Protein AF-A0A8J9T1M5-F1 (afdb_monomer_lite)

Radius of gyration: 24.52 Å; chains: 1; bounding box: 71×53×68 Å

Structure (mmCIF, N/CA/C/O backbone):
data_AF-A0A8J9T1M5-F1
#
_entry.id   AF-A0A8J9T1M5-F1
#
loop_
_atom_site.group_PDB
_atom_site.id
_atom_site.type_symbol
_atom_site.label_atom_id
_atom_site.label_alt_id
_atom_site.label_comp_id
_atom_site.label_asym_id
_atom_site.label_entity_id
_atom_site.label_seq_id
_atom_site.pdbx_PDB_ins_code
_atom_site.Cartn_x
_atom_site.Cartn_y
_atom_site.Cartn_z
_atom_site.occupancy
_atom_site.B_iso_or_equiv
_atom_site.auth_seq_id
_atom_site.auth_comp_id
_atom_site.auth_asym_id
_atom_site.auth_atom_id
_atom_site.pdbx_PDB_model_num
ATOM 1 N N . MET A 1 1 ? -4.105 15.476 13.312 1.00 64.56 1 MET A N 1
ATOM 2 C CA . MET A 1 1 ? -4.309 14.423 12.318 1.00 64.56 1 MET A CA 1
ATOM 3 C C . MET A 1 1 ? -5.386 13.507 12.862 1.00 64.56 1 MET A C 1
ATOM 5 O O . MET A 1 1 ? -5.343 13.186 14.046 1.00 64.56 1 MET A O 1
ATOM 9 N N . LYS A 1 2 ? -6.388 13.193 12.051 1.00 82.50 2 LYS A N 1
ATOM 10 C CA . LYS A 1 2 ? -7.477 12.243 12.312 1.00 82.50 2 LYS A CA 1
ATOM 11 C C . LYS A 1 2 ? -7.358 11.055 11.362 1.00 82.50 2 LYS A C 1
ATOM 13 O O . LYS A 1 2 ? -6.608 11.138 10.391 1.00 82.50 2 LYS A O 1
ATOM 18 N N . LEU A 1 3 ? -8.108 9.979 11.613 1.00 79.69 3 LEU A N 1
ATOM 19 C CA . LEU A 1 3 ? -8.158 8.848 10.682 1.00 79.69 3 LEU A CA 1
ATOM 20 C C . LEU A 1 3 ? -8.629 9.294 9.285 1.00 79.69 3 LEU A C 1
ATOM 22 O O . LEU A 1 3 ? -8.112 8.811 8.284 1.00 79.69 3 LEU A O 1
ATOM 26 N N . LEU A 1 4 ? -9.526 10.287 9.217 1.00 82.19 4 LEU A N 1
ATOM 27 C CA . LEU A 1 4 ? -9.923 10.920 7.956 1.00 82.19 4 LEU A CA 1
ATOM 28 C C . LEU A 1 4 ? -8.727 11.494 7.175 1.00 82.19 4 LEU A C 1
ATOM 30 O O . LEU A 1 4 ? -8.590 11.215 5.990 1.00 82.19 4 LEU A O 1
ATOM 34 N N . ASP A 1 5 ? -7.857 12.270 7.833 1.00 80.31 5 ASP A N 1
ATOM 35 C CA . ASP A 1 5 ? -6.707 12.916 7.179 1.00 80.31 5 ASP A CA 1
ATOM 36 C C . ASP A 1 5 ? -5.763 11.873 6.557 1.00 80.31 5 ASP A C 1
ATOM 38 O O . ASP A 1 5 ? -5.223 12.076 5.473 1.00 80.31 5 ASP A O 1
ATOM 42 N N . MET A 1 6 ? -5.602 10.739 7.241 1.00 82.62 6 MET A N 1
ATOM 43 C CA . MET A 1 6 ? -4.811 9.603 6.775 1.00 82.62 6 MET A CA 1
ATOM 44 C C . MET A 1 6 ? -5.447 8.930 5.551 1.00 82.62 6 MET A C 1
ATOM 46 O O . MET A 1 6 ? -4.772 8.744 4.548 1.00 82.62 6 MET A O 1
ATOM 50 N N . MET A 1 7 ? -6.744 8.606 5.599 1.00 84.62 7 MET A N 1
ATOM 51 C CA . MET A 1 7 ? -7.443 7.962 4.475 1.00 84.62 7 MET A CA 1
ATOM 52 C C . MET A 1 7 ? -7.464 8.850 3.222 1.00 84.62 7 MET A C 1
ATOM 54 O O . MET A 1 7 ? -7.334 8.359 2.102 1.00 84.62 7 MET A O 1
ATOM 58 N N . VAL A 1 8 ? -7.565 10.170 3.411 1.00 82.25 8 VAL A N 1
ATOM 59 C CA . VAL A 1 8 ? -7.404 11.153 2.333 1.00 82.25 8 VAL A CA 1
ATOM 60 C C . VAL A 1 8 ? -5.981 11.102 1.768 1.00 82.25 8 VAL A C 1
ATOM 62 O O . VAL A 1 8 ? -5.817 11.073 0.551 1.00 82.25 8 VAL A O 1
ATOM 65 N N . ALA A 1 9 ? -4.948 11.038 2.613 1.00 79.62 9 ALA A N 1
ATOM 66 C CA . ALA A 1 9 ? -3.563 10.922 2.153 1.00 79.62 9 ALA A CA 1
ATOM 67 C C . ALA A 1 9 ? -3.309 9.632 1.346 1.00 79.62 9 ALA A C 1
ATOM 69 O O . ALA A 1 9 ? -2.671 9.710 0.293 1.00 79.62 9 ALA A O 1
ATOM 70 N N . CYS A 1 10 ? -3.867 8.489 1.769 1.00 78.12 10 CYS A N 1
ATOM 71 C CA . CYS A 1 10 ? -3.838 7.238 0.999 1.00 78.12 10 CYS A CA 1
ATOM 72 C C . CYS A 1 10 ? -4.491 7.419 -0.382 1.00 78.12 10 CYS A C 1
ATOM 74 O O . CYS A 1 10 ? -3.899 7.083 -1.403 1.00 78.12 10 CYS A O 1
ATOM 76 N N . GLN A 1 11 ? -5.687 8.019 -0.444 1.00 82.06 11 GLN A N 1
ATOM 77 C CA . GLN A 1 11 ? -6.376 8.265 -1.716 1.00 82.06 11 GLN A CA 1
ATOM 78 C C . GLN A 1 11 ? -5.565 9.163 -2.662 1.00 82.06 11 GLN A C 1
ATOM 80 O O . GLN A 1 11 ? -5.466 8.878 -3.859 1.00 82.06 11 GLN A O 1
ATOM 85 N N . LEU A 1 12 ? -4.994 10.255 -2.137 1.00 78.81 12 LEU A N 1
ATOM 86 C CA . LEU A 1 12 ? -4.180 11.176 -2.931 1.00 78.81 12 LEU A CA 1
ATOM 87 C C . LEU A 1 12 ? -2.962 10.472 -3.529 1.00 78.81 12 LEU A C 1
ATOM 89 O O . LEU A 1 12 ? -2.588 10.787 -4.658 1.00 78.81 12 LEU A O 1
ATOM 93 N N . PHE A 1 13 ? -2.358 9.526 -2.808 1.00 73.81 13 PHE A N 1
ATOM 94 C CA . PHE A 1 13 ? -1.247 8.743 -3.337 1.00 73.81 13 PHE A CA 1
ATOM 95 C C . PHE A 1 13 ? -1.653 7.972 -4.595 1.00 73.81 13 PHE A C 1
ATOM 97 O O . PHE A 1 13 ? -1.029 8.167 -5.638 1.00 73.81 13 PHE A O 1
ATOM 104 N N . PHE A 1 14 ? -2.737 7.189 -4.538 1.00 73.19 14 PHE A N 1
ATOM 105 C CA . PHE A 1 14 ? -3.233 6.455 -5.708 1.00 73.19 14 PHE A CA 1
ATOM 106 C C . PHE A 1 14 ? -3.518 7.397 -6.886 1.00 73.19 14 PHE A C 1
ATOM 108 O O . PHE A 1 14 ? -3.177 7.099 -8.029 1.00 73.19 14 PHE A O 1
ATOM 115 N N . GLN A 1 15 ? -4.061 8.586 -6.614 1.00 72.00 15 GLN A N 1
ATOM 116 C CA . GLN A 1 15 ? -4.316 9.589 -7.646 1.00 72.00 15 GLN A CA 1
ATOM 117 C C . GLN A 1 15 ? -3.022 10.138 -8.280 1.00 72.00 15 GLN A C 1
ATOM 119 O O . GLN A 1 15 ? -2.962 10.346 -9.494 1.00 72.00 15 GLN A O 1
ATOM 124 N N . ILE A 1 16 ? -1.976 10.368 -7.482 1.00 67.94 16 ILE A N 1
ATOM 125 C CA . ILE A 1 16 ? -0.663 10.836 -7.953 1.00 67.94 16 ILE A CA 1
ATOM 126 C C . ILE A 1 16 ? 0.069 9.741 -8.739 1.00 67.94 16 ILE A C 1
ATOM 128 O O . ILE A 1 16 ? 0.679 10.044 -9.772 1.00 67.94 16 ILE A O 1
ATOM 132 N N . ALA A 1 17 ? 0.001 8.488 -8.285 1.00 67.12 17 ALA A N 1
ATOM 133 C CA . ALA A 1 17 ? 0.577 7.334 -8.972 1.00 67.12 17 ALA A CA 1
ATOM 134 C C . ALA A 1 1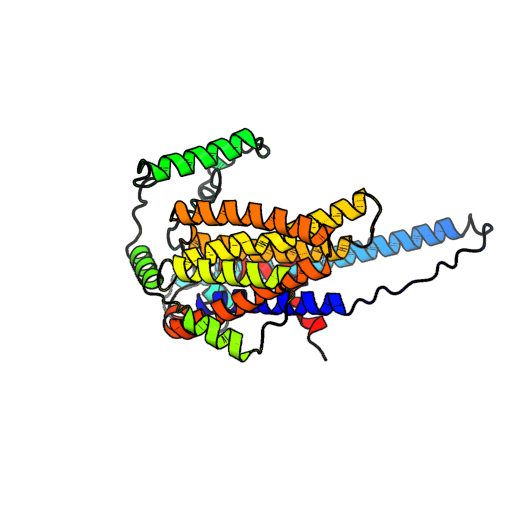7 ? -0.025 7.176 -10.382 1.00 67.12 17 ALA A C 1
ATOM 136 O O . ALA A 1 17 ? 0.711 7.123 -11.376 1.00 67.12 17 ALA A O 1
ATOM 137 N N . THR A 1 18 ? -1.352 7.316 -10.496 1.00 62.19 18 THR A N 1
ATOM 138 C CA . THR A 1 18 ? -2.074 7.265 -11.778 1.00 62.19 18 THR A CA 1
ATOM 139 C C . THR A 1 18 ? -1.604 8.368 -12.740 1.00 62.19 18 THR A C 1
ATOM 141 O O . THR A 1 18 ? -1.352 8.124 -13.923 1.00 62.19 18 THR A O 1
ATOM 144 N N . ILE A 1 19 ? -1.401 9.595 -12.244 1.00 58.88 19 ILE A N 1
ATOM 145 C CA . ILE A 1 19 ? -0.906 10.724 -13.057 1.00 58.88 19 ILE A CA 1
ATOM 146 C C . ILE A 1 19 ? 0.558 10.510 -13.483 1.00 58.88 19 ILE A C 1
ATOM 148 O O . ILE A 1 19 ? 0.932 10.803 -14.626 1.00 58.88 19 ILE A O 1
ATOM 152 N N . SER A 1 20 ? 1.392 9.971 -12.593 1.00 55.50 20 SER A N 1
ATOM 153 C CA . SER A 1 20 ? 2.815 9.714 -12.850 1.00 55.50 20 SER A CA 1
ATOM 154 C C . SER A 1 20 ? 3.017 8.633 -13.919 1.00 55.50 20 SER A C 1
ATOM 156 O O . SER A 1 20 ? 3.852 8.798 -14.819 1.00 55.50 20 SER A O 1
ATOM 158 N N . ALA A 1 21 ? 2.177 7.592 -13.921 1.00 52.75 21 ALA A N 1
ATOM 159 C CA . ALA A 1 21 ? 2.114 6.599 -14.994 1.00 52.75 21 ALA A CA 1
ATOM 160 C C . ALA A 1 21 ? 1.760 7.233 -16.360 1.00 52.75 21 ALA A C 1
ATOM 162 O O . ALA A 1 21 ? 2.324 6.859 -17.397 1.00 52.75 21 ALA A O 1
ATOM 163 N N . PHE A 1 22 ? 0.904 8.263 -16.377 1.00 41.78 22 PHE A N 1
ATOM 164 C CA . PHE A 1 22 ? 0.545 9.016 -17.586 1.00 41.78 22 PHE A CA 1
ATOM 165 C C . PHE A 1 22 ? 1.706 9.870 -18.133 1.00 41.78 22 PHE A C 1
ATOM 167 O O . PHE A 1 22 ? 1.868 10.013 -19.350 1.00 41.78 22 PHE A O 1
ATOM 174 N N . SER A 1 23 ? 2.557 10.406 -17.253 1.00 39.62 23 SER A N 1
ATOM 175 C CA . SER A 1 23 ? 3.732 11.217 -17.613 1.00 39.62 23 SER A CA 1
ATOM 176 C C . SER A 1 23 ? 4.833 10.389 -18.298 1.00 39.62 23 SER A C 1
ATOM 178 O O . SER A 1 23 ? 5.466 10.846 -19.258 1.00 39.62 23 SER A O 1
ATOM 180 N N . PHE A 1 24 ? 4.972 9.106 -17.934 1.00 48.16 24 PHE A N 1
ATOM 181 C CA . PHE A 1 24 ? 5.847 8.147 -18.629 1.00 48.16 24 PHE A CA 1
ATOM 182 C C . PHE A 1 24 ? 5.501 8.012 -20.126 1.00 48.16 24 PHE A C 1
ATOM 184 O O . PHE A 1 24 ? 6.376 7.805 -20.968 1.00 48.16 24 PHE A O 1
ATOM 191 N N . ARG A 1 25 ? 4.233 8.246 -20.492 1.00 43.62 25 ARG A N 1
ATOM 192 C CA . ARG A 1 25 ? 3.740 8.242 -21.877 1.00 43.62 25 ARG A CA 1
ATOM 193 C C . ARG A 1 25 ? 4.290 9.397 -22.728 1.00 43.62 25 ARG A C 1
ATOM 195 O O . ARG A 1 25 ? 4.287 9.293 -23.955 1.00 43.62 25 ARG A O 1
ATOM 202 N N . ARG A 1 26 ? 4.757 10.490 -22.104 1.00 33.97 26 ARG A N 1
ATOM 203 C CA . ARG A 1 26 ? 5.319 11.681 -22.775 1.00 33.97 26 ARG A CA 1
ATOM 204 C C . ARG A 1 26 ? 6.843 11.700 -22.854 1.00 33.97 26 ARG A C 1
ATOM 206 O O . ARG A 1 26 ? 7.373 12.504 -23.625 1.00 33.97 26 ARG A O 1
ATOM 213 N N . VAL A 1 27 ? 7.557 10.820 -22.147 1.00 38.84 27 VAL A N 1
ATOM 214 C CA . VAL A 1 27 ? 9.008 10.652 -22.336 1.00 38.84 27 VAL A CA 1
ATOM 215 C C . VAL A 1 27 ? 9.234 9.911 -23.654 1.00 38.84 27 VAL A C 1
ATOM 217 O O . VAL A 1 27 ? 9.473 8.709 -23.717 1.00 38.84 27 VAL A O 1
ATOM 220 N N . SER A 1 28 ? 9.097 10.663 -24.745 1.00 31.17 28 SER A N 1
ATOM 221 C CA . SER A 1 28 ? 9.417 10.238 -26.098 1.00 31.17 28 SER A CA 1
ATOM 222 C C . SER A 1 28 ? 10.828 9.654 -26.113 1.00 31.17 28 SER A C 1
ATOM 224 O O . SER A 1 28 ? 11.768 10.259 -25.589 1.00 31.17 28 SER A O 1
ATOM 226 N N . PHE A 1 29 ? 10.967 8.471 -26.714 1.00 39.47 29 PHE A N 1
ATOM 227 C CA . PHE A 1 29 ? 12.231 7.813 -27.032 1.00 39.47 29 PHE A CA 1
ATOM 228 C C . PHE A 1 29 ? 13.047 8.695 -27.996 1.00 39.47 29 PHE A C 1
ATOM 230 O O . PHE A 1 29 ? 13.139 8.439 -29.193 1.00 39.47 29 PHE A O 1
ATOM 237 N N . GLY A 1 30 ? 13.622 9.779 -27.476 1.00 25.66 30 GLY A N 1
ATOM 238 C CA . GLY A 1 30 ? 14.453 10.712 -28.216 1.00 25.66 30 GLY A CA 1
ATOM 239 C C . GLY A 1 30 ? 15.790 10.068 -28.556 1.00 25.66 30 GLY A C 1
ATOM 240 O O . GLY A 1 30 ? 16.656 9.881 -27.694 1.00 25.66 30 GLY A O 1
ATOM 241 N N . THR A 1 31 ? 15.955 9.726 -29.829 1.00 29.23 31 THR A N 1
ATOM 242 C CA . THR A 1 31 ? 17.189 9.233 -30.439 1.00 29.23 31 THR A CA 1
ATOM 243 C C . THR A 1 31 ? 18.275 10.308 -30.347 1.00 29.23 31 THR A C 1
ATOM 245 O O . THR A 1 31 ? 18.366 11.192 -31.195 1.00 29.23 31 THR A O 1
ATOM 248 N N . ILE A 1 32 ? 19.124 10.260 -29.319 1.00 30.78 32 ILE A N 1
ATOM 249 C CA . ILE A 1 32 ? 20.311 11.122 -29.260 1.00 30.78 32 ILE A CA 1
ATOM 250 C C . ILE A 1 32 ? 21.430 10.456 -30.060 1.00 30.78 32 ILE A C 1
ATOM 252 O O . ILE A 1 32 ? 22.088 9.514 -29.620 1.00 30.78 32 ILE A O 1
ATOM 256 N N . SER A 1 33 ? 21.596 10.975 -31.275 1.00 27.62 33 SER A N 1
ATOM 257 C CA . SER A 1 33 ? 22.691 10.730 -32.207 1.00 27.62 33 SER A CA 1
ATOM 258 C C . SER A 1 33 ? 24.057 10.843 -31.520 1.00 27.62 33 SER A C 1
ATOM 260 O O . SER A 1 33 ? 24.469 11.917 -31.081 1.00 27.62 33 SER A O 1
ATOM 262 N N . SER A 1 34 ? 24.798 9.737 -31.514 1.00 33.88 34 SER A N 1
ATOM 263 C CA . SER A 1 34 ? 26.225 9.684 -31.198 1.00 33.88 34 SER A CA 1
ATOM 264 C C . SER A 1 34 ? 27.021 10.562 -32.171 1.00 33.88 34 SER A C 1
ATOM 266 O O . SER A 1 34 ? 27.106 10.265 -33.360 1.00 33.88 34 SER A O 1
ATOM 268 N N . ARG A 1 35 ? 27.646 11.633 -31.672 1.00 31.27 35 ARG A N 1
ATOM 269 C CA . ARG A 1 35 ? 28.807 12.250 -32.328 1.00 31.27 35 ARG A CA 1
ATOM 270 C C . ARG A 1 35 ? 30.024 12.046 -31.440 1.00 31.27 35 ARG A C 1
ATOM 272 O O . ARG A 1 35 ? 30.211 12.737 -30.445 1.00 31.27 35 ARG A O 1
ATOM 279 N N . ARG A 1 36 ? 30.847 11.071 -31.820 1.00 34.56 36 ARG A N 1
ATOM 280 C CA . ARG A 1 36 ? 32.145 10.772 -31.218 1.00 34.56 36 ARG A CA 1
ATOM 281 C C . ARG A 1 36 ? 33.232 10.919 -32.277 1.00 34.56 36 ARG A C 1
ATOM 283 O O . ARG A 1 36 ? 33.405 10.009 -33.068 1.00 34.56 36 ARG A O 1
ATOM 290 N N . THR A 1 37 ? 33.953 12.034 -32.235 1.00 35.41 37 THR A N 1
ATOM 291 C CA . THR A 1 37 ? 35.321 12.295 -32.744 1.00 35.41 37 THR A CA 1
ATOM 292 C C . THR A 1 37 ? 35.599 13.749 -32.338 1.00 35.41 37 THR A C 1
ATOM 294 O O . THR A 1 37 ? 34.719 14.579 -32.512 1.00 35.41 37 THR A O 1
ATOM 297 N N . GLN A 1 38 ? 36.706 14.182 -31.737 1.00 33.09 38 GLN A N 1
ATOM 298 C CA . GLN A 1 38 ? 38.117 13.936 -32.025 1.00 33.09 38 GLN A CA 1
ATOM 299 C C . GLN A 1 38 ? 38.916 14.699 -30.938 1.00 33.09 38 GLN A C 1
ATOM 301 O O . GLN A 1 38 ? 38.492 15.788 -30.567 1.00 33.09 38 GLN A O 1
ATOM 306 N N . HIS A 1 39 ? 40.022 14.142 -30.428 1.00 35.81 39 HIS A N 1
ATOM 307 C CA . HIS A 1 39 ? 41.286 14.814 -30.041 1.00 35.81 39 HIS A CA 1
ATOM 308 C C . HIS A 1 39 ? 41.994 14.146 -28.859 1.00 35.81 39 HIS A C 1
ATOM 310 O O . HIS A 1 39 ? 41.720 14.392 -27.685 1.00 35.81 39 HIS A O 1
ATOM 316 N N . GLN A 1 40 ? 42.996 13.350 -29.216 1.00 39.69 40 GLN A N 1
ATOM 317 C CA . GLN A 1 40 ? 43.987 12.756 -28.337 1.00 39.69 40 GLN A CA 1
ATOM 318 C C . GLN A 1 40 ? 45.284 13.570 -28.474 1.00 39.69 40 GLN A C 1
ATOM 320 O O . GLN A 1 40 ? 46.197 13.182 -29.188 1.00 39.69 40 GLN A O 1
ATOM 325 N N . SER A 1 41 ? 45.330 14.756 -27.856 1.00 39.75 41 SER A N 1
ATOM 326 C CA . SER A 1 41 ? 46.563 15.562 -27.725 1.00 39.75 41 SER A CA 1
ATOM 327 C C . SER A 1 41 ? 46.513 16.594 -26.577 1.00 39.75 41 SER A C 1
ATOM 329 O O . SER A 1 41 ? 47.172 17.625 -26.633 1.00 39.75 41 SER A O 1
ATOM 331 N N . GLN A 1 42 ? 45.738 16.332 -25.514 1.00 42.03 42 GLN A N 1
ATOM 332 C CA . GLN A 1 42 ? 45.623 17.200 -24.320 1.00 42.03 42 GLN A CA 1
ATOM 333 C C . GLN A 1 42 ? 45.739 16.410 -23.000 1.00 42.03 42 GLN A C 1
ATOM 335 O O . GLN A 1 42 ? 45.041 16.689 -22.031 1.00 42.03 42 GLN A O 1
ATOM 340 N N . LEU A 1 43 ? 46.567 15.366 -22.956 1.00 45.72 43 LEU A N 1
ATOM 341 C CA . LEU A 1 43 ? 46.499 14.347 -21.896 1.00 45.72 43 LEU A CA 1
ATOM 342 C C . LEU A 1 43 ? 47.295 14.647 -20.612 1.00 45.72 43 LEU A C 1
ATOM 344 O O . LEU A 1 43 ? 47.187 13.870 -19.669 1.00 45.72 43 LEU A O 1
ATOM 348 N N . PHE A 1 44 ? 48.020 15.770 -20.525 1.00 43.28 44 PHE A N 1
ATOM 349 C CA . PHE A 1 44 ? 48.768 16.122 -19.305 1.00 43.28 44 PHE A CA 1
ATOM 350 C C . PHE A 1 44 ? 48.302 17.396 -18.575 1.00 43.28 44 PHE A C 1
ATOM 352 O O . PHE A 1 44 ? 48.430 17.428 -17.359 1.00 43.28 44 PHE A O 1
ATOM 359 N N . SER A 1 45 ? 47.659 18.380 -19.228 1.00 41.31 45 SER A N 1
ATOM 360 C CA . SER A 1 45 ? 47.076 19.544 -18.515 1.00 41.31 45 SER A CA 1
ATOM 361 C C . SER A 1 45 ? 45.582 19.403 -18.182 1.00 41.31 45 SER A C 1
ATOM 363 O O . SER A 1 45 ? 45.094 20.022 -17.237 1.00 41.31 45 SER A O 1
ATOM 365 N N . LYS A 1 46 ? 44.833 18.538 -18.888 1.00 46.44 46 LYS A N 1
ATOM 366 C CA . LYS A 1 46 ? 43.431 18.233 -18.532 1.00 46.44 46 LYS A CA 1
ATOM 367 C C . LYS A 1 46 ? 43.309 17.421 -17.248 1.00 46.44 46 LYS A C 1
ATOM 369 O O . LYS A 1 46 ? 42.245 17.430 -16.642 1.00 46.44 46 LYS A O 1
ATOM 374 N N . THR A 1 47 ? 44.355 16.716 -16.835 1.00 49.50 47 THR A N 1
ATOM 375 C CA . THR A 1 47 ? 44.301 15.765 -15.718 1.00 49.50 47 THR A CA 1
ATOM 376 C C . THR A 1 47 ? 44.312 16.473 -14.363 1.00 49.50 47 THR A C 1
ATOM 378 O O . THR A 1 47 ? 43.601 16.041 -13.461 1.00 49.50 47 THR A O 1
ATOM 381 N N . GLU A 1 48 ? 45.026 17.595 -14.232 1.00 49.22 48 GLU A N 1
ATOM 382 C CA . GLU A 1 48 ? 45.030 18.423 -13.015 1.00 49.22 48 GLU A CA 1
ATOM 383 C C . GLU A 1 48 ? 43.770 19.288 -12.904 1.00 49.22 48 GLU A C 1
ATOM 385 O O . GLU A 1 48 ? 43.081 19.215 -11.888 1.00 49.22 48 GLU A O 1
ATOM 390 N N . ASN A 1 49 ? 43.366 19.977 -13.981 1.00 55.62 49 ASN A N 1
ATOM 391 C CA . ASN A 1 49 ? 42.094 20.715 -14.005 1.00 55.62 49 ASN A CA 1
ATOM 392 C C . ASN A 1 49 ? 40.879 19.790 -13.827 1.00 55.62 49 ASN A C 1
ATOM 394 O O . ASN A 1 49 ? 39.918 20.148 -13.155 1.00 55.62 49 ASN A O 1
ATOM 398 N N . SER A 1 50 ? 40.921 18.565 -14.364 1.00 57.38 50 SER A N 1
ATOM 399 C CA . SER A 1 50 ? 39.882 17.561 -14.119 1.00 57.38 50 SER A CA 1
ATOM 400 C C . SER A 1 50 ? 39.892 17.038 -12.683 1.00 57.38 50 SER A C 1
ATOM 402 O O . SER A 1 50 ? 38.836 16.609 -12.226 1.00 57.38 50 SER A O 1
ATOM 404 N N . ARG A 1 51 ? 41.041 16.981 -11.998 1.00 57.19 51 ARG A N 1
ATOM 405 C CA . ARG A 1 51 ? 41.104 16.556 -10.591 1.00 57.19 51 ARG A CA 1
ATOM 406 C C . ARG A 1 51 ? 40.587 17.655 -9.669 1.00 57.19 51 ARG A C 1
ATOM 408 O O . ARG A 1 51 ? 39.784 17.330 -8.805 1.00 57.19 51 ARG A O 1
ATOM 415 N N . SER A 1 52 ? 40.947 18.919 -9.915 1.00 67.12 52 SER A N 1
ATOM 416 C CA . SER A 1 52 ? 40.386 20.075 -9.192 1.00 67.12 52 SER A CA 1
ATOM 417 C C . SER A 1 52 ? 38.878 20.176 -9.402 1.00 67.12 52 SER A C 1
ATOM 419 O O . SER A 1 52 ? 38.132 20.210 -8.436 1.00 67.12 52 SER A O 1
ATOM 421 N N . ALA A 1 53 ? 38.400 20.072 -10.648 1.00 71.31 53 ALA A N 1
ATOM 422 C CA . ALA A 1 53 ? 36.967 20.116 -10.941 1.00 71.31 53 ALA A CA 1
ATOM 423 C C . ALA A 1 53 ? 36.184 18.940 -10.322 1.00 71.31 53 ALA A C 1
ATOM 425 O O . ALA A 1 53 ? 35.048 19.114 -9.888 1.00 71.31 53 ALA A O 1
ATOM 426 N N . ARG A 1 54 ? 36.775 17.735 -10.257 1.00 70.19 54 ARG A N 1
ATOM 427 C CA . ARG A 1 54 ? 36.169 16.588 -9.553 1.00 70.19 54 ARG A CA 1
ATOM 428 C C . ARG A 1 54 ? 36.173 16.779 -8.041 1.00 70.19 54 ARG A C 1
ATOM 430 O O . ARG A 1 54 ? 35.189 16.420 -7.407 1.00 70.19 54 ARG A O 1
ATOM 437 N N . ALA A 1 55 ? 37.253 17.322 -7.482 1.00 75.50 55 ALA A N 1
ATOM 438 C CA . ALA A 1 55 ? 37.344 17.634 -6.062 1.00 75.50 55 ALA A CA 1
ATOM 439 C C . ALA A 1 55 ? 36.315 18.704 -5.681 1.00 75.50 55 ALA A C 1
ATOM 441 O O . ALA A 1 55 ? 35.551 18.487 -4.758 1.00 75.50 55 ALA A O 1
ATOM 442 N N . GLU A 1 56 ? 36.195 19.785 -6.452 1.00 79.56 56 GLU A N 1
ATOM 443 C CA . GLU A 1 56 ? 35.175 20.821 -6.257 1.00 79.56 56 GLU A CA 1
ATOM 444 C C . GLU A 1 56 ? 33.748 20.273 -6.383 1.00 79.56 56 GLU A C 1
ATOM 446 O O . GLU A 1 56 ? 32.891 20.608 -5.570 1.00 79.56 56 GLU A O 1
ATOM 451 N N . ALA A 1 57 ? 33.477 19.403 -7.362 1.00 75.62 57 ALA A N 1
ATOM 452 C CA . ALA A 1 57 ? 32.169 18.762 -7.495 1.00 75.62 57 ALA A CA 1
ATOM 453 C C . ALA A 1 57 ? 31.852 17.830 -6.311 1.00 75.62 57 ALA A C 1
ATOM 455 O O . ALA A 1 57 ? 30.716 17.808 -5.833 1.00 75.62 57 ALA A O 1
ATOM 456 N N . ALA A 1 58 ? 32.845 17.083 -5.818 1.00 76.56 58 ALA A N 1
ATOM 457 C CA . ALA A 1 58 ? 32.705 16.238 -4.636 1.00 76.56 58 ALA A CA 1
ATOM 458 C C . ALA A 1 58 ? 32.493 17.077 -3.367 1.00 76.56 58 ALA A C 1
ATOM 460 O O . ALA A 1 58 ? 31.593 16.768 -2.592 1.00 76.56 58 ALA A O 1
ATOM 461 N N . THR A 1 59 ? 33.247 18.166 -3.198 1.00 85.56 59 THR A N 1
ATOM 462 C CA . THR A 1 59 ? 33.089 19.112 -2.087 1.00 85.56 59 THR A CA 1
ATOM 463 C C . THR A 1 59 ? 31.695 19.722 -2.089 1.00 85.56 59 THR A C 1
ATOM 465 O O . THR A 1 59 ? 31.009 19.610 -1.083 1.00 85.56 59 THR A O 1
ATOM 468 N N . ARG A 1 60 ? 31.211 20.241 -3.226 1.00 82.69 60 ARG A N 1
ATOM 469 C CA . ARG A 1 60 ? 29.833 20.758 -3.326 1.00 82.69 60 ARG A CA 1
ATOM 470 C C . ARG A 1 60 ? 28.785 19.689 -3.031 1.00 82.69 60 ARG A C 1
ATOM 472 O O . ARG A 1 60 ? 27.783 19.967 -2.389 1.00 82.69 60 ARG A O 1
ATOM 479 N N . SER A 1 61 ? 29.006 18.453 -3.481 1.00 72.19 61 SER A N 1
ATOM 480 C CA . SER A 1 61 ? 28.082 17.348 -3.192 1.00 72.19 61 SER A CA 1
ATOM 481 C C . SER A 1 61 ? 28.036 17.023 -1.695 1.00 72.19 61 SER A C 1
ATOM 483 O O . SER A 1 61 ? 26.960 16.745 -1.170 1.00 72.19 61 SER A O 1
ATOM 485 N N . LEU A 1 62 ? 29.183 17.079 -1.010 1.00 82.81 62 LEU A N 1
ATOM 486 C CA . LEU A 1 62 ? 29.287 16.892 0.439 1.00 82.81 62 LEU A CA 1
ATOM 487 C C . LEU A 1 62 ? 28.715 18.079 1.221 1.00 82.81 62 LEU A C 1
ATOM 489 O O . LEU A 1 62 ? 28.079 17.863 2.244 1.00 82.81 62 LEU A O 1
ATOM 493 N N . GLU A 1 63 ? 28.893 19.308 0.740 1.00 87.12 63 GLU A N 1
ATOM 494 C CA . GLU A 1 63 ? 28.276 20.508 1.316 1.00 87.12 63 GLU A CA 1
ATOM 495 C C . GLU A 1 63 ? 26.749 20.427 1.221 1.00 87.12 63 GLU A C 1
ATOM 497 O O . GLU A 1 63 ? 26.078 20.541 2.242 1.00 87.12 63 GLU A O 1
ATOM 502 N N . ASN A 1 64 ? 26.210 20.086 0.046 1.00 74.25 64 ASN A N 1
ATOM 503 C CA . ASN A 1 64 ? 24.772 19.874 -0.152 1.00 74.25 64 ASN A CA 1
ATOM 504 C C . ASN A 1 64 ? 24.224 18.688 0.663 1.00 74.25 64 ASN A C 1
ATOM 506 O O . ASN A 1 64 ? 23.040 18.648 0.994 1.00 74.25 64 ASN A O 1
ATOM 510 N N . LEU A 1 65 ? 25.036 17.656 0.919 1.00 73.00 65 LEU A N 1
ATOM 511 C CA . LEU A 1 65 ? 24.648 16.547 1.797 1.00 73.00 65 LEU A CA 1
ATOM 512 C C . LEU A 1 65 ? 24.611 17.005 3.257 1.00 73.00 65 LEU A C 1
ATOM 514 O O . LEU A 1 65 ? 23.647 16.720 3.956 1.00 73.00 65 LEU A O 1
ATOM 518 N N . ARG A 1 66 ? 25.639 17.735 3.698 1.00 84.88 66 ARG A N 1
ATOM 519 C CA . ARG A 1 66 ? 25.729 18.272 5.056 1.00 84.88 66 ARG A CA 1
ATOM 520 C C . ARG A 1 66 ? 24.582 19.233 5.353 1.00 84.88 66 ARG A C 1
ATOM 522 O O . ARG A 1 66 ? 24.040 19.181 6.447 1.00 84.88 66 ARG A O 1
ATOM 529 N N . GLU A 1 67 ? 24.239 20.111 4.415 1.00 82.56 67 GLU A N 1
ATOM 530 C CA . GLU A 1 67 ? 23.125 21.052 4.562 1.00 82.56 67 GLU A CA 1
ATOM 531 C C . GLU A 1 67 ? 21.806 20.307 4.784 1.00 82.56 67 GLU A C 1
ATOM 533 O O . GLU A 1 67 ? 21.169 20.524 5.810 1.00 82.56 67 GLU A O 1
ATOM 538 N N . ARG A 1 68 ? 21.495 19.320 3.930 1.00 70.12 68 ARG A N 1
ATOM 539 C CA . ARG A 1 68 ? 20.321 18.448 4.104 1.00 70.12 68 ARG A CA 1
ATOM 540 C C . ARG A 1 68 ? 20.304 17.732 5.455 1.00 70.12 68 ARG A C 1
ATOM 542 O O . ARG A 1 68 ? 19.304 17.774 6.155 1.00 70.12 68 ARG A O 1
ATOM 549 N N . GLN A 1 69 ? 21.429 17.148 5.869 1.00 77.69 69 GLN A N 1
ATOM 550 C CA . GLN A 1 69 ? 21.525 16.477 7.171 1.00 77.69 69 GLN A CA 1
ATOM 551 C C . GLN A 1 69 ? 21.321 17.436 8.353 1.00 77.69 69 GLN A C 1
ATOM 553 O O . GLN A 1 69 ? 20.757 17.048 9.372 1.00 77.69 69 GLN A O 1
ATOM 558 N N . MET A 1 70 ? 21.794 18.682 8.252 1.00 82.06 70 MET A N 1
ATOM 559 C CA . MET A 1 70 ? 21.567 19.685 9.297 1.00 82.06 70 MET A CA 1
ATOM 560 C C . MET A 1 70 ? 20.106 20.141 9.342 1.00 82.06 70 MET A C 1
ATOM 562 O O . MET A 1 70 ? 19.601 20.387 10.434 1.00 82.06 70 MET A O 1
ATOM 566 N N . GLU A 1 71 ? 19.434 20.241 8.194 1.00 76.56 71 GLU A N 1
ATOM 567 C CA . GLU A 1 71 ? 17.996 20.529 8.123 1.00 76.56 71 GLU A CA 1
ATOM 568 C C . GLU A 1 71 ? 17.168 19.400 8.753 1.00 76.56 71 GLU A C 1
ATOM 570 O O . GLU A 1 71 ? 16.350 19.673 9.630 1.00 76.56 71 GLU A O 1
ATOM 575 N N . GLU A 1 72 ? 17.450 18.141 8.398 1.00 70.50 72 GLU A N 1
ATOM 576 C CA . GLU A 1 72 ? 16.815 16.949 8.986 1.00 70.50 72 GLU A CA 1
ATOM 577 C C . GLU A 1 72 ? 17.017 16.888 10.513 1.00 70.50 72 GLU A C 1
ATOM 579 O O . GLU A 1 72 ? 16.077 16.636 11.276 1.00 70.50 72 GLU A O 1
ATOM 584 N N . LEU A 1 73 ? 18.237 17.170 10.987 1.00 81.25 73 LEU A N 1
ATOM 585 C CA . LEU A 1 73 ? 18.545 17.217 12.418 1.00 81.25 73 LEU A CA 1
ATOM 586 C C . LEU A 1 73 ? 17.770 18.341 13.121 1.00 81.25 73 LEU A C 1
ATOM 588 O O . LEU A 1 73 ? 17.195 18.121 14.185 1.00 81.25 73 LEU A O 1
ATOM 592 N N . ALA A 1 74 ? 17.721 19.535 12.525 1.00 79.00 74 ALA A N 1
ATOM 593 C CA . ALA A 1 74 ? 17.006 20.677 13.089 1.00 79.00 74 ALA A CA 1
ATOM 594 C C . ALA A 1 74 ? 15.488 20.434 13.162 1.00 79.00 74 ALA A C 1
ATOM 596 O O . ALA A 1 74 ? 14.841 20.850 14.127 1.00 79.00 74 ALA A O 1
ATOM 597 N N . GLU A 1 75 ? 14.913 19.753 12.169 1.00 72.69 75 GLU A N 1
ATOM 598 C CA . GLU A 1 75 ? 13.514 19.324 12.196 1.00 72.69 75 GLU A CA 1
ATOM 599 C C . GLU A 1 75 ? 13.269 18.300 13.311 1.00 72.69 75 GLU A C 1
ATOM 601 O O . GLU A 1 75 ? 12.341 18.470 14.107 1.00 72.69 75 GLU A O 1
ATOM 606 N N . THR A 1 76 ? 14.149 17.304 13.440 1.00 72.38 76 THR A N 1
ATOM 607 C CA . THR A 1 76 ? 14.091 16.300 14.513 1.00 72.38 76 THR A CA 1
ATOM 608 C C . THR A 1 76 ? 14.145 16.953 15.896 1.00 72.38 76 THR A C 1
ATOM 610 O O . THR A 1 76 ? 13.292 16.691 16.747 1.00 72.38 76 THR A O 1
ATOM 613 N N . ASP A 1 77 ? 15.093 17.865 16.121 1.00 80.00 77 ASP A N 1
ATOM 614 C CA . ASP A 1 77 ? 15.231 18.592 17.386 1.00 80.00 77 ASP A CA 1
ATOM 615 C C . ASP A 1 77 ? 13.992 19.449 17.692 1.00 80.00 77 ASP A C 1
ATOM 617 O O . ASP A 1 77 ? 13.531 19.506 18.839 1.00 80.00 77 ASP A O 1
ATOM 621 N N . ARG A 1 78 ? 13.400 20.079 16.668 1.00 76.88 78 ARG A N 1
ATOM 622 C CA . ARG A 1 78 ? 12.153 20.845 16.800 1.00 76.88 78 ARG A CA 1
ATOM 623 C C . ARG A 1 78 ? 10.989 19.951 17.227 1.00 76.88 78 ARG A C 1
ATOM 625 O O . ARG A 1 78 ? 10.232 20.339 18.119 1.00 76.88 78 ARG A O 1
ATOM 632 N N . LEU A 1 79 ? 10.839 18.777 16.616 1.00 69.56 79 LEU A N 1
ATOM 633 C CA . LEU A 1 79 ? 9.796 17.807 16.960 1.00 69.56 79 LEU A CA 1
ATOM 634 C C . LEU A 1 79 ? 9.985 17.272 18.388 1.00 69.56 79 LEU A C 1
ATOM 636 O O . LEU A 1 79 ? 9.035 17.255 19.173 1.00 69.56 79 LEU A O 1
ATOM 640 N N . LEU A 1 80 ? 11.220 16.939 18.775 1.00 74.44 80 LEU A N 1
ATOM 641 C CA . LEU A 1 80 ? 11.551 16.519 20.141 1.00 74.44 80 LEU A CA 1
ATOM 642 C C . LEU A 1 80 ? 11.228 17.603 21.175 1.00 74.44 80 LEU A C 1
ATOM 644 O O . LEU A 1 80 ? 10.664 17.309 22.234 1.00 74.44 80 LEU A O 1
ATOM 648 N N . GLN A 1 81 ? 11.556 18.864 20.884 1.00 78.19 81 GLN A N 1
ATOM 649 C CA . GLN A 1 81 ? 11.237 19.983 21.770 1.00 78.19 81 GLN A CA 1
ATOM 650 C C . GLN A 1 81 ? 9.721 20.167 21.921 1.00 78.19 81 GLN A C 1
ATOM 652 O O . GLN A 1 81 ? 9.246 20.411 23.032 1.00 78.19 81 GLN A O 1
ATOM 657 N N . GLN A 1 82 ? 8.965 20.015 20.831 1.00 71.62 82 GLN A N 1
ATOM 658 C CA . GLN A 1 82 ? 7.505 20.074 20.854 1.00 71.62 82 GLN A CA 1
ATOM 659 C C . GLN A 1 82 ? 6.900 18.979 21.739 1.00 71.62 82 GLN A C 1
ATOM 661 O O . GLN A 1 82 ? 6.042 19.285 22.563 1.00 71.62 82 GLN A O 1
ATOM 666 N N . ILE A 1 83 ? 7.371 17.733 21.629 1.00 67.69 83 ILE A N 1
ATOM 667 C CA . ILE A 1 83 ? 6.885 16.614 22.455 1.00 67.69 83 ILE A CA 1
ATOM 668 C C . ILE A 1 83 ? 7.179 16.867 23.941 1.00 67.69 83 ILE A C 1
ATOM 670 O O . ILE A 1 83 ? 6.268 16.820 24.770 1.00 67.69 83 ILE A O 1
ATOM 674 N N . ARG A 1 84 ? 8.423 17.237 24.279 1.00 75.19 84 ARG A N 1
ATOM 675 C CA . ARG A 1 84 ? 8.834 17.522 25.668 1.00 75.19 84 ARG A CA 1
ATOM 676 C C . ARG A 1 84 ? 8.029 18.657 26.304 1.00 75.19 84 ARG A C 1
ATOM 678 O O . ARG A 1 84 ? 7.703 18.598 27.485 1.00 75.19 84 ARG A O 1
ATOM 685 N N . GLN A 1 85 ? 7.688 19.698 25.543 1.00 67.69 85 GLN A N 1
ATOM 686 C CA . GLN A 1 85 ? 6.870 20.806 26.053 1.00 67.69 85 GLN A CA 1
ATOM 687 C C . GLN A 1 85 ? 5.443 20.375 26.407 1.00 67.69 85 GLN A C 1
ATOM 689 O O . GLN A 1 85 ? 4.861 20.919 27.352 1.00 67.69 85 GLN A O 1
ATOM 694 N N . VAL A 1 86 ? 4.873 19.401 25.694 1.00 60.12 86 VAL A N 1
ATOM 695 C CA . VAL A 1 86 ? 3.535 18.905 26.026 1.00 60.12 86 VAL A CA 1
ATOM 696 C C . VAL A 1 86 ? 3.552 17.981 27.245 1.00 60.12 86 VAL A C 1
ATOM 698 O O . VAL A 1 86 ? 2.662 18.092 28.086 1.00 60.12 86 VAL A O 1
ATOM 701 N N . GLU A 1 87 ? 4.588 17.158 27.411 1.00 56.16 87 GLU A N 1
ATOM 702 C CA . GLU A 1 87 ? 4.767 16.308 28.600 1.00 56.16 87 GLU A CA 1
ATOM 703 C C . GLU A 1 87 ? 4.878 17.130 29.903 1.00 56.16 87 GLU A C 1
ATOM 705 O O . GLU A 1 87 ? 4.362 16.742 30.949 1.00 56.16 87 GLU A O 1
ATOM 710 N N . VAL A 1 88 ? 5.470 18.327 29.834 1.00 55.34 88 VAL A N 1
ATOM 711 C CA . VAL A 1 88 ? 5.529 19.272 30.966 1.00 55.34 88 VAL A CA 1
ATOM 712 C C . VAL A 1 88 ? 4.183 19.979 31.203 1.00 55.34 88 VAL A C 1
ATOM 714 O O . VAL A 1 88 ? 3.843 20.307 32.339 1.00 55.34 88 VAL A O 1
ATOM 717 N N . SER A 1 89 ? 3.385 20.190 30.153 1.00 48.25 89 SER A N 1
ATOM 718 C CA . SER A 1 89 ? 2.098 20.903 30.231 1.00 48.25 89 SER A CA 1
ATOM 719 C C . SER A 1 89 ? 0.932 20.018 30.693 1.00 48.25 89 SER A C 1
ATOM 721 O O . SER A 1 89 ? -0.055 20.534 31.212 1.00 48.25 89 SER A O 1
ATOM 723 N N . SER A 1 90 ? 1.037 18.691 30.574 1.00 44.91 90 SER A N 1
ATOM 724 C CA . SER A 1 90 ? 0.028 17.739 31.074 1.00 44.91 90 SER A CA 1
ATOM 725 C C . SER A 1 90 ? -0.096 17.712 32.609 1.00 44.91 90 SER A C 1
ATOM 727 O O . SER A 1 90 ? -1.054 17.152 33.137 1.00 44.91 90 SER A O 1
ATOM 729 N N . HIS A 1 91 ? 0.805 18.392 33.332 1.00 45.19 91 HIS A N 1
ATOM 730 C CA . HIS A 1 91 ? 0.734 18.616 34.782 1.00 45.19 91 HIS A CA 1
ATOM 731 C C . HIS A 1 91 ? -0.051 19.889 35.192 1.00 45.19 91 HIS A C 1
ATOM 733 O O . HIS A 1 91 ? -0.087 20.238 36.374 1.00 45.19 91 HIS A O 1
ATOM 739 N N . SER A 1 92 ? -0.709 20.607 34.267 1.00 36.41 92 SER A N 1
ATOM 740 C CA . SER A 1 92 ? -1.677 21.673 34.597 1.00 36.41 92 SER A CA 1
ATOM 741 C C . SER A 1 92 ? -2.787 21.791 33.539 1.00 36.41 92 SER A C 1
ATOM 743 O O . SER A 1 92 ? -2.508 22.113 32.386 1.00 36.41 92 SER A O 1
ATOM 745 N N . PRO A 1 93 ? -4.067 21.565 33.894 1.00 39.41 93 PRO A N 1
ATOM 746 C CA . PRO A 1 93 ? -5.120 21.279 32.923 1.00 39.41 93 PRO A CA 1
ATOM 747 C C . PRO A 1 93 ? -5.830 22.537 32.402 1.00 39.41 93 PRO A C 1
ATOM 749 O O . PRO A 1 93 ? -7.054 22.597 32.423 1.00 39.41 93 PRO A O 1
ATOM 752 N N . THR A 1 94 ? -5.109 23.552 31.919 1.00 38.53 94 THR A N 1
ATOM 753 C CA . THR A 1 94 ? -5.758 24.695 31.249 1.00 38.53 94 THR A CA 1
ATOM 754 C C . THR A 1 94 ? -4.824 25.393 30.261 1.00 38.53 94 THR A C 1
ATOM 756 O O . THR A 1 94 ? -3.783 25.903 30.660 1.00 38.53 94 THR A O 1
ATOM 759 N N . ASN A 1 95 ? -5.284 25.501 29.007 1.00 39.34 95 ASN A N 1
ATOM 760 C CA . ASN A 1 95 ? -4.736 26.259 27.867 1.00 39.34 95 ASN A CA 1
ATOM 761 C C . ASN A 1 95 ? -3.592 25.627 27.056 1.00 39.34 95 ASN A C 1
ATOM 763 O O . ASN A 1 95 ? -2.440 26.043 27.136 1.00 39.34 95 ASN A O 1
ATOM 767 N N . ILE A 1 96 ? -3.952 24.733 26.128 1.00 40.06 96 ILE A N 1
ATOM 768 C CA . ILE A 1 96 ? -3.117 24.444 24.954 1.00 40.06 96 ILE A CA 1
ATOM 769 C C . ILE A 1 96 ? -3.461 25.468 23.857 1.00 40.06 96 ILE A C 1
ATOM 771 O O . ILE A 1 96 ? -4.550 25.451 23.287 1.00 40.06 96 ILE A O 1
ATOM 775 N N . SER A 1 97 ? -2.526 26.387 23.598 1.00 37.28 97 SER A N 1
ATOM 776 C CA . SER A 1 97 ? -2.567 27.382 22.515 1.00 37.28 97 SER A CA 1
ATOM 777 C C . SER A 1 97 ? -2.514 26.730 21.120 1.00 37.28 97 SER A C 1
ATOM 779 O O . SER A 1 97 ? -1.938 25.657 20.934 1.00 37.28 97 SER A O 1
ATOM 781 N N . SER A 1 98 ? -3.063 27.424 20.116 1.00 40.50 98 SER A N 1
ATOM 782 C CA . SER A 1 98 ? -3.205 27.027 18.703 1.00 40.50 98 SER A CA 1
ATOM 783 C C . SER A 1 98 ? -1.892 26.781 17.931 1.00 40.50 98 SER A C 1
ATOM 785 O O . SER A 1 98 ? -1.933 26.442 16.747 1.00 40.50 98 SER A O 1
ATOM 787 N N . THR A 1 99 ? -0.732 26.900 18.582 1.00 40.47 99 THR A N 1
ATOM 788 C CA . THR A 1 99 ? 0.610 26.687 18.011 1.00 40.47 99 THR A CA 1
ATOM 789 C C . THR A 1 99 ? 1.079 25.223 18.011 1.00 40.47 99 THR A C 1
ATOM 791 O O . THR A 1 99 ? 2.121 24.925 17.435 1.00 40.47 99 THR A O 1
ATOM 794 N N . ASN A 1 100 ? 0.302 24.292 18.581 1.00 50.19 100 ASN A N 1
ATOM 795 C CA . ASN A 1 100 ? 0.707 22.897 18.823 1.00 50.19 100 ASN A CA 1
ATOM 796 C C . ASN A 1 100 ? -0.048 21.856 17.971 1.00 50.19 100 ASN A C 1
ATOM 798 O O . ASN A 1 100 ? -0.363 20.777 18.460 1.00 50.19 100 ASN A O 1
ATOM 802 N N . LYS A 1 101 ? -0.365 22.131 16.699 1.00 50.97 101 LYS A N 1
ATOM 803 C CA . LYS A 1 101 ? -1.108 21.159 15.863 1.00 50.97 101 LYS A CA 1
ATOM 804 C C . LYS A 1 101 ? -0.333 19.859 15.589 1.00 50.97 101 LYS A C 1
ATOM 806 O O . LYS A 1 101 ? -0.949 18.797 15.580 1.00 50.97 101 LYS A O 1
ATOM 811 N N . ALA A 1 102 ? 0.988 19.926 15.403 1.00 42.72 102 ALA A N 1
ATOM 812 C CA . ALA A 1 102 ? 1.836 18.746 15.191 1.00 42.72 102 ALA A CA 1
ATOM 813 C C . ALA A 1 102 ? 1.966 17.916 16.479 1.00 42.72 102 ALA A C 1
ATOM 815 O O . ALA A 1 102 ? 1.579 16.755 16.495 1.00 42.72 102 ALA A O 1
ATOM 816 N N . ALA A 1 103 ? 2.352 18.544 17.595 1.00 40.78 103 ALA A N 1
ATOM 817 C CA . ALA A 1 103 ? 2.429 17.897 18.909 1.00 40.78 103 ALA A CA 1
ATOM 818 C C . ALA A 1 103 ? 1.087 17.294 19.372 1.00 40.78 103 ALA A C 1
ATOM 820 O O . ALA A 1 103 ? 1.051 16.177 19.875 1.00 40.78 103 ALA A O 1
ATOM 821 N N . ALA A 1 104 ? -0.033 17.988 19.140 1.00 49.16 104 ALA A N 1
ATOM 822 C CA . ALA A 1 104 ? -1.369 17.461 19.424 1.00 49.16 104 ALA A CA 1
ATOM 823 C C . ALA A 1 104 ? -1.774 16.309 18.488 1.00 49.16 104 ALA A C 1
ATOM 825 O O . ALA A 1 104 ? -2.576 15.475 18.883 1.00 49.16 104 ALA A O 1
ATOM 826 N N . SER A 1 105 ? -1.237 16.246 17.263 1.00 46.28 105 SER A N 1
ATOM 827 C CA . SER A 1 105 ? -1.444 15.111 16.350 1.00 46.28 105 SER A CA 1
ATOM 828 C C . SER A 1 105 ? -0.622 13.892 16.766 1.00 46.28 105 SER A C 1
ATOM 830 O O . SER A 1 105 ? -1.117 12.780 16.666 1.00 46.28 105 SER A O 1
ATOM 832 N N . ILE A 1 106 ? 0.589 14.118 17.280 1.00 48.94 106 ILE A N 1
ATOM 833 C CA . ILE A 1 106 ? 1.491 13.087 17.809 1.00 48.94 106 ILE A CA 1
ATOM 834 C C . ILE A 1 106 ? 0.903 12.451 19.076 1.00 48.94 106 ILE A C 1
ATOM 836 O O . ILE A 1 106 ? 0.883 11.236 19.209 1.00 48.94 106 ILE A O 1
ATOM 840 N N . LEU A 1 107 ? 0.337 13.264 19.971 1.00 51.50 107 LEU A N 1
ATOM 841 C CA . LEU A 1 107 ? -0.359 12.795 21.177 1.00 51.50 107 LEU A CA 1
ATOM 842 C C . LEU A 1 107 ? -1.764 12.235 20.919 1.00 51.50 107 LEU A C 1
ATOM 844 O O . LEU A 1 107 ? -2.357 11.658 21.824 1.00 51.50 107 LEU A O 1
ATOM 848 N N . ALA A 1 108 ? -2.315 12.435 19.719 1.00 58.38 108 ALA A N 1
ATOM 849 C CA . ALA A 1 108 ? -3.610 11.879 19.328 1.00 58.38 108 ALA A CA 1
ATOM 850 C C . ALA A 1 108 ? -3.505 10.449 18.780 1.00 58.38 108 ALA A C 1
ATOM 852 O O . ALA A 1 108 ? -4.541 9.829 18.548 1.00 58.38 108 ALA A O 1
ATOM 853 N N . GLY A 1 109 ? -2.286 9.953 18.553 1.00 61.19 109 GLY A N 1
ATOM 854 C CA . GLY A 1 109 ? -2.042 8.577 18.151 1.00 61.19 109 GLY A CA 1
ATOM 855 C C . GLY A 1 109 ? -2.450 7.600 19.223 1.00 61.19 109 GLY A C 1
ATOM 856 O O . GLY A 1 109 ? -2.094 7.773 20.386 1.00 61.19 109 GLY A O 1
ATOM 857 N N . VAL A 1 110 ? -3.166 6.560 18.825 1.00 72.44 110 VAL A N 1
ATOM 858 C CA . VAL A 1 110 ? -3.473 5.443 19.714 1.00 72.44 110 VAL A CA 1
ATOM 859 C C . VAL A 1 110 ? -3.089 4.138 19.065 1.00 72.44 110 VAL A C 1
ATOM 861 O O . VAL A 1 110 ? -3.202 3.949 17.853 1.00 72.44 110 VAL A O 1
ATOM 864 N N . ASP A 1 111 ? -2.656 3.237 19.931 1.00 75.56 111 ASP A N 1
ATOM 865 C CA . ASP A 1 111 ? -2.578 1.830 19.621 1.00 75.56 111 ASP A CA 1
ATOM 866 C C . ASP A 1 111 ? -3.979 1.219 19.745 1.00 75.56 111 ASP A C 1
ATOM 868 O O . ASP A 1 111 ? -4.570 1.169 20.831 1.00 75.56 111 ASP A O 1
ATOM 872 N N . TYR A 1 112 ? -4.511 0.759 18.615 1.00 78.38 112 TYR A N 1
ATOM 873 C CA . TYR A 1 112 ? -5.786 0.053 18.558 1.00 78.38 112 TYR A CA 1
ATOM 874 C C . TYR A 1 112 ? -5.704 -1.327 19.231 1.00 78.38 112 TYR A C 1
ATOM 876 O O . TYR A 1 112 ? -6.739 -1.935 19.476 1.00 78.38 112 TYR A O 1
ATOM 884 N N . GLY A 1 113 ? -4.513 -1.815 19.588 1.00 72.69 113 GLY A N 1
ATOM 885 C CA . GLY A 1 113 ? -4.310 -3.092 20.272 1.00 72.69 113 GLY A CA 1
ATOM 886 C C . GLY A 1 113 ? -4.350 -4.298 19.336 1.00 72.69 113 GLY A C 1
ATOM 887 O O . GLY A 1 113 ? -4.395 -5.432 19.808 1.00 72.69 113 GLY A O 1
ATOM 888 N N . PHE A 1 114 ? -4.346 -4.072 18.018 1.00 78.81 114 PHE A N 1
ATOM 889 C CA . PHE A 1 114 ? -4.171 -5.134 17.035 1.00 78.81 114 PHE A CA 1
ATOM 890 C C . PHE A 1 114 ? -2.688 -5.459 16.885 1.00 78.81 114 PHE A C 1
ATOM 892 O O . PHE A 1 114 ? -1.881 -4.591 16.560 1.00 78.81 114 PHE A O 1
ATOM 899 N N . GLN A 1 115 ? -2.338 -6.728 17.073 1.00 75.06 115 GLN A N 1
ATOM 900 C CA . GLN A 1 115 ? -1.013 -7.233 16.738 1.00 75.06 115 GLN A CA 1
ATOM 901 C C . GLN A 1 115 ? -1.027 -7.779 15.309 1.00 75.06 115 GLN A C 1
ATOM 903 O O . GLN A 1 115 ? -1.909 -8.571 14.960 1.00 75.06 115 GLN A O 1
ATOM 908 N N . SER A 1 116 ? -0.052 -7.370 14.491 1.00 77.50 116 SER A N 1
ATOM 909 C CA . SER A 1 116 ? 0.077 -7.863 13.116 1.00 77.50 116 SER A CA 1
ATOM 910 C C . SER A 1 116 ? 0.323 -9.372 13.129 1.00 77.50 116 SER A C 1
ATOM 912 O O . SER A 1 116 ? 1.344 -9.873 13.603 1.00 77.50 116 SER A O 1
ATOM 914 N N . ARG A 1 117 ? -0.639 -10.115 12.584 1.00 78.06 117 ARG A N 1
ATOM 915 C CA . ARG A 1 117 ? -0.566 -11.561 12.339 1.00 78.06 117 ARG A CA 1
ATOM 916 C C . ARG A 1 117 ? 0.030 -11.866 10.966 1.00 78.06 117 ARG A C 1
ATOM 918 O O . ARG A 1 117 ? 0.167 -13.036 10.611 1.00 78.06 117 ARG A O 1
ATOM 925 N N . SER A 1 118 ? 0.355 -10.851 10.171 1.00 74.06 118 SER A N 1
ATOM 926 C CA . SER A 1 118 ? 1.095 -10.957 8.909 1.00 74.06 118 SER A CA 1
ATOM 927 C C . SER A 1 118 ? 2.593 -10.797 9.105 1.00 74.06 118 SER A C 1
ATOM 929 O O . SER A 1 118 ? 3.361 -11.400 8.346 1.00 74.06 118 SER A O 1
ATOM 931 N N . GLU A 1 119 ? 3.003 -10.092 10.161 1.00 66.81 119 GLU A N 1
ATOM 932 C CA . GLU A 1 119 ? 4.396 -10.007 10.579 1.00 66.81 119 GLU A CA 1
ATOM 933 C C . GLU A 1 119 ? 4.987 -11.418 10.759 1.00 66.81 119 GLU A C 1
ATOM 935 O O . GLU A 1 119 ? 4.289 -12.390 11.086 1.00 66.81 119 GLU A O 1
ATOM 940 N N . GLY A 1 120 ? 6.275 -11.559 10.440 1.00 60.22 120 GLY A N 1
ATOM 941 C CA . GLY A 1 120 ? 7.034 -12.784 10.680 1.00 60.22 120 GLY A CA 1
ATOM 942 C C . GLY A 1 120 ? 7.283 -12.991 12.175 1.00 60.22 120 GLY A C 1
ATOM 943 O O . GLY A 1 120 ? 6.393 -12.818 12.997 1.00 60.22 120 GLY A O 1
ATOM 944 N N . ALA A 1 121 ? 8.507 -13.353 12.557 1.00 45.53 121 ALA A N 1
ATOM 945 C CA . ALA A 1 121 ? 8.905 -13.152 13.949 1.00 45.53 121 ALA A CA 1
ATOM 946 C C . ALA A 1 121 ? 8.803 -11.639 14.244 1.00 45.53 121 ALA A C 1
ATOM 948 O O . ALA A 1 121 ? 9.462 -10.853 13.566 1.00 45.53 121 ALA A O 1
ATOM 949 N N . SER A 1 122 ? 7.891 -11.258 15.140 1.00 40.47 122 SER A N 1
ATOM 950 C CA . SER A 1 122 ? 7.465 -9.871 15.354 1.00 40.47 122 SER A CA 1
ATOM 951 C C . SER A 1 122 ? 8.542 -9.013 16.030 1.00 40.47 122 SER A C 1
ATOM 953 O O . SER A 1 122 ? 9.329 -9.502 16.848 1.00 40.47 122 SER A O 1
ATOM 955 N N . PHE A 1 123 ? 8.565 -7.728 15.666 1.00 36.19 123 PHE A N 1
ATOM 956 C CA . PHE A 1 123 ? 9.444 -6.666 16.164 1.00 36.19 123 PHE A CA 1
ATOM 957 C C . PHE A 1 123 ? 8.842 -5.901 17.367 1.00 36.19 123 PHE A C 1
ATOM 959 O O . PHE A 1 123 ? 9.449 -4.950 17.860 1.00 36.19 123 PHE A O 1
ATOM 966 N N . SER A 1 124 ? 7.652 -6.282 17.853 1.00 35.69 124 SER A N 1
ATOM 967 C CA . SER A 1 124 ? 6.836 -5.471 18.775 1.00 35.69 124 SER A CA 1
ATOM 968 C C . SER A 1 124 ? 7.295 -5.414 20.245 1.00 35.69 124 SER A C 1
ATOM 970 O O . SER A 1 124 ? 6.654 -4.746 21.049 1.00 35.69 124 SER A O 1
ATOM 972 N N . ASP A 1 125 ? 8.433 -6.011 20.613 1.00 36.19 125 ASP A N 1
ATOM 973 C CA . ASP A 1 125 ? 9.003 -5.939 21.974 1.00 36.19 125 ASP A CA 1
ATOM 974 C C . ASP A 1 125 ? 10.133 -4.898 22.102 1.00 36.19 125 ASP A C 1
ATOM 976 O O . ASP A 1 125 ? 11.174 -5.146 22.708 1.00 36.19 125 ASP A O 1
ATOM 980 N N . LEU A 1 126 ? 9.976 -3.709 21.521 1.00 40.75 126 LEU A N 1
ATOM 981 C CA . LEU A 1 126 ? 11.053 -2.709 21.488 1.00 40.75 126 LEU A CA 1
ATOM 982 C C . LEU A 1 126 ? 11.182 -1.815 22.731 1.00 40.75 126 LEU A C 1
ATOM 984 O O . LEU A 1 126 ? 12.265 -1.290 22.986 1.00 40.75 126 LEU A O 1
ATOM 988 N N . ASN A 1 127 ? 10.134 -1.645 23.540 1.00 35.31 127 ASN A N 1
ATOM 989 C CA . ASN A 1 127 ? 10.115 -0.599 24.579 1.00 35.31 127 ASN A CA 1
ATOM 990 C C . ASN A 1 127 ? 10.434 -1.065 26.005 1.00 35.31 127 ASN A C 1
ATOM 992 O O . ASN A 1 127 ? 10.077 -0.410 26.982 1.00 35.31 127 ASN A O 1
ATOM 996 N N . GLY A 1 128 ? 11.178 -2.158 26.145 1.00 35.56 128 GLY A N 1
ATOM 997 C CA . GLY A 1 128 ? 11.593 -2.649 27.456 1.00 35.56 128 GLY A CA 1
ATOM 998 C C . GLY A 1 128 ? 12.981 -3.255 27.463 1.00 35.56 128 GLY A C 1
ATOM 999 O O . GLY A 1 128 ? 13.098 -4.375 27.926 1.00 35.56 128 GLY A O 1
ATOM 1000 N N . GLY A 1 129 ? 14.011 -2.587 26.916 1.00 41.00 129 GLY A N 1
ATOM 1001 C CA . GLY A 1 129 ? 15.395 -3.105 26.937 1.00 41.00 129 GLY A CA 1
ATOM 1002 C C . GLY A 1 129 ? 15.471 -4.607 26.622 1.00 41.00 129 GLY A C 1
ATOM 1003 O O . GLY A 1 129 ? 16.080 -5.369 27.370 1.00 41.00 129 GLY A O 1
ATOM 1004 N N . SER A 1 130 ? 14.719 -5.029 25.605 1.00 32.22 130 SER A N 1
ATOM 1005 C CA . SER A 1 130 ? 14.251 -6.404 25.475 1.00 32.22 130 SER A CA 1
ATOM 1006 C C . SER A 1 130 ? 15.321 -7.302 24.845 1.00 32.22 130 SER A C 1
ATOM 1008 O O . SER A 1 130 ? 15.925 -6.904 23.844 1.00 32.22 130 SER A O 1
ATOM 1010 N N . PRO A 1 131 ? 15.519 -8.542 25.335 1.00 36.09 131 PRO A N 1
ATOM 1011 C CA . PRO A 1 131 ? 16.366 -9.555 24.695 1.00 36.09 131 PRO A CA 1
ATOM 1012 C C . PRO A 1 131 ? 15.859 -9.987 23.300 1.00 36.09 131 PRO A C 1
ATOM 1014 O O . PRO A 1 131 ? 16.426 -10.884 22.685 1.00 36.09 131 PRO A O 1
ATOM 1017 N N . ALA A 1 132 ? 14.820 -9.349 22.752 1.00 37.56 132 ALA A N 1
ATOM 1018 C CA . ALA A 1 132 ? 14.282 -9.631 21.427 1.00 37.56 132 ALA A CA 1
ATOM 1019 C C . ALA A 1 132 ? 15.229 -9.281 20.263 1.00 37.56 132 ALA A C 1
ATOM 1021 O O . ALA A 1 132 ? 15.059 -9.855 19.199 1.00 37.56 132 ALA A O 1
ATOM 1022 N N . PHE A 1 133 ? 16.256 -8.433 20.430 1.00 34.06 133 PHE A N 1
ATOM 1023 C CA . PHE A 1 133 ? 17.324 -8.252 19.418 1.00 34.06 133 PHE A CA 1
ATOM 1024 C C . PHE A 1 133 ? 18.595 -9.060 19.701 1.00 34.06 133 PHE A C 1
ATOM 1026 O O . PHE A 1 133 ? 19.491 -9.119 18.853 1.00 34.06 133 PHE A O 1
ATOM 1033 N N . GLU A 1 134 ? 18.670 -9.746 20.844 1.00 36.53 134 GLU A N 1
ATOM 1034 C CA . GLU A 1 134 ? 19.703 -10.748 21.101 1.00 36.53 134 GLU A CA 1
ATOM 1035 C C . GLU A 1 134 ? 19.374 -12.023 20.308 1.00 36.53 134 GLU A C 1
ATOM 1037 O O . GLU A 1 134 ? 18.813 -12.985 20.822 1.00 36.53 134 GLU A O 1
ATOM 1042 N N . GLY A 1 135 ? 19.718 -12.036 19.016 1.00 39.25 135 GLY A N 1
ATOM 1043 C CA . GLY A 1 135 ? 19.630 -13.248 18.189 1.00 39.25 135 GLY A CA 1
ATOM 1044 C C . GLY A 1 135 ? 19.053 -13.087 16.785 1.00 39.25 135 GLY A C 1
ATOM 1045 O O . GLY A 1 135 ? 18.978 -14.085 16.063 1.00 39.25 135 GLY A O 1
ATOM 1046 N N . TYR A 1 136 ? 18.688 -11.877 16.348 1.00 40.31 136 TYR A N 1
ATOM 1047 C CA . TYR A 1 136 ? 18.296 -11.663 14.951 1.00 40.31 136 TYR A CA 1
ATOM 1048 C C . TYR A 1 136 ? 19.517 -11.732 14.022 1.00 40.31 136 TYR A C 1
ATOM 1050 O O . TYR A 1 136 ? 20.333 -10.816 13.935 1.00 40.31 136 TYR A O 1
ATOM 1058 N N . GLY A 1 137 ? 19.647 -12.871 13.337 1.00 50.66 137 GLY A N 1
ATOM 1059 C CA . GLY A 1 137 ? 20.557 -13.078 12.211 1.00 50.66 137 GLY A CA 1
ATOM 1060 C C . GLY A 1 137 ? 19.922 -12.693 10.863 1.00 50.66 137 GLY A C 1
ATOM 1061 O O . GLY A 1 137 ? 18.763 -12.280 10.822 1.00 50.66 137 GLY A O 1
ATOM 1062 N N . PRO A 1 138 ? 20.649 -12.844 9.738 1.00 54.56 138 PRO A N 1
ATOM 1063 C CA . PRO A 1 138 ? 20.098 -12.612 8.400 1.00 54.56 138 PRO A CA 1
ATOM 1064 C C . PRO A 1 138 ? 18.832 -13.458 8.153 1.00 54.56 138 PRO A C 1
ATOM 1066 O O . PRO A 1 138 ? 18.700 -14.537 8.745 1.00 54.56 138 PRO A O 1
ATOM 1069 N N . PRO A 1 139 ? 17.914 -13.007 7.270 1.00 59.97 139 PRO A N 1
ATOM 1070 C CA . PRO A 1 139 ? 16.674 -13.721 6.984 1.00 59.97 139 PRO A CA 1
ATOM 1071 C C . PRO A 1 139 ? 16.969 -15.178 6.629 1.00 59.97 139 PRO A C 1
ATOM 1073 O O . PRO A 1 139 ? 17.882 -15.485 5.857 1.00 59.97 139 PRO A O 1
ATOM 1076 N N . SER A 1 140 ? 16.212 -16.097 7.230 1.00 67.31 140 SER A N 1
ATOM 1077 C CA . SER A 1 140 ? 16.409 -17.519 6.967 1.00 67.31 140 SER A CA 1
ATOM 1078 C C . SER A 1 140 ? 15.953 -17.895 5.551 1.00 67.31 140 SER A C 1
ATOM 1080 O O . SER A 1 140 ? 15.287 -17.119 4.871 1.00 67.31 140 SER A O 1
ATOM 1082 N N . ASN A 1 141 ? 16.342 -19.076 5.065 1.00 81.06 141 ASN A N 1
ATOM 1083 C CA . ASN A 1 141 ? 16.018 -19.469 3.694 1.00 81.06 141 ASN A CA 1
ATOM 1084 C C . ASN A 1 141 ? 14.498 -19.583 3.453 1.00 81.06 141 ASN A C 1
ATOM 1086 O O . ASN A 1 141 ? 13.717 -19.807 4.381 1.00 81.06 141 ASN A O 1
ATOM 1090 N N . LEU A 1 142 ? 14.112 -19.491 2.174 1.00 79.25 142 LEU A N 1
ATOM 1091 C CA . LEU A 1 142 ? 12.725 -19.557 1.701 1.00 79.25 142 LEU A CA 1
ATOM 1092 C C . LEU A 1 142 ? 11.941 -20.727 2.305 1.00 79.25 142 LEU A C 1
ATOM 1094 O O . LEU A 1 142 ? 10.794 -20.557 2.699 1.00 79.25 142 LEU A O 1
ATOM 1098 N N . TRP A 1 143 ? 12.556 -21.906 2.400 1.00 81.31 143 TRP A N 1
ATOM 1099 C CA . TRP A 1 143 ? 11.884 -23.098 2.909 1.00 81.31 143 TRP A CA 1
ATOM 1100 C C . TRP A 1 143 ? 11.554 -22.982 4.389 1.00 81.31 143 TRP A C 1
ATOM 1102 O O . TRP A 1 143 ? 10.454 -23.350 4.791 1.00 81.31 143 TRP A O 1
ATOM 1112 N N . LYS A 1 144 ? 12.468 -22.446 5.202 1.00 77.19 144 LYS A N 1
ATOM 1113 C CA . LYS A 1 144 ? 12.232 -22.265 6.635 1.00 77.19 144 LYS A CA 1
ATOM 1114 C C . LYS A 1 144 ? 11.137 -21.228 6.884 1.00 77.19 144 LYS A C 1
ATOM 1116 O O . LYS A 1 144 ? 10.168 -21.555 7.561 1.00 77.19 144 LYS A O 1
ATOM 1121 N N . LEU A 1 145 ? 11.248 -20.038 6.287 1.00 74.38 145 LEU A N 1
ATOM 1122 C CA . LEU A 1 145 ? 10.241 -18.978 6.444 1.00 74.38 145 LEU A CA 1
ATOM 1123 C C . LEU A 1 145 ? 8.884 -19.392 5.859 1.00 74.38 145 LEU A C 1
ATOM 1125 O O . LEU A 1 145 ? 7.856 -19.256 6.516 1.00 74.38 145 LEU A O 1
ATOM 1129 N N . GLY A 1 146 ? 8.881 -19.960 4.652 1.00 76.12 146 GLY A N 1
ATOM 1130 C CA . GLY A 1 146 ? 7.668 -20.406 3.972 1.00 76.12 146 GLY A CA 1
ATOM 1131 C C . GLY A 1 146 ? 6.957 -21.530 4.720 1.00 76.12 146 GLY A C 1
ATOM 1132 O O . GLY A 1 146 ? 5.744 -21.471 4.889 1.00 76.12 146 GLY A O 1
ATOM 1133 N N . THR A 1 147 ? 7.695 -22.518 5.240 1.00 76.56 147 THR A N 1
ATOM 1134 C CA . THR A 1 147 ? 7.096 -23.607 6.033 1.00 76.56 147 THR A CA 1
ATOM 1135 C C . THR A 1 147 ? 6.564 -23.091 7.367 1.00 76.56 147 THR A C 1
ATOM 1137 O O . THR A 1 147 ? 5.482 -23.498 7.774 1.00 76.56 147 THR A O 1
ATOM 1140 N N . GLN A 1 148 ? 7.274 -22.174 8.033 1.00 73.69 148 GLN A N 1
ATOM 1141 C CA . GLN A 1 148 ? 6.787 -21.540 9.263 1.00 73.69 148 GLN A CA 1
ATOM 1142 C C . GLN A 1 148 ? 5.458 -20.817 9.025 1.00 73.69 148 GLN A C 1
ATOM 1144 O O . GLN A 1 148 ? 4.493 -21.068 9.746 1.00 73.69 148 GLN A O 1
ATOM 1149 N N . GLN A 1 149 ? 5.375 -19.997 7.974 1.00 73.25 149 GLN A N 1
ATOM 1150 C CA . GLN A 1 149 ? 4.148 -19.265 7.658 1.00 73.25 149 GLN A CA 1
ATOM 1151 C C . GLN A 1 149 ? 3.016 -20.166 7.168 1.00 73.25 149 GLN A C 1
ATOM 1153 O O . GLN A 1 149 ? 1.863 -19.982 7.559 1.00 73.25 149 GLN A O 1
ATOM 1158 N N . PHE A 1 150 ? 3.331 -21.184 6.367 1.00 78.06 150 PHE A N 1
ATOM 1159 C CA . PHE A 1 150 ? 2.350 -22.174 5.940 1.00 78.06 150 PHE A CA 1
ATOM 1160 C C . PHE A 1 150 ? 1.762 -22.929 7.133 1.00 78.06 150 PHE A C 1
ATOM 1162 O O . PHE A 1 150 ? 0.544 -23.034 7.244 1.00 78.06 150 PHE A O 1
ATOM 1169 N N . MET A 1 151 ? 2.606 -23.414 8.048 1.00 73.12 151 MET A N 1
ATOM 1170 C CA . MET A 1 151 ? 2.149 -24.135 9.237 1.00 73.12 151 MET A CA 1
ATOM 1171 C C . MET A 1 151 ? 1.362 -23.223 10.181 1.00 73.12 151 MET A C 1
ATOM 1173 O O . MET A 1 151 ? 0.342 -23.659 10.706 1.00 73.12 151 MET A O 1
ATOM 1177 N N . ARG A 1 152 ? 1.755 -21.948 10.330 1.00 68.94 152 ARG A N 1
ATOM 1178 C CA . ARG A 1 152 ? 0.979 -20.943 11.076 1.00 68.94 152 ARG A CA 1
ATOM 1179 C C . ARG A 1 152 ? -0.436 -20.799 10.513 1.00 68.94 152 ARG A C 1
ATOM 1181 O O . ARG A 1 152 ? -1.412 -20.954 11.243 1.00 68.94 152 ARG A O 1
ATOM 1188 N N . ASN A 1 153 ? -0.558 -20.586 9.203 1.00 69.44 153 ASN A N 1
ATOM 1189 C CA . ASN A 1 153 ? -1.861 -20.479 8.544 1.00 69.44 153 ASN A CA 1
ATOM 1190 C C . ASN A 1 153 ? -2.656 -21.798 8.603 1.00 69.44 153 ASN A C 1
ATOM 1192 O O . ASN A 1 153 ? -3.865 -21.772 8.814 1.00 69.44 153 ASN A O 1
ATOM 1196 N N . LEU A 1 154 ? -2.002 -22.956 8.462 1.00 74.75 154 LEU A N 1
ATOM 1197 C CA . LEU A 1 154 ? -2.641 -24.275 8.546 1.00 74.75 154 LEU A CA 1
ATOM 1198 C C . LEU A 1 154 ? -3.203 -24.561 9.943 1.00 74.75 154 LEU A C 1
ATOM 1200 O O . LEU A 1 154 ? -4.302 -25.099 10.069 1.00 74.75 154 LEU A O 1
ATOM 1204 N N . ASN A 1 155 ? -2.467 -24.204 10.989 1.00 67.88 155 ASN A N 1
ATOM 1205 C CA . ASN A 1 155 ? -2.926 -24.356 12.365 1.00 67.88 155 ASN A CA 1
ATOM 1206 C C . ASN A 1 155 ? -4.083 -23.386 12.660 1.00 67.88 155 ASN A C 1
ATOM 1208 O O . ASN A 1 155 ? -5.051 -23.772 13.315 1.00 67.88 155 ASN A O 1
ATOM 1212 N N . ALA A 1 156 ? -4.062 -22.174 12.088 1.00 65.19 156 ALA A N 1
ATOM 1213 C CA . ALA A 1 156 ? -5.193 -21.244 12.166 1.00 65.19 156 ALA A CA 1
ATOM 1214 C C . ALA A 1 156 ? -6.466 -21.816 11.519 1.00 65.19 156 ALA A C 1
ATOM 1216 O O . ALA A 1 156 ? -7.545 -21.721 12.100 1.00 65.19 156 ALA A O 1
ATOM 1217 N N . MET A 1 157 ? -6.347 -22.499 10.375 1.00 67.56 157 MET A N 1
ATOM 1218 C CA . MET A 1 157 ? -7.480 -23.189 9.737 1.00 67.56 157 MET A CA 1
ATOM 1219 C C . MET A 1 157 ? -8.080 -24.303 10.604 1.00 67.56 157 MET A C 1
ATOM 1221 O O . MET A 1 157 ? -9.278 -24.566 10.522 1.00 67.56 157 MET A O 1
ATOM 1225 N N . LYS A 1 158 ? -7.264 -24.976 11.422 1.00 69.06 158 LYS A N 1
ATOM 1226 C CA . LYS A 1 158 ? -7.710 -26.065 12.307 1.00 69.06 158 LYS A CA 1
ATOM 1227 C C . LYS A 1 158 ? -8.387 -25.574 13.589 1.00 69.06 158 LYS A C 1
ATOM 1229 O O . LYS A 1 158 ? -8.802 -26.403 14.393 1.00 69.06 158 LYS A O 1
ATOM 1234 N N . GLY A 1 159 ? -8.494 -24.258 13.789 1.00 60.88 159 GLY A N 1
ATOM 1235 C CA . GLY A 1 159 ? -9.029 -23.684 15.023 1.00 60.88 159 GLY A CA 1
ATOM 1236 C C . GLY A 1 159 ? -8.096 -23.844 16.227 1.00 60.88 159 GLY A C 1
ATOM 1237 O O . GLY A 1 159 ? -8.519 -23.594 17.348 1.00 60.88 159 GLY A O 1
ATOM 1238 N N . GLU A 1 160 ? -6.829 -24.228 16.016 1.00 52.47 160 GLU A N 1
ATOM 1239 C CA . GLU A 1 160 ? -5.798 -24.208 17.070 1.00 52.47 160 GLU A CA 1
ATOM 1240 C C . GLU A 1 160 ? -5.393 -22.770 17.445 1.00 52.47 160 GLU A C 1
ATOM 1242 O O . GLU A 1 160 ? -4.729 -22.565 18.454 1.00 52.47 160 GLU A O 1
ATOM 1247 N N . TYR A 1 161 ? -5.849 -21.781 16.667 1.00 51.62 161 TYR A N 1
ATOM 1248 C CA . TYR A 1 161 ? -5.861 -20.362 17.012 1.00 51.62 161 TYR A CA 1
ATOM 1249 C C . TYR A 1 161 ? -7.255 -19.937 17.493 1.00 51.62 161 TYR A C 1
ATOM 1251 O O . TYR A 1 161 ? -7.922 -19.121 16.860 1.00 51.62 161 TYR A O 1
ATOM 1259 N N . ALA A 1 162 ? -7.668 -20.452 18.649 1.00 46.00 162 ALA A N 1
ATOM 1260 C CA . ALA A 1 162 ? -8.329 -19.585 19.622 1.00 46.00 162 ALA A CA 1
ATOM 1261 C C . ALA A 1 162 ? -7.229 -18.696 20.228 1.00 46.00 162 ALA A C 1
ATOM 1263 O O . ALA A 1 162 ? -6.766 -18.949 21.331 1.00 46.00 162 ALA A O 1
ATOM 1264 N N . ASP A 1 163 ? -6.744 -17.789 19.380 1.00 44.03 163 ASP A N 1
ATOM 1265 C CA . ASP A 1 163 ? -5.853 -16.658 19.609 1.00 44.03 163 ASP A CA 1
ATOM 1266 C C . ASP A 1 163 ? -4.530 -16.910 20.360 1.00 44.03 163 ASP A C 1
ATOM 1268 O O . ASP A 1 163 ? -4.453 -17.442 21.466 1.00 44.03 163 ASP A O 1
ATOM 1272 N N . GLU A 1 164 ? -3.437 -16.451 19.738 1.00 47.31 164 GLU A N 1
ATOM 1273 C CA . GLU A 1 164 ? -2.288 -15.934 20.486 1.00 47.31 164 GLU A CA 1
ATOM 1274 C C . GLU A 1 164 ? -2.871 -15.087 21.614 1.00 47.31 164 GLU A C 1
ATOM 1276 O O . GLU A 1 164 ? -3.621 -14.167 21.309 1.00 47.31 164 GLU A O 1
ATOM 1281 N N . THR A 1 165 ? -2.654 -15.519 22.864 1.00 46.03 165 THR A N 1
ATOM 1282 C CA . THR A 1 165 ? -3.370 -15.077 24.073 1.00 46.03 165 THR A CA 1
ATOM 1283 C C . THR A 1 165 ? -4.054 -13.734 23.884 1.00 46.03 165 THR A C 1
ATOM 1285 O O . THR A 1 165 ? -3.331 -12.748 23.754 1.00 46.03 165 THR A O 1
ATOM 1288 N N . ASP A 1 166 ? -5.394 -13.704 23.880 1.00 50.62 166 ASP A N 1
ATOM 1289 C CA . ASP A 1 166 ? -6.169 -12.460 23.908 1.00 50.62 166 ASP A CA 1
ATOM 1290 C C . ASP A 1 166 ? -5.523 -11.537 24.940 1.00 50.62 166 ASP A C 1
ATOM 1292 O O . ASP A 1 166 ? -5.637 -11.742 26.156 1.00 50.62 166 ASP A O 1
ATOM 1296 N N . PHE A 1 167 ? -4.770 -10.546 24.463 1.00 57.50 167 PHE A N 1
ATOM 1297 C CA . PHE A 1 167 ? -4.293 -9.508 25.345 1.00 57.50 167 PHE A CA 1
ATOM 1298 C C . PHE A 1 167 ? -5.550 -8.842 25.875 1.00 57.50 167 PHE A C 1
ATOM 1300 O O . PHE A 1 167 ? -6.499 -8.599 25.127 1.00 57.50 167 PHE A O 1
ATOM 1307 N N . ALA A 1 168 ? -5.596 -8.604 27.182 1.00 64.31 168 ALA A N 1
ATOM 1308 C CA . ALA A 1 168 ? -6.733 -7.937 27.784 1.00 64.31 168 ALA A CA 1
ATOM 1309 C C . ALA A 1 168 ? -6.833 -6.522 27.192 1.00 64.31 168 ALA A C 1
ATOM 1311 O O . ALA A 1 168 ? -6.188 -5.596 27.682 1.00 64.31 168 ALA A O 1
ATOM 1312 N N . LEU A 1 169 ? -7.617 -6.377 26.117 1.00 76.56 169 LEU A N 1
ATOM 1313 C CA . LEU A 1 169 ? -7.874 -5.102 25.465 1.00 76.56 169 LEU A CA 1
ATOM 1314 C C . LEU A 1 169 ? -8.464 -4.159 26.506 1.00 76.56 169 LEU A C 1
ATOM 1316 O O . LEU A 1 169 ? -9.391 -4.519 27.248 1.00 76.56 169 LEU A O 1
ATOM 1320 N N . THR A 1 170 ? -7.934 -2.944 26.546 1.00 83.94 170 THR A N 1
ATOM 1321 C CA . THR A 1 170 ? -8.517 -1.879 27.360 1.00 83.94 170 THR A CA 1
ATOM 1322 C C . THR A 1 170 ? -9.928 -1.564 26.864 1.00 83.94 170 THR A C 1
ATOM 1324 O O . THR A 1 170 ? -10.251 -1.766 25.691 1.00 83.94 170 THR A O 1
ATOM 1327 N N . ASP A 1 171 ? -10.795 -1.056 27.739 1.00 84.31 171 ASP A N 1
ATOM 1328 C CA . ASP A 1 171 ? -12.174 -0.740 27.345 1.00 84.31 171 ASP A CA 1
ATOM 1329 C C . ASP A 1 171 ? -12.225 0.320 26.230 1.00 84.31 171 ASP A C 1
ATOM 1331 O O . ASP A 1 171 ? -13.049 0.217 25.323 1.00 84.31 171 ASP A O 1
ATOM 1335 N N . SER A 1 172 ? -11.266 1.253 26.215 1.00 83.06 172 SER A N 1
ATOM 1336 C CA . SER A 1 172 ? -11.082 2.215 25.123 1.00 83.06 172 SER A CA 1
ATOM 1337 C C . SER A 1 172 ? -10.751 1.543 23.783 1.00 83.06 172 SER A C 1
ATOM 1339 O O . SER A 1 172 ? -11.274 1.953 22.751 1.00 83.06 172 SER A O 1
ATOM 1341 N N . GLN A 1 173 ? -9.907 0.504 23.773 1.00 84.31 173 GLN A N 1
ATOM 1342 C CA . GLN A 1 173 ? -9.571 -0.234 22.546 1.00 84.31 173 GLN A CA 1
ATOM 1343 C C . GLN A 1 173 ? -10.774 -1.013 22.011 1.00 84.31 173 GLN A C 1
ATOM 1345 O O . GLN A 1 173 ? -11.031 -0.985 20.812 1.00 84.31 173 GLN A O 1
ATOM 1350 N N . LYS A 1 174 ? -11.569 -1.630 22.894 1.00 86.00 174 LYS A N 1
ATOM 1351 C CA . LYS A 1 174 ? -12.813 -2.313 22.496 1.00 86.00 174 LYS A CA 1
ATOM 1352 C C . LYS A 1 174 ? -13.823 -1.350 21.875 1.00 86.00 174 LYS A C 1
ATOM 1354 O O . LYS A 1 174 ? -14.491 -1.702 20.908 1.00 86.00 174 LYS A O 1
ATOM 1359 N N . GLU A 1 175 ? -13.938 -0.138 22.417 1.00 88.06 175 GLU A N 1
ATOM 1360 C CA . GLU A 1 175 ? -14.805 0.892 21.841 1.00 88.06 175 GLU A CA 1
ATOM 1361 C C . GLU A 1 175 ? -14.324 1.313 20.446 1.00 88.06 175 GLU A C 1
ATOM 1363 O O . GLU A 1 175 ? -15.132 1.425 19.524 1.00 88.06 175 GLU A O 1
ATOM 1368 N N . LEU A 1 176 ? -13.012 1.490 20.264 1.00 88.75 176 LEU A N 1
ATOM 1369 C CA . LEU A 1 176 ? -12.425 1.789 18.958 1.00 88.75 176 LEU A CA 1
ATOM 1370 C C . LEU A 1 176 ? -12.657 0.657 17.949 1.00 88.75 176 LEU A C 1
ATOM 1372 O O . LEU A 1 176 ? -13.009 0.941 16.807 1.00 88.75 176 LEU A O 1
ATOM 1376 N N . HIS A 1 177 ? -12.529 -0.608 18.362 1.00 89.25 177 HIS A N 1
ATOM 1377 C CA . HIS A 1 177 ? -12.845 -1.767 17.512 1.00 89.25 177 HIS A CA 1
ATOM 1378 C C . HIS A 1 177 ? -14.307 -1.742 17.068 1.00 89.25 177 HIS A C 1
ATOM 1380 O O . HIS A 1 177 ? -14.584 -1.834 15.878 1.00 89.25 177 HIS A O 1
ATOM 1386 N N . ALA A 1 178 ? -15.239 -1.503 17.994 1.00 88.44 178 ALA A N 1
ATOM 1387 C CA . ALA A 1 178 ? -16.659 -1.406 17.666 1.00 88.44 178 ALA A CA 1
ATOM 1388 C C . ALA A 1 178 ? -16.970 -0.246 16.699 1.00 88.44 178 ALA A C 1
ATOM 1390 O O . ALA A 1 178 ? -17.852 -0.368 15.851 1.00 88.44 178 ALA A O 1
ATOM 1391 N N . GLN A 1 179 ? -16.251 0.877 16.808 1.00 90.06 179 GLN A N 1
ATOM 1392 C CA . GLN A 1 179 ? -16.381 1.994 15.867 1.00 90.06 179 GLN A CA 1
ATOM 1393 C C . GLN A 1 179 ? -15.805 1.664 14.481 1.00 90.06 179 GLN A C 1
ATOM 1395 O O . GLN A 1 179 ? -16.372 2.114 13.488 1.00 90.06 179 GLN A O 1
ATOM 1400 N N . LEU A 1 180 ? -14.721 0.882 14.401 1.00 89.12 180 LEU A N 1
ATOM 1401 C CA . LEU A 1 180 ? -14.164 0.396 13.132 1.00 89.12 180 LEU A CA 1
ATOM 1402 C C . LEU A 1 180 ? -15.094 -0.620 12.454 1.00 89.12 180 LEU A C 1
ATOM 1404 O O . LEU A 1 180 ? -15.314 -0.536 11.248 1.00 89.12 180 LEU A O 1
ATOM 1408 N N . ASP A 1 181 ? -15.690 -1.530 13.224 1.00 88.06 181 ASP A N 1
ATOM 1409 C CA . ASP A 1 181 ? -16.640 -2.530 12.719 1.00 88.06 181 ASP A CA 1
ATOM 1410 C C . ASP A 1 181 ? -17.953 -1.907 12.218 1.00 88.06 181 ASP A C 1
ATOM 1412 O O . ASP A 1 181 ? -18.662 -2.507 11.410 1.00 88.06 181 ASP A O 1
ATOM 1416 N N . ALA A 1 182 ? -18.283 -0.701 12.687 1.00 91.00 182 ALA A N 1
ATOM 1417 C CA . ALA A 1 182 ? -19.463 0.048 12.262 1.00 91.00 182 ALA A CA 1
ATOM 1418 C C . ALA A 1 182 ? -19.280 0.788 10.923 1.00 91.00 182 ALA A C 1
ATOM 1420 O O . ALA A 1 182 ? -20.251 1.352 10.414 1.00 91.00 182 ALA A O 1
ATOM 1421 N N . LEU A 1 183 ? -18.064 0.818 10.367 1.00 91.69 183 LEU A N 1
ATOM 1422 C CA . LEU A 1 183 ? -17.783 1.471 9.090 1.00 91.69 183 LEU A CA 1
ATOM 1423 C C . LEU A 1 183 ? -18.423 0.704 7.928 1.00 91.69 183 LEU A C 1
ATOM 1425 O O . LEU A 1 183 ? -18.437 -0.528 7.906 1.00 91.69 183 LEU A O 1
ATOM 1429 N N . THR A 1 184 ? -18.916 1.433 6.929 1.00 91.81 184 THR A N 1
ATOM 1430 C CA . THR A 1 184 ? -19.558 0.847 5.746 1.00 91.81 184 THR A CA 1
ATOM 1431 C C . THR A 1 184 ? -18.742 1.088 4.486 1.00 91.81 184 THR A C 1
ATOM 1433 O O . THR A 1 184 ? -17.929 2.005 4.410 1.00 91.81 184 THR A O 1
ATOM 1436 N N . LEU A 1 185 ? -18.939 0.242 3.482 1.00 91.56 185 LEU A N 1
ATOM 1437 C CA . LEU A 1 185 ? -18.444 0.492 2.137 1.00 91.56 185 LEU A CA 1
ATOM 1438 C C . LEU A 1 185 ? -19.368 -0.206 1.154 1.00 91.56 185 LEU A C 1
ATOM 1440 O O . LEU A 1 185 ? -19.474 -1.434 1.180 1.00 91.56 185 LEU A O 1
ATOM 1444 N N . ASN A 1 186 ? -20.033 0.568 0.304 1.00 90.69 186 ASN A N 1
ATOM 1445 C CA . ASN A 1 186 ? -20.943 0.041 -0.696 1.00 90.69 186 ASN A CA 1
ATOM 1446 C C . ASN A 1 186 ? -20.242 -0.156 -2.047 1.00 90.69 186 ASN A C 1
ATOM 1448 O O . ASN A 1 186 ? -19.786 0.807 -2.664 1.00 90.69 186 ASN A O 1
ATOM 1452 N N . ALA A 1 187 ? -20.235 -1.391 -2.557 1.00 89.31 187 ALA A N 1
ATOM 1453 C CA . ALA A 1 187 ? -19.643 -1.696 -3.860 1.00 89.31 187 ALA A CA 1
ATOM 1454 C C . ALA A 1 187 ? -20.318 -0.962 -5.038 1.00 89.31 187 ALA A C 1
ATOM 1456 O O . ALA A 1 187 ? -19.645 -0.542 -5.978 1.00 89.31 187 ALA A O 1
ATOM 1457 N N . THR A 1 188 ? -21.639 -0.753 -4.993 1.00 89.12 188 THR A N 1
ATOM 1458 C CA . THR A 1 188 ? -22.370 -0.066 -6.080 1.00 89.12 188 THR A CA 1
ATOM 1459 C C . THR A 1 188 ? -21.926 1.392 -6.211 1.00 89.12 188 THR A C 1
ATOM 1461 O O . THR A 1 188 ? -21.682 1.855 -7.322 1.00 89.12 188 THR A O 1
ATOM 1464 N N . GLY A 1 189 ? -21.721 2.088 -5.089 1.00 89.12 189 GLY A N 1
ATOM 1465 C CA . GLY A 1 189 ? -21.223 3.466 -5.082 1.00 89.12 189 GLY A CA 1
ATOM 1466 C C . GLY A 1 189 ? -19.818 3.614 -5.678 1.00 89.12 189 GLY A C 1
ATOM 1467 O O . GLY A 1 189 ? -19.530 4.612 -6.340 1.00 89.12 189 GLY A O 1
ATOM 1468 N N . ILE A 1 190 ? -18.960 2.597 -5.521 1.00 91.62 190 ILE A N 1
ATOM 1469 C CA . ILE A 1 190 ? -17.624 2.567 -6.140 1.00 91.62 190 ILE A CA 1
ATOM 1470 C C . ILE A 1 190 ? -17.755 2.559 -7.667 1.00 91.62 190 ILE A C 1
ATOM 1472 O O . ILE A 1 190 ? -17.138 3.383 -8.344 1.00 91.62 190 ILE A O 1
ATOM 1476 N N . TRP A 1 191 ? -18.596 1.673 -8.208 1.00 91.19 191 TRP A N 1
ATOM 1477 C CA . TRP A 1 191 ? -18.827 1.579 -9.651 1.00 91.19 191 TRP A CA 1
ATOM 1478 C C . TRP A 1 191 ? -19.522 2.812 -10.220 1.00 91.19 191 TRP A C 1
ATOM 1480 O O . TRP A 1 191 ? -19.134 3.281 -11.289 1.00 91.19 191 TRP A O 1
ATOM 1490 N N . ASP A 1 192 ? -20.494 3.382 -9.505 1.00 90.81 192 ASP A N 1
ATOM 1491 C CA . ASP A 1 192 ? -21.156 4.622 -9.918 1.00 90.81 192 ASP A CA 1
ATOM 1492 C C . ASP A 1 192 ? -20.148 5.768 -10.052 1.00 90.81 192 ASP A C 1
ATOM 1494 O O . ASP A 1 192 ? -20.199 6.541 -11.013 1.00 90.81 192 ASP A O 1
ATOM 1498 N N . ARG A 1 193 ? -19.196 5.859 -9.118 1.00 89.75 193 ARG A N 1
ATOM 1499 C CA . ARG A 1 193 ? -18.110 6.843 -9.157 1.00 89.75 193 ARG A CA 1
ATOM 1500 C C . ARG A 1 193 ? -17.142 6.582 -10.306 1.00 89.75 193 ARG A C 1
ATOM 1502 O O . ARG A 1 193 ? -16.747 7.516 -11.000 1.00 89.75 193 ARG A O 1
ATOM 1509 N N . GLU A 1 194 ? -16.784 5.327 -10.546 1.00 87.38 194 GLU A N 1
ATOM 1510 C CA . GLU A 1 194 ? -15.887 4.972 -11.644 1.00 87.38 194 GLU A CA 1
ATOM 1511 C C . GLU A 1 194 ? -16.525 5.257 -13.014 1.00 87.38 194 GLU A C 1
ATOM 1513 O O . GLU A 1 194 ? -15.887 5.839 -13.891 1.00 87.38 194 GLU A O 1
ATOM 1518 N N . MET A 1 195 ? -17.815 4.949 -13.181 1.00 86.19 195 MET A N 1
ATOM 1519 C CA . MET A 1 195 ? -18.562 5.213 -14.414 1.00 86.19 195 MET A CA 1
ATOM 1520 C C . MET A 1 195 ? -18.761 6.709 -14.691 1.00 86.19 195 MET A C 1
ATOM 1522 O O . MET A 1 195 ? -18.860 7.102 -15.857 1.00 86.19 195 MET A O 1
ATOM 1526 N N . GLN A 1 196 ? -18.779 7.560 -13.658 1.00 87.06 196 GLN A N 1
ATOM 1527 C CA . GLN A 1 196 ? -18.809 9.020 -13.825 1.00 87.06 196 GLN A CA 1
ATOM 1528 C C . GLN A 1 196 ? -17.535 9.565 -14.482 1.00 87.06 196 GLN A C 1
ATOM 1530 O O . GLN A 1 196 ? -17.601 10.565 -15.198 1.00 87.06 196 GLN A O 1
ATOM 1535 N N . ASN A 1 197 ? -16.395 8.893 -14.301 1.00 78.38 197 ASN A N 1
ATOM 1536 C CA . ASN A 1 197 ? -15.116 9.299 -14.888 1.00 78.38 197 ASN A CA 1
ATOM 1537 C C . ASN A 1 197 ? -14.987 8.933 -16.381 1.00 78.38 197 ASN A C 1
ATOM 1539 O O . ASN A 1 197 ? -14.023 9.334 -17.035 1.00 78.38 197 ASN A O 1
ATOM 1543 N N . GLY A 1 198 ? -15.974 8.226 -16.945 1.00 81.75 198 GLY A N 1
ATOM 1544 C CA . GLY A 1 198 ? -16.042 7.850 -18.357 1.00 81.75 198 GLY A CA 1
ATOM 1545 C C . GLY A 1 198 ? -15.886 6.343 -18.601 1.00 81.75 198 GLY A C 1
ATOM 1546 O O . GLY A 1 198 ? -15.763 5.552 -17.668 1.00 81.75 198 GLY A O 1
ATOM 1547 N N . PRO A 1 199 ? -15.933 5.899 -19.871 1.00 81.50 199 PRO A N 1
ATOM 1548 C CA . PRO A 1 199 ? -15.814 4.485 -20.199 1.00 81.50 199 PRO A CA 1
ATOM 1549 C C . PRO A 1 199 ? -14.383 3.972 -19.991 1.00 81.50 199 PRO A C 1
ATOM 1551 O O . PRO A 1 199 ? -13.411 4.600 -20.402 1.00 81.50 199 PRO A O 1
ATOM 1554 N N . ILE A 1 200 ? -14.258 2.762 -19.441 1.00 83.62 200 ILE A N 1
ATOM 1555 C CA . ILE A 1 200 ? -12.966 2.088 -19.257 1.00 83.62 200 ILE A CA 1
ATOM 1556 C C . ILE A 1 200 ? -12.418 1.634 -20.620 1.00 83.62 200 ILE A C 1
ATOM 1558 O O . ILE A 1 200 ? -12.810 0.588 -21.166 1.00 83.62 200 ILE A O 1
ATOM 1562 N N . GLU A 1 201 ? -11.510 2.427 -21.186 1.00 81.38 201 GLU A N 1
ATOM 1563 C CA . GLU A 1 201 ? -10.860 2.174 -22.474 1.00 81.38 201 GLU A CA 1
ATOM 1564 C C . GLU A 1 201 ? -9.571 1.354 -22.313 1.00 81.38 201 GLU A C 1
ATOM 1566 O O . GLU A 1 201 ? -8.463 1.879 -22.205 1.00 81.38 201 GLU A O 1
ATOM 1571 N N . ALA A 1 202 ? -9.705 0.028 -22.344 1.00 85.94 202 ALA A N 1
ATOM 1572 C CA . ALA A 1 202 ? -8.579 -0.887 -22.194 1.00 85.94 202 ALA A CA 1
ATOM 1573 C C . ALA A 1 202 ? -8.680 -2.105 -23.135 1.00 85.94 202 ALA A C 1
ATOM 1575 O O . ALA A 1 202 ? -9.788 -2.580 -23.407 1.00 85.94 202 ALA A O 1
ATOM 1576 N N . PRO A 1 203 ? -7.546 -2.648 -23.628 1.00 89.81 203 PRO A N 1
ATOM 1577 C CA . PRO A 1 203 ? -7.530 -3.913 -24.359 1.00 89.81 203 PRO A CA 1
ATOM 1578 C C . PRO A 1 203 ? -8.157 -5.052 -23.546 1.00 89.81 203 PRO A C 1
ATOM 1580 O O . PRO A 1 203 ? -7.930 -5.151 -22.340 1.00 89.81 203 PRO A O 1
ATOM 1583 N N . LEU A 1 204 ? -8.883 -5.961 -24.209 1.00 89.56 204 LEU A N 1
ATOM 1584 C CA . LEU A 1 204 ? -9.599 -7.064 -23.545 1.00 89.56 204 LEU A CA 1
ATOM 1585 C C . LEU A 1 204 ? -8.704 -7.919 -22.638 1.00 89.56 204 LEU A C 1
ATOM 1587 O O . LEU A 1 204 ? -9.151 -8.365 -21.587 1.00 89.56 204 LEU A O 1
ATOM 1591 N N . VAL A 1 205 ? -7.437 -8.090 -23.022 1.00 89.44 205 VAL A N 1
ATOM 1592 C CA . VAL A 1 205 ? -6.439 -8.856 -22.263 1.00 89.44 205 VAL A CA 1
ATOM 1593 C C . VAL A 1 205 ? -6.215 -8.326 -20.844 1.00 89.44 205 VAL A C 1
ATOM 1595 O O . VAL A 1 205 ? -5.962 -9.129 -19.957 1.00 89.44 205 VAL A O 1
ATOM 1598 N N . ILE A 1 206 ? -6.349 -7.015 -20.612 1.00 91.12 206 ILE A N 1
ATOM 1599 C CA . ILE A 1 206 ? -6.249 -6.417 -19.268 1.00 91.12 206 ILE A CA 1
ATOM 1600 C C . ILE A 1 206 ? -7.623 -6.065 -18.686 1.00 91.12 206 ILE A C 1
ATOM 1602 O O . ILE A 1 206 ? -7.813 -6.117 -17.478 1.00 91.12 206 ILE A O 1
ATOM 1606 N N . LYS A 1 207 ? -8.612 -5.780 -19.541 1.00 90.88 207 LYS A N 1
ATOM 1607 C CA . LYS A 1 207 ? -9.968 -5.401 -19.125 1.00 90.88 207 LYS A CA 1
ATOM 1608 C C . LYS A 1 207 ? -10.743 -6.561 -18.491 1.00 90.88 207 LYS A C 1
ATOM 1610 O O . LYS A 1 207 ? -11.436 -6.359 -17.504 1.00 90.88 207 LYS A O 1
ATOM 1615 N N . ILE A 1 208 ? -10.631 -7.773 -19.039 1.00 91.94 208 ILE A N 1
ATOM 1616 C CA . ILE A 1 208 ? -11.290 -8.971 -18.488 1.00 91.94 208 ILE A CA 1
ATOM 1617 C C . ILE A 1 208 ? -10.763 -9.321 -17.085 1.00 91.94 208 ILE A C 1
ATOM 1619 O O . ILE A 1 208 ? -11.586 -9.436 -16.177 1.00 91.94 208 ILE A O 1
ATOM 1623 N N . PRO A 1 209 ? -9.439 -9.482 -16.865 1.00 91.00 209 PRO A N 1
ATOM 1624 C CA . PRO A 1 209 ? -8.935 -9.791 -15.529 1.00 91.00 209 PRO A CA 1
ATOM 1625 C C . PRO A 1 209 ? -9.194 -8.656 -14.537 1.00 91.00 209 PRO A C 1
ATOM 1627 O O . PRO A 1 209 ? -9.471 -8.946 -13.381 1.00 91.00 209 PRO A O 1
ATOM 1630 N N . TYR A 1 210 ? -9.180 -7.397 -14.990 1.00 92.19 210 TYR A N 1
ATOM 1631 C CA . TYR A 1 210 ? -9.578 -6.246 -14.180 1.00 92.19 210 TYR A CA 1
ATOM 1632 C C . TYR A 1 210 ? -10.997 -6.405 -13.609 1.00 92.19 210 TYR A C 1
ATOM 1634 O O . TYR A 1 210 ? -11.162 -6.452 -12.395 1.00 92.19 210 TYR A O 1
ATOM 1642 N N . PHE A 1 211 ? -12.012 -6.593 -14.463 1.00 91.94 211 PHE A N 1
ATOM 1643 C CA . PHE A 1 211 ? -13.388 -6.778 -13.984 1.00 91.94 211 PHE A CA 1
ATOM 1644 C C . PHE A 1 211 ? -13.549 -8.020 -13.111 1.00 91.94 211 PHE A C 1
ATOM 1646 O O . PHE A 1 211 ? -14.286 -7.980 -12.134 1.00 91.94 211 PHE A O 1
ATOM 1653 N N . GLY A 1 212 ? -12.864 -9.116 -13.452 1.00 91.31 212 GLY A N 1
ATOM 1654 C CA . GLY A 1 212 ? -12.891 -10.330 -12.639 1.00 91.31 212 GLY A CA 1
ATOM 1655 C C . GLY A 1 212 ? -12.348 -10.101 -11.226 1.00 91.31 212 GLY A C 1
ATOM 1656 O O . GLY A 1 212 ? -12.931 -10.599 -10.267 1.00 91.31 212 GLY A O 1
ATOM 1657 N N . LEU A 1 213 ? -11.267 -9.325 -11.096 1.00 90.25 213 LEU A N 1
ATOM 1658 C CA . LEU A 1 213 ? -10.683 -8.956 -9.807 1.00 90.25 213 LEU A CA 1
ATOM 1659 C C . LEU A 1 213 ? -11.612 -8.045 -9.005 1.00 90.25 213 LEU A C 1
ATOM 1661 O O . LEU A 1 213 ? -11.912 -8.375 -7.861 1.00 90.25 213 LEU A O 1
ATOM 1665 N N . CYS A 1 214 ? -12.096 -6.948 -9.594 1.00 90.62 214 CYS A N 1
ATOM 1666 C CA . CYS A 1 214 ? -12.977 -6.014 -8.887 1.00 90.62 214 CYS A CA 1
ATOM 1667 C C . CYS A 1 214 ? -14.282 -6.695 -8.452 1.00 90.62 214 CYS A C 1
ATOM 1669 O O . CYS A 1 214 ? -14.670 -6.584 -7.295 1.00 90.62 214 CYS A O 1
ATOM 1671 N N . TYR A 1 215 ? -14.888 -7.508 -9.324 1.00 90.31 215 TYR A N 1
ATOM 1672 C CA . TYR A 1 215 ? -16.077 -8.290 -8.979 1.00 90.31 215 TYR A CA 1
ATOM 1673 C C . TYR A 1 215 ? -15.821 -9.258 -7.818 1.00 90.31 215 TYR A C 1
ATOM 1675 O O . TYR A 1 215 ? -16.616 -9.341 -6.887 1.00 90.31 215 TYR A O 1
ATOM 1683 N N . MET A 1 216 ? -14.693 -9.977 -7.841 1.00 90.50 216 MET A N 1
ATOM 1684 C CA . MET A 1 216 ? -14.328 -10.868 -6.740 1.00 90.50 216 MET A CA 1
ATOM 1685 C C . MET A 1 216 ? -14.125 -10.092 -5.430 1.00 90.50 216 MET A C 1
ATOM 1687 O O . MET A 1 216 ? -14.524 -10.581 -4.377 1.00 90.50 216 MET A O 1
ATOM 1691 N N . LEU A 1 217 ? -13.517 -8.902 -5.471 1.00 90.19 217 LEU A N 1
ATOM 1692 C CA . LEU A 1 217 ? -13.318 -8.076 -4.277 1.00 90.19 217 LEU A CA 1
ATOM 1693 C C . LEU A 1 217 ? -14.647 -7.596 -3.705 1.00 90.19 217 LEU A C 1
ATOM 1695 O O . LEU A 1 217 ? -14.843 -7.672 -2.494 1.00 90.19 217 LEU A O 1
ATOM 1699 N 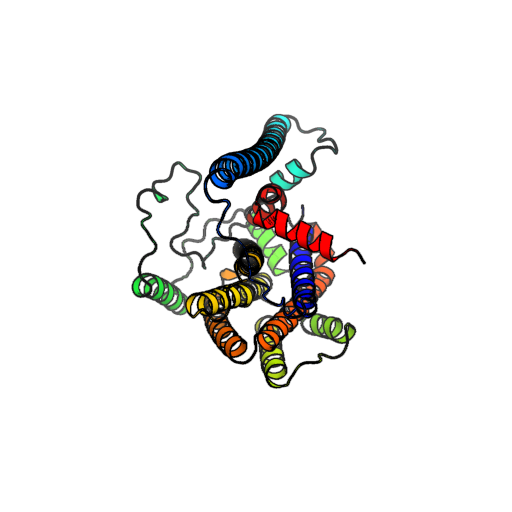N . ASP A 1 218 ? -15.552 -7.144 -4.566 1.00 88.88 218 ASP A N 1
ATOM 1700 C CA . ASP A 1 218 ? -16.864 -6.681 -4.143 1.00 88.88 218 ASP A C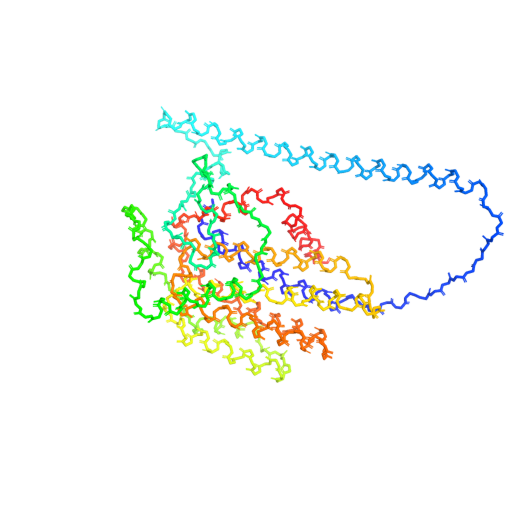A 1
ATOM 1701 C C . ASP A 1 218 ? -17.660 -7.828 -3.512 1.00 88.88 218 ASP A C 1
ATOM 1703 O O . ASP A 1 218 ? -18.073 -7.712 -2.369 1.00 88.88 218 ASP A O 1
ATOM 1707 N N . GLU A 1 219 ? -17.766 -8.993 -4.150 1.00 89.06 219 GLU A N 1
ATOM 1708 C CA . GLU A 1 219 ? -18.512 -10.130 -3.581 1.00 89.06 219 GLU A CA 1
ATOM 1709 C C . GLU A 1 219 ? -17.950 -10.630 -2.236 1.00 89.06 219 GLU A C 1
ATOM 1711 O O . GLU A 1 219 ? -18.698 -11.083 -1.368 1.00 89.06 219 GLU A O 1
ATOM 1716 N N . VAL A 1 220 ? -16.628 -10.575 -2.047 1.00 88.25 220 VAL A N 1
ATOM 1717 C CA . VAL A 1 220 ? -15.975 -11.082 -0.829 1.00 88.25 220 VAL A CA 1
ATOM 1718 C C . VAL A 1 220 ? -16.044 -10.079 0.329 1.00 88.25 220 VAL A C 1
ATOM 1720 O O . VAL A 1 220 ? -16.137 -10.501 1.484 1.00 88.25 220 VAL A O 1
ATOM 1723 N N . PHE A 1 221 ? -15.997 -8.773 0.043 1.00 87.31 221 PHE A N 1
ATOM 1724 C CA . PHE A 1 221 ? -15.854 -7.712 1.050 1.00 87.31 221 PHE A CA 1
ATOM 1725 C C . PHE A 1 221 ? -17.025 -6.710 1.100 1.00 87.31 221 PHE A C 1
ATOM 1727 O O . PHE A 1 221 ? -16.936 -5.717 1.822 1.00 87.31 221 PHE A O 1
ATOM 1734 N N . ASP A 1 222 ? -18.122 -6.919 0.364 1.00 82.88 222 ASP A N 1
ATOM 1735 C CA . ASP A 1 222 ? -19.255 -5.980 0.373 1.00 82.88 222 ASP A CA 1
ATOM 1736 C C . ASP A 1 222 ? -19.891 -5.869 1.769 1.00 82.88 222 ASP A C 1
ATOM 1738 O O . ASP A 1 222 ? -20.318 -6.855 2.385 1.00 82.88 222 ASP A O 1
ATOM 1742 N N . GLY A 1 223 ? -19.913 -4.638 2.288 1.00 75.12 223 GLY A N 1
ATOM 1743 C CA . GLY A 1 223 ? -20.483 -4.288 3.588 1.00 75.12 223 GLY A CA 1
ATOM 1744 C C . GLY A 1 223 ? -19.849 -4.961 4.815 1.00 75.12 223 GLY A C 1
ATOM 1745 O O . GLY A 1 223 ? -20.453 -4.904 5.887 1.00 75.12 223 GLY A O 1
ATOM 1746 N N . LYS A 1 224 ? -18.693 -5.638 4.693 1.00 79.00 224 LYS A N 1
ATOM 1747 C CA . LYS A 1 224 ? -18.040 -6.382 5.791 1.00 79.00 224 LYS A CA 1
ATOM 1748 C C . LYS A 1 224 ? -16.516 -6.365 5.671 1.00 79.00 224 LYS A C 1
ATOM 1750 O O . LYS A 1 224 ? -15.975 -6.298 4.575 1.00 79.00 224 LYS A O 1
ATOM 1755 N N . TYR A 1 225 ? -15.819 -6.519 6.801 1.00 82.69 225 TYR A N 1
ATOM 1756 C CA . TYR A 1 225 ? -14.353 -6.647 6.857 1.00 82.69 225 TYR A CA 1
ATOM 1757 C C . TYR A 1 225 ? -13.610 -5.483 6.177 1.00 82.69 225 TYR A C 1
ATOM 1759 O O . TYR A 1 225 ? -12.670 -5.691 5.409 1.00 82.69 225 TYR A O 1
ATOM 1767 N N . ILE A 1 226 ? -14.033 -4.246 6.448 1.00 89.44 226 ILE A N 1
ATOM 1768 C CA . ILE A 1 226 ? -13.534 -3.069 5.728 1.00 89.44 226 ILE A CA 1
ATOM 1769 C C . ILE A 1 226 ? -12.013 -2.883 5.876 1.00 89.44 226 ILE A C 1
ATOM 1771 O O . ILE A 1 226 ? -11.342 -2.816 4.842 1.00 89.44 226 ILE A O 1
ATOM 1775 N N . PRO A 1 227 ? -11.416 -2.913 7.089 1.00 90.06 227 PRO A N 1
ATOM 1776 C CA . PRO A 1 227 ? -9.957 -2.852 7.222 1.00 90.06 227 PRO A CA 1
ATOM 1777 C C . PRO A 1 227 ? -9.244 -3.992 6.479 1.00 90.06 227 PRO A C 1
ATOM 1779 O O . PRO A 1 227 ? -8.159 -3.800 5.935 1.00 90.06 227 PRO A O 1
ATOM 1782 N N . SER A 1 228 ? -9.865 -5.174 6.395 1.00 91.50 228 SER A N 1
ATOM 1783 C CA . SER A 1 228 ? -9.311 -6.325 5.675 1.00 91.50 228 SER A CA 1
ATOM 1784 C C . SER A 1 228 ? -9.333 -6.169 4.158 1.00 91.50 228 SER A C 1
ATOM 1786 O O . SER A 1 228 ? -8.404 -6.636 3.498 1.00 91.50 228 SER A O 1
ATOM 1788 N N . ARG A 1 229 ? -10.353 -5.501 3.597 1.00 93.25 229 ARG A N 1
ATOM 1789 C CA . ARG A 1 229 ? -10.386 -5.149 2.168 1.00 93.25 229 ARG A CA 1
ATOM 1790 C C . ARG A 1 229 ? -9.195 -4.261 1.828 1.00 93.25 229 ARG A C 1
ATOM 1792 O O . ARG A 1 229 ? -8.464 -4.568 0.890 1.00 93.25 229 ARG A O 1
ATOM 1799 N N . PHE A 1 230 ? -8.976 -3.205 2.612 1.00 93.38 230 PHE A N 1
ATOM 1800 C CA . PHE A 1 230 ? -7.846 -2.300 2.410 1.00 93.38 230 PHE A CA 1
ATOM 1801 C C . PHE A 1 230 ? -6.509 -3.010 2.626 1.00 93.38 230 PHE A C 1
ATOM 1803 O O . PHE A 1 230 ? -5.660 -2.942 1.751 1.00 93.38 230 PHE A O 1
ATOM 1810 N N . PHE A 1 231 ? -6.343 -3.807 3.686 1.00 93.94 231 PHE A N 1
ATOM 1811 C CA . PHE A 1 231 ? -5.137 -4.625 3.879 1.00 93.94 231 PHE A CA 1
ATOM 1812 C C . PHE A 1 231 ? -4.798 -5.500 2.657 1.00 93.94 231 PHE A C 1
ATOM 1814 O O . PHE A 1 231 ? -3.637 -5.574 2.243 1.00 93.94 231 PHE A O 1
ATOM 1821 N N . LEU A 1 232 ? -5.798 -6.154 2.055 1.00 93.44 232 LEU A N 1
ATOM 1822 C CA . LEU A 1 232 ? -5.592 -6.942 0.841 1.00 93.44 232 LEU A CA 1
ATOM 1823 C C . LEU A 1 232 ? -5.167 -6.051 -0.330 1.00 93.44 232 LEU A C 1
ATOM 1825 O O . LEU A 1 232 ? -4.200 -6.390 -1.015 1.00 93.44 232 LEU A O 1
ATOM 1829 N N . LEU A 1 233 ? -5.859 -4.928 -0.545 1.00 92.56 233 LEU A N 1
ATOM 1830 C CA . LEU A 1 233 ? -5.529 -3.968 -1.600 1.00 92.56 233 LEU A CA 1
ATOM 1831 C C . LEU A 1 233 ? -4.095 -3.453 -1.454 1.00 92.56 233 LEU A C 1
ATOM 1833 O O . LEU A 1 233 ? -3.326 -3.605 -2.395 1.00 92.56 233 LEU A O 1
ATOM 1837 N N . GLU A 1 234 ? -3.702 -2.975 -0.273 1.00 91.94 234 GLU A N 1
ATOM 1838 C CA . GLU A 1 234 ? -2.347 -2.470 -0.001 1.00 91.94 234 GLU A CA 1
ATOM 1839 C C . GLU A 1 234 ? -1.278 -3.569 -0.134 1.00 91.94 234 GLU A C 1
ATOM 1841 O O . GLU A 1 234 ? -0.170 -3.350 -0.631 1.00 91.94 234 GLU A O 1
ATOM 1846 N N . THR A 1 235 ? -1.611 -4.816 0.225 1.00 92.31 235 THR A N 1
ATOM 1847 C CA . THR A 1 235 ? -0.703 -5.954 0.019 1.00 92.31 235 THR A CA 1
ATOM 1848 C C . THR A 1 235 ? -0.399 -6.162 -1.466 1.00 92.31 235 THR A C 1
ATOM 1850 O O . THR A 1 235 ? 0.758 -6.401 -1.828 1.00 92.31 235 THR A O 1
ATOM 1853 N N . VAL A 1 236 ? -1.429 -6.084 -2.312 1.00 91.88 236 VAL A N 1
ATOM 1854 C CA . VAL A 1 236 ? -1.365 -6.328 -3.760 1.00 91.88 236 VAL A CA 1
ATOM 1855 C C . VAL A 1 236 ? -0.847 -5.096 -4.520 1.00 91.88 236 VAL A C 1
ATOM 1857 O O . VAL A 1 236 ? -0.135 -5.261 -5.514 1.00 91.88 236 VAL A O 1
ATOM 1860 N N . ALA A 1 237 ? -1.122 -3.883 -4.036 1.00 89.62 237 ALA A N 1
ATOM 1861 C CA . ALA A 1 237 ? -0.736 -2.602 -4.637 1.00 89.62 237 ALA A CA 1
ATOM 1862 C C . ALA A 1 237 ? 0.785 -2.384 -4.701 1.00 89.62 237 ALA A C 1
ATOM 1864 O O . ALA A 1 237 ? 1.280 -1.701 -5.591 1.00 89.62 237 ALA A O 1
ATOM 1865 N N . ARG A 1 238 ? 1.559 -3.069 -3.851 1.00 91.25 238 ARG A N 1
ATOM 1866 C CA . ARG A 1 238 ? 3.035 -3.083 -3.914 1.00 91.25 238 ARG A CA 1
ATOM 1867 C C . ARG A 1 238 ? 3.605 -3.828 -5.125 1.00 91.25 238 ARG A C 1
ATOM 1869 O O . ARG A 1 238 ? 4.737 -3.581 -5.550 1.00 91.25 238 ARG A O 1
ATOM 1876 N N . MET A 1 239 ? 2.860 -4.793 -5.671 1.00 93.62 239 MET A N 1
ATOM 1877 C CA . MET A 1 239 ? 3.380 -5.728 -6.678 1.00 93.62 239 MET A CA 1
ATOM 1878 C C . MET A 1 239 ? 3.757 -5.082 -8.019 1.00 93.62 239 MET A C 1
ATOM 1880 O O . MET A 1 239 ? 4.791 -5.487 -8.560 1.00 93.62 239 MET A O 1
ATOM 1884 N N . PRO A 1 240 ? 3.009 -4.107 -8.574 1.00 92.44 240 PRO A N 1
ATOM 1885 C CA . PRO A 1 240 ? 3.430 -3.302 -9.721 1.00 92.44 240 PRO A CA 1
ATOM 1886 C C . PRO A 1 240 ? 4.855 -2.786 -9.587 1.00 92.44 240 PRO A C 1
ATOM 1888 O O . PRO A 1 240 ? 5.722 -3.140 -10.385 1.00 92.44 240 PRO A O 1
ATOM 1891 N N . TYR A 1 241 ? 5.125 -2.036 -8.525 1.00 90.88 241 TYR A N 1
ATOM 1892 C CA . TYR A 1 241 ? 6.399 -1.365 -8.316 1.00 90.88 241 TYR A CA 1
ATOM 1893 C C . TYR A 1 241 ? 7.552 -2.357 -8.151 1.00 90.88 241 TYR A C 1
ATOM 1895 O O . TYR A 1 241 ? 8.584 -2.239 -8.821 1.00 90.88 241 TYR A O 1
ATOM 1903 N N . PHE A 1 242 ? 7.345 -3.411 -7.356 1.00 93.94 242 PHE A N 1
ATOM 190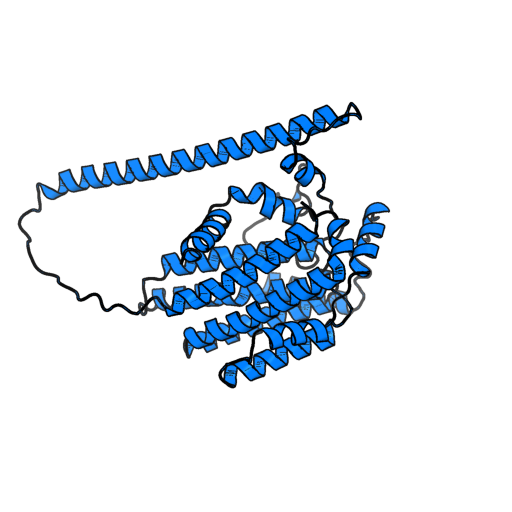4 C CA . PHE A 1 242 ? 8.319 -4.492 -7.208 1.00 93.94 242 PHE A CA 1
ATOM 1905 C C . PHE A 1 242 ? 8.601 -5.220 -8.537 1.00 93.94 242 PHE A C 1
ATOM 1907 O O . PHE A 1 242 ? 9.760 -5.487 -8.882 1.00 93.94 242 PHE A O 1
ATOM 1914 N N . SER A 1 243 ? 7.559 -5.495 -9.329 1.00 94.38 243 SER A N 1
ATOM 1915 C CA . SER A 1 243 ? 7.685 -6.100 -10.664 1.00 94.38 243 SER A CA 1
ATOM 1916 C C . SER A 1 243 ? 8.485 -5.202 -11.605 1.00 94.38 243 SER A C 1
ATOM 1918 O O . SER A 1 243 ? 9.385 -5.675 -12.301 1.00 94.38 243 SER A O 1
ATOM 1920 N N . TYR A 1 244 ? 8.208 -3.897 -11.607 1.00 91.81 244 TYR A N 1
ATOM 1921 C CA . TYR A 1 244 ? 8.876 -2.930 -12.479 1.00 91.81 244 TYR A CA 1
ATOM 1922 C C . TYR A 1 244 ? 10.348 -2.793 -12.129 1.00 91.81 244 TYR A C 1
ATOM 1924 O O . TYR A 1 244 ? 11.194 -2.898 -13.016 1.00 91.81 244 TYR A O 1
ATOM 1932 N N . ILE A 1 245 ? 10.687 -2.672 -10.845 1.00 91.69 245 ILE A N 1
ATOM 1933 C CA . ILE A 1 245 ? 12.081 -2.667 -10.383 1.00 91.69 245 ILE A CA 1
ATOM 1934 C C . ILE A 1 245 ? 12.800 -3.945 -10.829 1.00 91.69 245 ILE A C 1
ATOM 1936 O O . ILE A 1 245 ? 13.903 -3.869 -11.378 1.00 91.69 245 ILE A O 1
ATOM 1940 N N . THR A 1 246 ? 12.162 -5.107 -10.660 1.00 94.50 246 THR A N 1
ATOM 1941 C CA . THR A 1 246 ? 12.725 -6.410 -11.041 1.00 94.50 246 THR A CA 1
ATOM 1942 C C . THR A 1 246 ? 13.000 -6.489 -12.541 1.00 94.50 246 THR A C 1
ATOM 1944 O O . THR A 1 246 ? 14.105 -6.847 -12.956 1.00 94.50 246 THR A O 1
ATOM 1947 N N . MET A 1 247 ? 12.034 -6.103 -13.374 1.00 94.19 247 MET A N 1
ATOM 1948 C CA . MET A 1 247 ? 12.180 -6.148 -14.829 1.00 94.19 247 MET A CA 1
ATOM 1949 C C . MET A 1 247 ? 13.184 -5.116 -15.346 1.00 94.19 247 MET A C 1
ATOM 1951 O O . MET A 1 247 ? 13.964 -5.408 -16.255 1.00 94.19 247 MET A O 1
ATOM 1955 N N . LEU A 1 248 ? 13.229 -3.929 -14.737 1.00 91.94 248 LEU A N 1
ATOM 1956 C CA . LEU A 1 248 ? 14.242 -2.918 -15.027 1.00 91.94 248 LEU A CA 1
ATOM 1957 C C . LEU A 1 248 ? 15.650 -3.422 -14.678 1.00 91.94 248 LEU A C 1
ATOM 1959 O O . LEU A 1 248 ? 16.570 -3.249 -15.478 1.00 91.94 248 LEU A O 1
ATOM 1963 N N . HIS A 1 249 ? 15.819 -4.084 -13.529 1.00 92.50 249 HIS A N 1
ATOM 1964 C CA . HIS A 1 249 ? 17.076 -4.742 -13.170 1.00 92.50 249 HIS A CA 1
ATOM 1965 C C . HIS A 1 249 ? 17.455 -5.834 -14.170 1.00 92.50 249 HIS A C 1
ATOM 1967 O O . HIS A 1 249 ? 18.590 -5.853 -14.644 1.00 92.50 249 HIS A O 1
ATOM 1973 N N . LEU A 1 250 ? 16.512 -6.701 -14.546 1.00 93.19 250 LEU A N 1
ATOM 1974 C CA . LEU A 1 250 ? 16.750 -7.754 -15.531 1.00 93.19 250 LEU A CA 1
ATOM 1975 C C . LEU A 1 250 ? 17.225 -7.170 -16.871 1.00 93.19 250 LEU A C 1
ATOM 1977 O O . LEU A 1 250 ? 18.206 -7.646 -17.443 1.00 93.19 250 LEU A O 1
ATOM 1981 N N . TYR A 1 251 ? 16.579 -6.107 -17.356 1.00 92.19 251 TYR A N 1
ATOM 1982 C CA . TYR A 1 251 ? 16.961 -5.444 -18.607 1.00 92.19 251 TYR A CA 1
ATOM 1983 C C . TYR A 1 251 ? 18.344 -4.785 -18.523 1.00 92.19 251 TYR A C 1
ATOM 1985 O O . TYR A 1 251 ? 19.081 -4.799 -19.512 1.00 92.19 251 TYR A O 1
ATOM 1993 N N . GLU A 1 252 ? 18.732 -4.250 -17.364 1.00 89.69 252 GLU A N 1
ATOM 1994 C CA . GLU A 1 252 ? 20.089 -3.740 -17.138 1.00 89.69 252 GLU A CA 1
ATOM 1995 C C . GLU A 1 252 ? 21.138 -4.847 -17.155 1.00 89.69 252 GLU A C 1
ATOM 1997 O O . GLU A 1 252 ? 22.165 -4.707 -17.828 1.00 89.69 252 GLU A O 1
ATOM 2002 N N . THR A 1 253 ? 20.876 -5.948 -16.449 1.00 91.19 253 THR A N 1
ATOM 2003 C CA . THR A 1 253 ? 21.778 -7.101 -16.368 1.00 91.19 253 THR A CA 1
ATOM 2004 C C . THR A 1 253 ? 21.995 -7.734 -17.738 1.00 91.19 253 THR A C 1
ATOM 2006 O O . THR A 1 253 ? 23.130 -8.046 -18.095 1.00 91.19 253 THR A O 1
ATOM 2009 N N . LEU A 1 254 ? 20.934 -7.861 -18.538 1.00 92.81 254 LEU A N 1
ATOM 2010 C CA . LEU A 1 254 ? 21.011 -8.369 -19.911 1.00 92.81 254 LEU A CA 1
ATOM 2011 C C . LEU A 1 254 ? 21.595 -7.347 -20.902 1.00 92.81 254 LEU A C 1
ATOM 2013 O O . LEU A 1 254 ? 21.855 -7.676 -22.057 1.00 92.81 254 LEU A O 1
ATOM 2017 N N . GLY A 1 255 ? 21.816 -6.104 -20.469 1.00 88.38 255 GLY A N 1
ATOM 2018 C CA . GLY A 1 255 ? 22.341 -5.032 -21.310 1.00 88.38 255 GLY A CA 1
ATOM 2019 C C . GLY A 1 255 ? 21.334 -4.464 -22.313 1.00 88.38 255 GLY A C 1
ATOM 2020 O O . GLY A 1 255 ? 21.731 -3.696 -23.187 1.00 88.38 255 GLY A O 1
ATOM 2021 N N . PHE A 1 256 ? 20.047 -4.798 -22.186 1.00 88.00 256 PHE A N 1
ATOM 2022 C CA . PHE A 1 256 ? 18.976 -4.309 -23.057 1.00 88.00 256 PHE A CA 1
ATOM 2023 C C . PHE A 1 256 ? 18.688 -2.826 -22.828 1.00 88.00 256 PHE A C 1
ATOM 2025 O O . PHE A 1 256 ? 18.424 -2.087 -23.775 1.00 88.00 256 PHE A O 1
ATOM 2032 N N . TRP A 1 257 ? 18.768 -2.367 -21.576 1.00 80.62 257 TRP A N 1
ATOM 2033 C CA . TRP A 1 257 ? 18.476 -0.980 -21.227 1.00 80.62 257 TRP A CA 1
ATOM 2034 C C . TRP A 1 257 ? 19.234 -0.543 -19.971 1.00 80.62 257 TRP A C 1
ATOM 2036 O O . TRP A 1 257 ? 19.265 -1.274 -18.997 1.00 80.62 257 TRP A O 1
ATOM 2046 N N . ARG A 1 258 ? 19.861 0.645 -19.981 1.00 75.31 258 ARG A N 1
ATOM 2047 C CA . ARG A 1 258 ? 20.740 1.141 -18.892 1.00 75.31 258 ARG A CA 1
ATOM 2048 C C . ARG A 1 258 ? 20.307 2.457 -18.237 1.00 75.31 258 ARG A C 1
ATOM 2050 O O . ARG A 1 258 ? 21.033 2.994 -17.409 1.00 75.31 258 ARG A O 1
ATOM 2057 N N . ARG A 1 259 ? 19.152 3.018 -18.612 1.00 75.50 259 ARG A N 1
ATOM 2058 C CA . ARG A 1 259 ? 18.637 4.279 -18.033 1.00 75.50 259 ARG A CA 1
ATOM 2059 C C . ARG A 1 259 ? 17.564 4.011 -16.979 1.00 75.50 259 ARG A C 1
ATOM 2061 O O . ARG A 1 259 ? 16.503 4.617 -17.018 1.00 75.50 259 ARG A O 1
ATOM 2068 N N . SER A 1 260 ? 17.826 3.071 -16.077 1.00 80.25 260 SER A N 1
ATOM 2069 C CA . SER A 1 260 ? 16.811 2.553 -15.161 1.00 80.25 260 SER A CA 1
ATOM 2070 C C . SER A 1 260 ? 16.981 3.063 -13.719 1.00 80.25 260 SER A C 1
ATOM 2072 O O . SER A 1 260 ? 16.029 3.013 -12.953 1.00 80.25 260 SER A O 1
ATOM 2074 N N . ALA A 1 261 ? 18.135 3.636 -13.350 1.00 76.25 261 ALA A N 1
ATOM 2075 C CA . ALA A 1 261 ? 18.423 4.085 -11.979 1.00 76.25 261 ALA A CA 1
ATOM 2076 C C . ALA A 1 261 ? 17.383 5.063 -11.391 1.00 76.25 261 ALA A C 1
ATOM 2078 O O . ALA A 1 261 ? 16.895 4.827 -10.291 1.00 76.25 261 ALA A O 1
ATOM 2079 N N . GLY A 1 262 ? 17.009 6.119 -12.125 1.00 75.69 262 GLY A N 1
ATOM 2080 C CA . GLY A 1 262 ? 15.985 7.069 -11.664 1.00 75.69 262 GLY A CA 1
ATOM 2081 C C . GLY A 1 262 ? 14.592 6.439 -11.569 1.00 75.69 262 GLY A C 1
ATOM 2082 O O . GLY A 1 262 ? 13.886 6.653 -10.596 1.00 75.69 262 GLY A O 1
ATOM 2083 N N . MET A 1 263 ? 14.231 5.586 -12.533 1.00 78.62 263 MET A N 1
ATOM 2084 C CA . MET A 1 263 ? 12.932 4.898 -12.547 1.00 78.62 263 MET A CA 1
ATOM 2085 C C . MET A 1 263 ? 12.797 3.909 -11.390 1.00 78.62 263 MET A C 1
ATOM 2087 O O . MET A 1 263 ? 11.777 3.884 -10.718 1.00 78.62 263 MET A O 1
ATOM 2091 N N . LYS A 1 264 ? 13.850 3.133 -11.109 1.00 83.88 264 LYS A N 1
ATOM 2092 C CA . LYS A 1 264 ? 13.872 2.227 -9.957 1.00 83.88 264 LYS A CA 1
ATOM 2093 C C . LYS A 1 264 ? 13.761 2.983 -8.637 1.00 83.88 264 LYS A C 1
ATOM 2095 O O . LYS A 1 264 ? 13.121 2.482 -7.730 1.00 83.88 264 LYS A O 1
ATOM 2100 N N . ARG A 1 265 ? 14.372 4.169 -8.533 1.00 80.94 265 ARG A N 1
ATOM 2101 C CA . ARG A 1 265 ? 14.276 5.018 -7.339 1.00 80.94 265 ARG A CA 1
ATOM 2102 C C . ARG A 1 265 ? 12.837 5.480 -7.091 1.00 80.94 265 ARG A C 1
ATOM 2104 O O . ARG A 1 265 ? 12.387 5.391 -5.959 1.00 80.94 265 ARG A O 1
ATOM 2111 N N . ILE A 1 266 ? 12.128 5.904 -8.142 1.00 80.88 266 ILE A N 1
ATOM 2112 C CA . ILE A 1 266 ? 10.711 6.302 -8.059 1.00 80.88 266 ILE A CA 1
ATOM 2113 C C . ILE A 1 266 ? 9.841 5.107 -7.669 1.00 80.88 266 ILE A C 1
ATOM 2115 O O . ILE A 1 266 ? 9.154 5.178 -6.661 1.00 80.88 266 ILE A O 1
ATOM 2119 N N . HIS A 1 267 ? 9.947 3.984 -8.387 1.00 84.25 267 HIS A N 1
ATOM 2120 C CA . HIS A 1 267 ? 9.174 2.783 -8.056 1.00 84.25 267 HIS A CA 1
ATOM 2121 C C . HIS A 1 267 ? 9.475 2.259 -6.652 1.00 84.25 267 HIS A C 1
ATOM 2123 O O . HIS A 1 267 ? 8.599 1.715 -5.997 1.00 84.25 267 HIS A O 1
ATOM 2129 N N . PHE A 1 268 ? 10.701 2.429 -6.161 1.00 85.88 268 PHE A N 1
ATOM 2130 C CA . PHE A 1 268 ? 11.027 2.048 -4.793 1.00 85.88 268 PHE A CA 1
ATOM 2131 C C . PHE A 1 268 ? 10.359 2.974 -3.771 1.00 85.88 268 PHE A C 1
ATOM 2133 O O . PHE A 1 268 ? 9.862 2.495 -2.762 1.00 85.88 268 PHE A O 1
ATOM 2140 N N . ALA A 1 269 ? 10.287 4.280 -4.046 1.00 82.12 269 ALA A N 1
ATOM 2141 C CA . ALA A 1 269 ? 9.532 5.212 -3.209 1.00 82.12 269 ALA A CA 1
ATOM 2142 C C . ALA A 1 269 ? 8.024 4.899 -3.210 1.00 82.12 269 ALA A C 1
ATOM 2144 O O . ALA A 1 269 ? 7.397 4.940 -2.156 1.00 82.12 269 ALA A O 1
ATOM 2145 N N . GLU A 1 270 ? 7.459 4.555 -4.372 1.00 83.38 270 GLU A N 1
ATOM 2146 C CA . GLU A 1 270 ? 6.056 4.141 -4.507 1.00 83.38 270 GLU A CA 1
ATOM 2147 C C . GLU A 1 270 ? 5.781 2.848 -3.720 1.00 83.38 270 GLU A C 1
ATOM 2149 O O . GLU A 1 270 ? 4.834 2.790 -2.945 1.00 83.38 270 GLU A O 1
ATOM 2154 N N . GLU A 1 271 ? 6.653 1.842 -3.830 1.00 88.75 271 GLU A N 1
ATOM 2155 C CA . GLU A 1 271 ? 6.534 0.596 -3.061 1.00 88.75 271 GLU A CA 1
ATOM 2156 C C . GLU A 1 271 ? 6.628 0.827 -1.550 1.00 88.75 271 GLU A C 1
ATOM 2158 O O . GLU A 1 271 ? 5.824 0.275 -0.799 1.00 88.75 271 GLU A O 1
ATOM 2163 N N . LEU A 1 272 ? 7.563 1.676 -1.108 1.00 85.31 272 LEU A N 1
ATOM 2164 C CA . LEU A 1 272 ? 7.685 2.049 0.298 1.00 85.31 272 LEU A CA 1
ATOM 2165 C C . LEU A 1 272 ? 6.435 2.774 0.798 1.00 85.31 272 LEU A C 1
ATOM 2167 O O . LEU A 1 272 ? 6.032 2.549 1.935 1.00 85.31 272 LEU A O 1
ATOM 2171 N N . ASN A 1 273 ? 5.814 3.633 -0.009 1.00 85.75 273 ASN A N 1
ATOM 2172 C CA . ASN A 1 273 ? 4.580 4.308 0.381 1.00 85.75 273 ASN A CA 1
ATOM 2173 C C . ASN A 1 273 ? 3.436 3.305 0.615 1.00 85.75 273 ASN A C 1
ATOM 2175 O O . ASN A 1 273 ? 2.865 3.288 1.707 1.00 85.75 273 ASN A O 1
ATOM 2179 N N . GLU A 1 274 ? 3.207 2.388 -0.326 1.00 87.25 274 GLU A N 1
ATOM 2180 C CA . GLU A 1 274 ? 2.200 1.327 -0.170 1.00 87.25 274 GLU A CA 1
ATOM 2181 C C . GLU A 1 274 ? 2.528 0.374 0.988 1.00 87.25 274 GLU A C 1
ATOM 2183 O O . GLU A 1 274 ? 1.640 -0.172 1.642 1.00 87.25 274 GLU A O 1
ATOM 2188 N N . PHE A 1 275 ? 3.814 0.170 1.296 1.00 89.44 275 PHE A N 1
ATOM 2189 C CA . PHE A 1 275 ? 4.213 -0.583 2.483 1.00 89.44 275 PHE A CA 1
ATOM 2190 C C . PHE A 1 275 ? 3.786 0.113 3.781 1.00 89.44 275 PHE A C 1
ATOM 2192 O O . PHE A 1 275 ? 3.303 -0.555 4.693 1.00 89.44 275 PHE A O 1
ATOM 2199 N N . HIS A 1 276 ? 3.886 1.439 3.872 1.00 86.25 276 HIS A N 1
ATOM 2200 C CA . HIS A 1 276 ? 3.378 2.159 5.041 1.00 86.25 276 HIS A CA 1
ATOM 2201 C C . HIS A 1 276 ? 1.847 2.118 5.112 1.00 86.25 276 HIS A C 1
ATOM 2203 O O . HIS A 1 276 ? 1.306 1.935 6.203 1.00 86.25 276 HIS A O 1
ATOM 2209 N N . HIS A 1 277 ? 1.140 2.198 3.978 1.00 88.69 277 HIS A N 1
ATOM 2210 C CA . HIS A 1 277 ? -0.310 1.967 3.946 1.00 88.69 277 HIS A CA 1
ATOM 2211 C C . HIS A 1 277 ? -0.672 0.564 4.448 1.00 88.69 277 HIS A C 1
ATOM 2213 O O . HIS A 1 277 ? -1.594 0.415 5.249 1.00 88.69 277 HIS A O 1
ATOM 2219 N N . LEU A 1 278 ? 0.092 -0.461 4.068 1.00 91.31 278 LEU A N 1
ATOM 2220 C CA . LEU A 1 278 ? -0.094 -1.815 4.580 1.00 91.31 278 LEU A CA 1
ATOM 2221 C C . LEU A 1 278 ? 0.053 -1.883 6.107 1.00 91.31 278 LEU A C 1
ATOM 2223 O O . LEU A 1 278 ? -0.834 -2.420 6.768 1.00 91.31 278 LEU A O 1
ATOM 2227 N N . LEU A 1 279 ? 1.128 -1.320 6.672 1.00 88.06 279 LEU A N 1
ATOM 2228 C CA . LEU A 1 279 ? 1.357 -1.304 8.126 1.00 88.06 279 LEU A CA 1
ATOM 2229 C C . LEU A 1 279 ? 0.228 -0.590 8.878 1.00 88.06 279 LEU A C 1
ATOM 2231 O O . LEU A 1 279 ? -0.194 -1.015 9.954 1.00 88.06 279 LEU A O 1
ATOM 2235 N N . ILE A 1 280 ? -0.297 0.483 8.289 1.00 88.81 280 ILE A N 1
ATOM 2236 C CA . ILE A 1 280 ? -1.476 1.177 8.797 1.00 88.81 280 ILE A CA 1
ATOM 2237 C C . ILE A 1 280 ? -2.679 0.225 8.825 1.00 88.81 280 ILE A C 1
ATOM 2239 O O . ILE A 1 280 ? -3.325 0.106 9.866 1.00 88.81 280 ILE A O 1
ATOM 2243 N N . MET A 1 281 ? -2.968 -0.492 7.735 1.00 92.38 281 MET A N 1
ATOM 2244 C CA . MET A 1 281 ? -4.109 -1.416 7.690 1.00 92.38 281 MET A CA 1
ATOM 2245 C C . MET A 1 281 ? -3.944 -2.611 8.636 1.00 92.38 281 MET A C 1
ATOM 2247 O O . MET A 1 281 ? -4.928 -3.054 9.226 1.00 92.38 281 MET A O 1
ATOM 2251 N N . GLU A 1 282 ? -2.719 -3.100 8.844 1.00 88.31 282 GLU A N 1
ATOM 2252 C CA . GLU A 1 282 ? -2.412 -4.107 9.870 1.00 88.31 282 GLU A CA 1
ATOM 2253 C C . GLU A 1 282 ? -2.721 -3.578 11.280 1.00 88.31 282 GLU A C 1
ATOM 2255 O O . GLU A 1 282 ? -3.409 -4.246 12.051 1.00 88.31 282 GLU A O 1
ATOM 2260 N N . SER A 1 283 ? -2.322 -2.338 11.591 1.00 85.69 283 SER A N 1
ATOM 2261 C CA . SER A 1 283 ? -2.617 -1.703 12.887 1.00 85.69 283 SER A CA 1
ATOM 2262 C C . SER A 1 283 ? -4.109 -1.436 13.130 1.00 85.69 283 SER A C 1
ATOM 2264 O O . SER A 1 283 ? -4.529 -1.274 14.273 1.00 85.69 283 SER A O 1
ATOM 2266 N N . LEU A 1 284 ? -4.920 -1.416 12.066 1.00 89.38 284 LEU A N 1
ATOM 2267 C CA . LEU A 1 284 ? -6.383 -1.312 12.117 1.00 89.38 284 LEU A CA 1
ATOM 2268 C C . LEU A 1 284 ? -7.079 -2.686 12.102 1.00 89.38 284 LEU A C 1
ATOM 2270 O O . LEU A 1 284 ? -8.303 -2.750 11.994 1.00 89.38 284 LEU A O 1
ATOM 2274 N N . GLY A 1 285 ? -6.321 -3.782 12.194 1.00 87.19 285 GLY A N 1
ATOM 2275 C CA . GLY A 1 285 ? -6.858 -5.140 12.274 1.00 87.19 285 GLY A CA 1
ATOM 2276 C C . GLY A 1 285 ? -7.213 -5.767 10.923 1.00 87.19 285 GLY A C 1
ATOM 2277 O O . GLY A 1 285 ? -7.906 -6.785 10.870 1.00 87.19 285 GLY A O 1
ATOM 2278 N N . GLY A 1 286 ? -6.737 -5.206 9.810 1.00 89.38 286 GLY A N 1
ATOM 2279 C CA . GLY A 1 286 ? -7.040 -5.726 8.477 1.00 89.38 286 GLY A CA 1
ATOM 2280 C C . GLY A 1 286 ? -6.534 -7.151 8.241 1.00 89.38 286 GLY A C 1
ATOM 2281 O O . GLY A 1 286 ? -7.136 -7.917 7.485 1.00 89.38 286 GLY A O 1
ATOM 2282 N N . ASP A 1 287 ? -5.488 -7.556 8.952 1.00 89.25 287 ASP A N 1
ATOM 2283 C CA . ASP A 1 287 ? -4.820 -8.835 8.773 1.00 89.25 287 ASP A CA 1
ATOM 2284 C C . ASP A 1 287 ? -5.239 -9.921 9.775 1.00 89.25 287 ASP A C 1
ATOM 2286 O O . ASP A 1 287 ? -4.665 -11.010 9.781 1.00 89.25 287 ASP A O 1
ATOM 2290 N N . GLN A 1 288 ? -6.242 -9.671 10.619 1.00 85.00 288 GLN A N 1
ATOM 2291 C CA . GLN A 1 288 ? -6.607 -10.597 11.698 1.00 85.00 288 GLN A CA 1
ATOM 2292 C C . GLN A 1 288 ? -7.207 -11.909 11.167 1.00 85.00 288 GLN A C 1
ATOM 2294 O O . GLN A 1 288 ? -6.893 -13.002 11.655 1.00 85.00 288 GLN A O 1
ATOM 2299 N N . ALA A 1 289 ? -8.004 -11.836 10.100 1.00 84.69 289 ALA A N 1
ATOM 2300 C CA . ALA A 1 289 ? -8.611 -13.003 9.474 1.00 84.69 289 ALA A CA 1
ATOM 2301 C C . ALA A 1 289 ? -7.586 -13.816 8.657 1.00 84.69 289 ALA A C 1
ATOM 2303 O O . ALA A 1 289 ? -7.016 -13.339 7.675 1.00 84.69 289 ALA A O 1
ATOM 2304 N N . TRP A 1 290 ? -7.387 -15.092 9.015 1.00 82.88 290 TRP A N 1
ATOM 2305 C CA . TRP A 1 290 ? -6.399 -15.959 8.350 1.00 82.88 290 TRP A CA 1
ATOM 2306 C C . TRP A 1 290 ? -6.648 -16.122 6.848 1.00 82.88 290 TRP A C 1
ATOM 2308 O O . TRP A 1 290 ? -5.699 -16.177 6.066 1.00 82.88 290 TRP A O 1
ATOM 2318 N N . TRP A 1 291 ? -7.917 -16.191 6.439 1.00 84.44 291 TRP A N 1
ATOM 2319 C CA . TRP A 1 291 ? -8.287 -16.394 5.042 1.00 84.44 291 TRP A CA 1
ATOM 2320 C C . TRP A 1 291 ? -7.995 -15.144 4.207 1.00 84.44 291 TRP A C 1
ATOM 2322 O O . TRP A 1 291 ? -7.596 -15.277 3.052 1.00 84.44 291 TRP A O 1
ATOM 2332 N N . VAL A 1 292 ? -8.103 -13.947 4.803 1.00 89.94 292 VAL A N 1
ATOM 2333 C CA . VAL A 1 292 ? -7.712 -12.678 4.170 1.00 89.94 292 VAL A CA 1
ATOM 2334 C C . VAL A 1 292 ? -6.206 -12.666 3.955 1.00 89.94 292 VAL A C 1
ATOM 2336 O O . VAL A 1 292 ? -5.765 -12.415 2.838 1.00 89.94 292 VAL A O 1
ATOM 2339 N N . ARG A 1 293 ? -5.408 -13.013 4.978 1.00 88.94 293 ARG A N 1
ATOM 2340 C CA . ARG A 1 293 ? -3.943 -13.121 4.835 1.00 88.94 293 ARG A CA 1
ATOM 2341 C C . ARG A 1 293 ? -3.557 -14.104 3.738 1.00 88.94 293 ARG A C 1
ATOM 2343 O O . ARG A 1 293 ? -2.726 -13.791 2.889 1.00 88.94 293 ARG A O 1
ATOM 2350 N N . PHE A 1 294 ? -4.183 -15.282 3.735 1.00 86.62 294 PHE A N 1
ATOM 2351 C CA . PHE A 1 294 ? -3.958 -16.292 2.708 1.00 86.62 294 PHE A CA 1
ATOM 2352 C C . PHE A 1 294 ? -4.267 -15.733 1.312 1.00 86.62 294 PHE A C 1
ATOM 2354 O O . PHE A 1 294 ? -3.422 -15.824 0.421 1.00 86.62 294 PHE A O 1
ATOM 2361 N N . LEU A 1 295 ? -5.433 -15.110 1.128 1.00 90.06 295 LEU A N 1
ATOM 2362 C CA . LEU A 1 295 ? -5.840 -14.526 -0.147 1.00 90.06 295 LEU A CA 1
ATOM 2363 C C . LEU A 1 295 ? -4.895 -13.400 -0.593 1.00 90.06 295 LEU A C 1
ATOM 2365 O O . LEU A 1 295 ? -4.434 -13.417 -1.734 1.00 90.06 295 LEU A O 1
ATOM 2369 N N . ALA A 1 296 ? -4.555 -12.466 0.296 1.00 91.62 296 ALA A N 1
ATOM 2370 C CA . ALA A 1 296 ? -3.679 -11.330 0.016 1.00 91.62 296 ALA A CA 1
ATOM 2371 C C . ALA A 1 296 ? -2.266 -11.777 -0.401 1.00 91.62 296 ALA A C 1
ATOM 2373 O O . ALA A 1 296 ? -1.759 -11.371 -1.443 1.00 91.62 296 ALA A O 1
ATOM 2374 N N . GLN A 1 297 ? -1.651 -12.690 0.356 1.00 89.75 297 GLN A N 1
ATOM 2375 C CA . GLN A 1 297 ? -0.297 -13.180 0.076 1.00 89.75 297 GLN A CA 1
ATOM 2376 C C . GLN A 1 297 ? -0.217 -13.943 -1.253 1.00 89.75 297 GLN A C 1
ATOM 2378 O O . GLN A 1 297 ? 0.704 -13.734 -2.044 1.00 89.75 297 GLN A O 1
ATOM 2383 N N . HIS A 1 298 ? -1.183 -14.825 -1.527 1.00 89.69 298 HIS A N 1
ATOM 2384 C CA . HIS A 1 298 ? -1.156 -15.638 -2.745 1.00 89.69 298 HIS A CA 1
ATOM 2385 C C . HIS A 1 298 ? -1.545 -14.826 -3.983 1.00 89.69 298 HIS A C 1
ATOM 2387 O O . HIS A 1 298 ? -0.919 -14.990 -5.032 1.00 89.69 298 HIS A O 1
ATOM 2393 N N . SER A 1 299 ? -2.525 -13.923 -3.872 1.00 91.50 299 SER A N 1
ATOM 2394 C CA . SER A 1 299 ? -2.872 -13.014 -4.971 1.00 91.50 299 SER A CA 1
ATOM 2395 C C . SER A 1 299 ? -1.718 -12.076 -5.319 1.00 91.50 299 SER A C 1
ATOM 2397 O O . SER A 1 299 ? -1.443 -11.908 -6.503 1.00 91.50 299 SER A O 1
ATOM 2399 N N . ALA A 1 300 ? -0.972 -11.565 -4.333 1.00 93.31 300 ALA A N 1
ATOM 2400 C CA . ALA A 1 300 ? 0.219 -10.754 -4.575 1.00 93.31 300 ALA A CA 1
ATOM 2401 C C . ALA A 1 300 ? 1.284 -11.513 -5.392 1.00 93.31 300 ALA A C 1
ATOM 2403 O O . ALA A 1 300 ? 1.791 -10.992 -6.385 1.00 93.31 300 ALA A O 1
ATOM 2404 N N . ILE A 1 301 ? 1.563 -12.781 -5.060 1.00 93.00 301 ILE A N 1
ATOM 2405 C CA . ILE A 1 301 ? 2.507 -13.621 -5.823 1.00 93.00 301 ILE A CA 1
ATOM 2406 C C . ILE A 1 301 ? 2.020 -13.842 -7.261 1.00 93.00 301 ILE A C 1
ATOM 2408 O O . ILE A 1 301 ? 2.792 -13.683 -8.210 1.00 93.00 301 ILE A O 1
ATOM 2412 N N . VAL A 1 302 ? 0.746 -14.211 -7.432 1.00 93.62 302 VAL A N 1
ATOM 2413 C CA . VAL A 1 302 ? 0.153 -14.423 -8.763 1.00 93.62 302 VAL A CA 1
ATOM 2414 C C . VAL A 1 302 ? 0.221 -13.136 -9.583 1.00 93.62 302 VAL A C 1
ATOM 2416 O O . VAL A 1 302 ? 0.607 -13.173 -10.753 1.00 93.62 302 VAL A O 1
ATOM 2419 N N . TYR A 1 303 ? -0.098 -12.000 -8.965 1.00 94.00 303 TYR A N 1
ATOM 2420 C CA . TYR A 1 303 ? -0.088 -10.703 -9.621 1.00 94.00 303 TYR A CA 1
ATOM 2421 C C . TYR A 1 303 ? 1.324 -10.280 -10.037 1.00 94.00 303 TYR A C 1
ATOM 2423 O O . TYR A 1 303 ? 1.522 -9.897 -11.187 1.00 94.00 303 TYR A O 1
ATOM 2431 N N . TYR A 1 304 ? 2.322 -10.451 -9.166 1.00 95.81 304 TYR A N 1
ATOM 2432 C CA . TYR A 1 304 ? 3.732 -10.206 -9.481 1.00 95.81 304 TYR A CA 1
ATOM 2433 C C . TYR A 1 304 ? 4.201 -10.995 -10.714 1.00 95.81 304 TYR A C 1
ATOM 2435 O O . TYR A 1 304 ? 4.780 -10.428 -11.645 1.00 95.81 304 TYR A O 1
ATOM 2443 N N . VAL A 1 305 ? 3.909 -12.301 -10.769 1.00 96.44 305 VAL A N 1
ATOM 2444 C CA . VAL A 1 305 ? 4.281 -13.135 -11.924 1.00 96.44 305 VAL A CA 1
ATOM 2445 C C . VAL A 1 305 ? 3.551 -12.667 -13.185 1.00 96.44 305 VAL A C 1
ATOM 2447 O O . VAL A 1 305 ? 4.175 -12.535 -14.240 1.00 96.44 305 VAL A O 1
ATOM 2450 N N . ALA A 1 306 ? 2.251 -12.380 -13.084 1.00 94.19 306 ALA A N 1
ATOM 2451 C CA . ALA A 1 306 ? 1.456 -11.889 -14.205 1.00 94.19 306 ALA A CA 1
ATOM 2452 C C . ALA A 1 306 ? 1.996 -10.559 -14.756 1.00 94.19 306 ALA A C 1
ATOM 2454 O O . ALA A 1 306 ? 2.134 -10.423 -15.971 1.00 94.19 306 ALA A O 1
ATOM 2455 N N . LEU A 1 307 ? 2.370 -9.615 -13.889 1.00 94.75 307 LEU A N 1
ATOM 2456 C CA . LEU A 1 307 ? 2.972 -8.335 -14.270 1.00 94.75 307 LEU A CA 1
ATOM 2457 C C . LEU A 1 307 ? 4.342 -8.509 -14.927 1.00 94.75 307 LEU A C 1
ATOM 2459 O O . LEU A 1 307 ? 4.599 -7.890 -15.955 1.00 94.75 307 LEU A O 1
ATOM 2463 N N . CYS A 1 308 ? 5.206 -9.384 -14.405 1.00 95.94 308 CYS A N 1
ATOM 2464 C CA . CYS A 1 308 ? 6.495 -9.682 -15.039 1.00 95.94 308 CYS A CA 1
ATOM 2465 C C . CYS A 1 308 ? 6.319 -10.231 -16.465 1.00 95.94 308 CYS A C 1
ATOM 2467 O O . CYS A 1 308 ? 7.010 -9.806 -17.395 1.00 95.94 308 CYS A O 1
ATOM 2469 N N . LEU A 1 309 ? 5.364 -11.149 -16.658 1.00 95.56 309 LEU A N 1
ATOM 2470 C CA . LEU A 1 309 ? 5.030 -11.690 -17.979 1.00 95.56 309 LEU A CA 1
ATOM 2471 C C . LEU A 1 309 ? 4.446 -10.609 -18.897 1.00 95.56 309 LEU A C 1
ATOM 2473 O O . LEU A 1 309 ? 4.854 -10.492 -20.054 1.00 95.56 309 LEU A O 1
ATOM 2477 N N . LEU A 1 310 ? 3.527 -9.795 -18.375 1.00 93.44 310 LEU A N 1
ATOM 2478 C CA . LEU A 1 310 ? 2.889 -8.713 -19.115 1.00 93.44 310 LEU A CA 1
ATOM 2479 C C . LEU A 1 310 ? 3.906 -7.653 -19.542 1.00 93.44 310 LEU A C 1
ATOM 2481 O O . LEU A 1 310 ? 3.875 -7.221 -20.691 1.00 93.44 310 LEU A O 1
ATOM 2485 N N . TRP A 1 311 ? 4.858 -7.306 -18.675 1.00 93.81 311 TRP A N 1
ATOM 2486 C CA . TRP A 1 311 ? 5.985 -6.428 -18.987 1.00 93.81 311 TRP A CA 1
ATOM 2487 C C . TRP A 1 311 ? 6.881 -7.007 -20.081 1.00 93.81 311 TRP A C 1
ATOM 2489 O O . TRP A 1 311 ? 7.298 -6.280 -20.984 1.00 93.81 311 TRP A O 1
ATOM 2499 N N . GLY A 1 312 ? 7.165 -8.312 -20.022 1.00 93.12 312 GLY A N 1
ATOM 2500 C CA . GLY A 1 312 ? 7.927 -9.011 -21.057 1.00 93.12 312 GLY A CA 1
ATOM 2501 C C . GLY A 1 312 ? 7.271 -8.924 -22.440 1.00 93.12 312 GLY A C 1
ATOM 2502 O O . GLY A 1 312 ? 7.975 -8.832 -23.443 1.00 93.12 312 GLY A O 1
ATOM 2503 N N . ILE A 1 313 ? 5.934 -8.894 -22.496 1.00 93.00 313 ILE A N 1
ATOM 2504 C CA . ILE A 1 313 ? 5.167 -8.666 -23.731 1.00 93.00 313 ILE A CA 1
ATOM 2505 C C . ILE A 1 313 ? 5.171 -7.177 -24.104 1.00 93.00 313 ILE A C 1
ATOM 2507 O O . ILE A 1 313 ? 5.464 -6.808 -25.241 1.00 93.00 313 ILE A O 1
ATOM 2511 N N . SER A 1 314 ? 4.798 -6.314 -23.160 1.00 90.81 314 SER A N 1
ATOM 2512 C CA . SER A 1 314 ? 4.708 -4.871 -23.342 1.00 90.81 314 SER A CA 1
ATOM 2513 C C . SER A 1 314 ? 4.718 -4.147 -21.989 1.00 90.81 314 SER A C 1
ATOM 2515 O O . SER A 1 314 ? 3.726 -4.207 -21.256 1.00 90.81 314 SER A O 1
ATOM 2517 N N . PRO A 1 315 ? 5.768 -3.361 -21.680 1.00 89.62 315 PRO A N 1
ATOM 2518 C CA . PRO A 1 315 ? 5.795 -2.527 -20.478 1.00 89.62 315 PRO A CA 1
ATOM 2519 C C . PRO A 1 315 ? 4.597 -1.572 -20.408 1.00 89.62 315 PRO A C 1
ATOM 2521 O O . PRO A 1 315 ? 3.977 -1.428 -19.362 1.00 89.62 315 PRO A O 1
ATOM 2524 N N . SER A 1 316 ? 4.199 -0.982 -21.542 1.00 88.00 316 SER A N 1
ATOM 2525 C CA . SER A 1 316 ? 3.038 -0.085 -21.616 1.00 88.00 316 SER A CA 1
ATOM 2526 C C . SER A 1 316 ? 1.722 -0.770 -21.249 1.00 88.00 316 SER A C 1
ATOM 2528 O O . SER A 1 316 ? 0.846 -0.128 -20.679 1.00 88.00 316 SER A O 1
ATOM 2530 N N . LEU A 1 317 ? 1.562 -2.053 -21.586 1.00 88.69 317 LEU A N 1
ATOM 2531 C CA . LEU A 1 317 ? 0.370 -2.812 -21.215 1.00 88.69 317 LEU A CA 1
ATOM 2532 C C . LEU A 1 317 ? 0.359 -3.129 -19.717 1.00 88.69 317 LEU A C 1
ATOM 2534 O O . LEU A 1 317 ? -0.702 -3.071 -19.105 1.00 88.69 317 LEU A O 1
ATOM 2538 N N . SER A 1 318 ? 1.532 -3.406 -19.140 1.00 90.69 318 SER A N 1
ATOM 2539 C CA . SER A 1 318 ? 1.680 -3.622 -17.701 1.00 90.69 318 SER A CA 1
ATOM 2540 C C . SER A 1 318 ? 1.320 -2.375 -16.897 1.00 90.69 318 SER A C 1
ATOM 2542 O O . SER A 1 318 ? 0.462 -2.462 -16.025 1.00 90.69 318 SER A O 1
ATOM 2544 N N . TYR A 1 319 ? 1.879 -1.212 -17.253 1.00 88.19 319 TYR A N 1
ATOM 2545 C CA . TYR A 1 319 ? 1.542 0.054 -16.591 1.00 88.19 319 TYR A CA 1
ATOM 2546 C C . TYR A 1 319 ? 0.050 0.366 -16.668 1.00 88.19 319 TYR A C 1
ATOM 2548 O O . TYR A 1 319 ? -0.552 0.695 -15.655 1.00 88.19 319 TYR A O 1
ATOM 2556 N N . ARG A 1 320 ? -0.570 0.194 -17.844 1.00 88.62 320 ARG A N 1
ATOM 2557 C CA . ARG A 1 320 ? -2.016 0.408 -17.995 1.00 88.62 320 ARG A CA 1
ATOM 2558 C C . ARG A 1 320 ? -2.853 -0.510 -17.120 1.00 88.62 320 ARG A C 1
ATOM 2560 O O . ARG A 1 320 ? -3.933 -0.120 -16.705 1.00 88.62 320 ARG A O 1
ATOM 2567 N N . PHE A 1 321 ? -2.406 -1.741 -16.888 1.00 91.06 321 PHE A N 1
ATOM 2568 C CA . PHE A 1 321 ? -3.139 -2.642 -16.010 1.00 91.06 321 PHE A CA 1
ATOM 2569 C C . PHE A 1 321 ? -3.082 -2.176 -14.552 1.00 91.06 321 PHE A C 1
ATOM 2571 O O . PHE A 1 321 ? -4.111 -2.187 -13.885 1.00 91.06 321 PHE A O 1
ATOM 2578 N N . SER A 1 322 ? -1.922 -1.708 -14.081 1.00 89.25 322 SER A N 1
ATOM 2579 C CA . SER A 1 322 ? -1.805 -1.120 -12.739 1.00 89.25 322 SER A CA 1
ATOM 2580 C C . SER A 1 322 ? -2.589 0.185 -12.608 1.00 89.25 322 SER A C 1
ATOM 2582 O O . SER A 1 322 ? -3.324 0.331 -11.643 1.00 89.25 322 SER A O 1
ATOM 2584 N N . GLU A 1 323 ? -2.550 1.054 -13.621 1.00 86.94 323 GLU A N 1
ATOM 2585 C CA . GLU A 1 323 ? -3.317 2.310 -13.674 1.00 86.94 323 GLU A CA 1
ATOM 2586 C C . GLU A 1 323 ? -4.832 2.078 -13.511 1.00 86.94 323 GLU A C 1
ATOM 2588 O O . GLU A 1 323 ? -5.509 2.825 -12.805 1.00 86.94 323 GLU A O 1
ATOM 2593 N N . LEU A 1 324 ? -5.374 1.016 -14.124 1.00 89.94 324 LEU A N 1
ATOM 2594 C CA . LEU A 1 324 ? -6.781 0.638 -13.946 1.00 89.94 324 LEU A CA 1
ATOM 2595 C C . LEU A 1 324 ? -7.096 0.275 -12.489 1.00 89.94 324 LEU A C 1
ATOM 2597 O O . LEU A 1 324 ? -8.118 0.704 -11.960 1.00 89.94 324 LEU A O 1
ATOM 2601 N N . LEU A 1 325 ? -6.222 -0.496 -11.838 1.00 90.38 325 LEU A N 1
ATOM 2602 C CA . LEU A 1 325 ? -6.412 -0.889 -10.441 1.00 90.38 325 LEU A CA 1
ATOM 2603 C C . LEU A 1 325 ? -6.239 0.294 -9.483 1.00 90.38 325 LEU A C 1
ATOM 2605 O O . LEU A 1 325 ? -7.019 0.417 -8.544 1.00 90.38 325 LEU A O 1
ATOM 2609 N N . GLU A 1 326 ? -5.289 1.192 -9.740 1.00 87.25 326 GLU A N 1
ATOM 2610 C CA . GLU A 1 326 ? -5.125 2.430 -8.970 1.00 87.25 326 GLU A CA 1
ATOM 2611 C C . GLU A 1 326 ? -6.348 3.343 -9.117 1.00 87.25 326 GLU A C 1
ATOM 2613 O O . GLU A 1 326 ? -6.863 3.847 -8.124 1.00 87.25 326 GLU A O 1
ATOM 2618 N N . THR A 1 327 ? -6.891 3.493 -10.330 1.00 87.62 327 THR A N 1
ATOM 2619 C CA . THR A 1 327 ? -8.115 4.282 -10.570 1.00 87.62 327 THR A CA 1
ATOM 2620 C C . THR A 1 327 ? -9.312 3.712 -9.802 1.00 87.62 327 THR A C 1
ATOM 2622 O O . THR A 1 327 ? -10.109 4.455 -9.213 1.00 87.62 327 THR A O 1
ATOM 2625 N N . HIS A 1 328 ? -9.427 2.383 -9.761 1.00 90.69 328 HIS A N 1
ATOM 2626 C CA . HIS A 1 328 ? -10.435 1.704 -8.954 1.00 90.69 328 HIS A CA 1
ATOM 2627 C C . HIS A 1 328 ? -10.199 1.908 -7.450 1.00 90.69 328 HIS A C 1
ATOM 2629 O O . HIS A 1 328 ? -11.149 2.144 -6.700 1.00 90.69 328 HIS A O 1
ATOM 2635 N N . ALA A 1 329 ? -8.940 1.890 -6.997 1.00 89.88 329 ALA A N 1
ATOM 2636 C CA . ALA A 1 329 ? -8.575 2.178 -5.612 1.00 89.88 329 ALA A CA 1
ATOM 2637 C C . ALA A 1 329 ? -8.928 3.624 -5.221 1.00 89.88 329 ALA A C 1
ATOM 2639 O O . ALA A 1 329 ? -9.563 3.825 -4.188 1.00 89.88 329 ALA A O 1
ATOM 2640 N N . VAL A 1 330 ? -8.645 4.622 -6.072 1.00 89.25 330 VAL A N 1
ATOM 2641 C CA . VAL A 1 330 ? -9.074 6.022 -5.862 1.00 89.25 330 VAL A CA 1
ATOM 2642 C C . VAL A 1 330 ? -10.589 6.109 -5.681 1.00 89.25 330 VAL A C 1
ATOM 2644 O O . VAL A 1 330 ? -11.066 6.831 -4.801 1.00 89.25 330 VAL A O 1
ATOM 2647 N N . SER A 1 331 ? -11.347 5.368 -6.495 1.00 91.19 331 SER A N 1
ATOM 2648 C CA . SER A 1 331 ? -12.810 5.333 -6.409 1.00 91.19 331 SER A CA 1
ATOM 2649 C C . SER A 1 331 ? -13.291 4.640 -5.130 1.00 91.19 331 SER A C 1
ATOM 2651 O O . SER A 1 331 ? -14.211 5.134 -4.481 1.00 91.19 331 SER A O 1
ATOM 2653 N N . THR A 1 332 ? -12.619 3.558 -4.725 1.00 92.06 332 THR A N 1
ATOM 2654 C CA . THR A 1 332 ? -12.883 2.808 -3.486 1.00 92.06 332 THR A CA 1
ATOM 2655 C C . THR A 1 332 ? -12.663 3.678 -2.251 1.00 92.06 332 THR A C 1
ATOM 2657 O O . THR A 1 332 ? -13.554 3.793 -1.411 1.00 92.06 332 THR A O 1
ATOM 2660 N N . TYR A 1 333 ? -11.511 4.346 -2.162 1.00 91.94 333 TYR A N 1
ATOM 2661 C CA . TYR A 1 333 ? -11.211 5.279 -1.079 1.00 91.94 333 TYR A CA 1
ATOM 2662 C C . TYR A 1 333 ? -12.168 6.472 -1.075 1.00 91.94 333 TYR A C 1
ATOM 2664 O O . TYR A 1 333 ? -12.659 6.851 -0.018 1.00 91.94 333 TYR A O 1
ATOM 2672 N N . GLY A 1 334 ? -12.486 7.035 -2.245 1.00 91.88 334 GLY A N 1
ATOM 2673 C CA . GLY A 1 334 ? -13.429 8.150 -2.351 1.00 91.88 334 GLY A CA 1
ATOM 2674 C C . GLY A 1 334 ? -14.822 7.790 -1.844 1.00 91.88 334 GLY A C 1
ATOM 2675 O O . GLY A 1 334 ? -15.414 8.548 -1.083 1.00 91.88 334 GLY A O 1
ATOM 2676 N N . GLN A 1 335 ? -15.324 6.611 -2.214 1.00 94.06 335 GLN A N 1
ATOM 2677 C CA . GLN A 1 335 ? -16.607 6.121 -1.717 1.00 94.06 335 GLN A CA 1
ATOM 2678 C C . GLN A 1 335 ? -16.572 5.862 -0.205 1.00 94.06 335 GLN A C 1
ATOM 2680 O O . GLN A 1 335 ? -17.486 6.261 0.512 1.00 94.06 335 GLN A O 1
ATOM 2685 N N . PHE A 1 336 ? -15.499 5.244 0.292 1.00 93.56 336 PHE A N 1
ATOM 2686 C CA . PHE A 1 336 ? -15.315 4.988 1.719 1.00 93.56 336 PHE A CA 1
ATOM 2687 C C . PHE A 1 336 ? -15.283 6.278 2.553 1.00 93.56 336 PHE A C 1
ATOM 2689 O O . PHE A 1 336 ? -15.897 6.342 3.620 1.00 93.56 336 PHE A O 1
ATOM 2696 N N . LEU A 1 337 ? -14.589 7.306 2.060 1.00 93.12 337 LEU A N 1
ATOM 2697 C CA . LEU A 1 337 ? -14.505 8.617 2.697 1.00 93.12 337 LEU A CA 1
ATOM 2698 C C . LEU A 1 337 ? -15.873 9.295 2.770 1.00 93.12 337 LEU A C 1
ATOM 2700 O O . LEU A 1 337 ? -16.240 9.774 3.840 1.00 93.12 337 LEU A O 1
ATOM 2704 N N . ASP A 1 338 ? -16.634 9.289 1.673 1.00 92.75 338 ASP A N 1
ATOM 2705 C CA . ASP A 1 338 ? -17.960 9.912 1.620 1.00 92.75 338 ASP A CA 1
ATOM 2706 C C . ASP A 1 338 ? -18.966 9.218 2.553 1.00 92.75 338 ASP A C 1
ATOM 2708 O O . ASP A 1 338 ? -19.759 9.882 3.219 1.00 92.75 338 ASP A O 1
ATOM 2712 N N . GLU A 1 339 ? -18.932 7.884 2.633 1.00 92.88 339 GLU A N 1
ATOM 2713 C CA . GLU A 1 339 ? -19.840 7.116 3.496 1.00 92.88 339 GLU A CA 1
ATOM 2714 C C . GLU A 1 339 ? -19.545 7.296 4.991 1.00 92.88 339 GLU A C 1
ATOM 2716 O O . GLU A 1 339 ? -20.465 7.289 5.810 1.00 92.88 339 GLU A O 1
ATOM 2721 N N . ASN A 1 340 ? -18.271 7.465 5.359 1.00 93.19 340 ASN A N 1
ATOM 2722 C CA . ASN A 1 340 ? -17.829 7.389 6.754 1.00 93.19 340 ASN A CA 1
ATOM 2723 C C . ASN A 1 340 ? -17.233 8.691 7.294 1.00 93.19 340 ASN A C 1
ATOM 2725 O O . ASN A 1 340 ? -16.682 8.689 8.396 1.00 93.19 340 ASN A O 1
ATOM 2729 N N . GLU A 1 341 ? -17.340 9.805 6.569 1.00 91.75 341 GLU A N 1
ATOM 2730 C CA . GLU A 1 341 ? -16.662 11.067 6.889 1.00 91.75 341 GLU A CA 1
ATOM 2731 C C . GLU A 1 341 ? -16.827 11.476 8.368 1.00 91.75 341 GLU A C 1
ATOM 2733 O O . GLU A 1 341 ? -15.856 11.754 9.078 1.00 91.75 341 GLU A O 1
ATOM 2738 N N . GLU A 1 342 ? -18.064 11.448 8.871 1.00 90.94 342 GLU A N 1
ATOM 2739 C CA . GLU A 1 342 ? -18.401 11.839 10.244 1.00 90.94 342 GLU A CA 1
ATOM 2740 C C . GLU A 1 342 ? -17.843 10.885 11.314 1.00 90.94 342 GLU A C 1
ATOM 2742 O O . GLU A 1 342 ? -17.539 11.319 12.430 1.00 90.94 342 GLU A O 1
ATOM 2747 N N . ALA A 1 343 ? -17.692 9.597 10.996 1.00 90.31 343 ALA A N 1
ATOM 2748 C CA 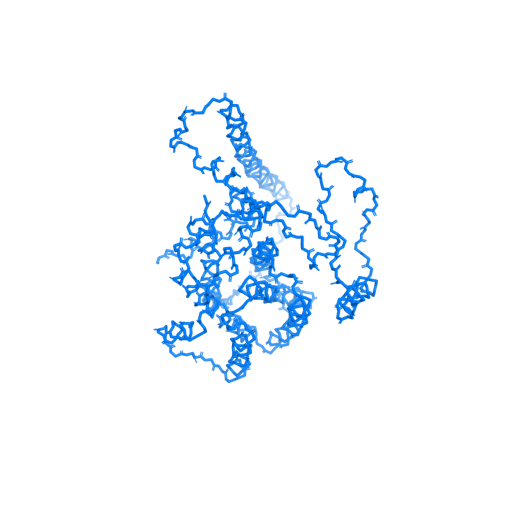. ALA A 1 343 ? -17.063 8.617 11.879 1.00 90.31 343 ALA A CA 1
ATOM 2749 C C . ALA A 1 343 ? -15.532 8.774 11.864 1.00 90.31 343 ALA A C 1
ATOM 2751 O O . ALA A 1 343 ? -14.900 8.882 12.918 1.00 90.31 343 ALA A O 1
ATOM 2752 N N . LEU A 1 344 ? -14.938 8.905 10.674 1.00 89.44 344 LEU A N 1
ATOM 2753 C CA . LEU A 1 344 ? -13.492 9.036 10.472 1.00 89.44 344 LEU A CA 1
ATOM 2754 C C . LEU A 1 344 ? -12.911 10.325 11.081 1.00 89.44 344 LEU A C 1
ATOM 2756 O O . LEU A 1 344 ? -11.765 10.332 11.534 1.00 89.44 344 LEU A O 1
ATOM 2760 N N . LYS A 1 345 ? -13.690 11.416 11.151 1.00 88.56 345 LYS A N 1
ATOM 2761 C CA . LYS A 1 345 ? -13.300 12.652 11.867 1.00 88.56 345 LYS A CA 1
ATOM 2762 C C . LYS A 1 345 ? -13.138 12.441 13.373 1.00 88.56 345 LYS A C 1
ATOM 2764 O O . LYS A 1 345 ? -12.356 13.145 14.021 1.00 88.56 345 LYS A O 1
ATOM 2769 N N . LYS A 1 346 ? -13.911 11.520 13.952 1.00 87.38 346 LYS A N 1
ATOM 2770 C CA . LYS A 1 346 ? -13.899 11.240 15.394 1.00 87.38 346 LYS A CA 1
ATOM 2771 C C . LYS A 1 346 ? -12.753 10.303 15.738 1.00 87.38 346 LYS A C 1
ATOM 2773 O O . LYS A 1 346 ? -12.046 10.571 16.714 1.00 87.38 346 LYS A O 1
ATOM 2778 N N . LEU A 1 347 ? -12.525 9.304 14.887 1.00 87.44 347 LEU A N 1
ATOM 2779 C CA . LEU A 1 347 ? -11.502 8.291 15.082 1.00 87.44 347 LEU A CA 1
ATOM 2780 C C . LEU A 1 347 ? -10.078 8.884 15.088 1.00 87.44 347 LEU A C 1
ATOM 2782 O O . LEU A 1 347 ? -9.715 9.699 14.226 1.00 87.44 347 LEU A O 1
ATOM 2786 N N . PRO A 1 348 ? -9.260 8.514 16.082 1.00 86.50 348 PRO A N 1
ATOM 2787 C CA . PRO A 1 348 ? -7.857 8.896 16.129 1.00 86.50 348 PRO A CA 1
ATOM 2788 C C . PRO A 1 348 ? -7.031 8.142 15.069 1.00 86.50 348 PRO A C 1
ATOM 2790 O O . PRO A 1 348 ? -7.372 7.020 14.700 1.00 86.50 348 PRO A O 1
ATOM 2793 N N . PRO A 1 349 ? -5.941 8.728 14.553 1.00 85.31 349 PRO A N 1
ATOM 2794 C CA . PRO A 1 349 ? -5.060 8.026 13.627 1.00 85.31 349 PRO A CA 1
ATOM 2795 C C . PRO A 1 349 ? -4.246 6.940 14.365 1.00 85.31 349 PRO A C 1
ATOM 2797 O O . PRO A 1 349 ? -3.903 7.130 15.538 1.00 85.31 349 PRO A O 1
ATOM 2800 N N . PRO A 1 350 ? -3.910 5.820 13.705 1.00 84.50 350 PRO A N 1
ATOM 2801 C CA . PRO A 1 350 ? -3.031 4.808 14.281 1.00 84.50 350 PRO A CA 1
ATOM 2802 C C . PRO A 1 350 ? -1.571 5.292 14.329 1.00 84.50 350 PRO A C 1
ATOM 2804 O O . PRO A 1 350 ? -1.175 6.191 13.579 1.00 84.50 350 PRO A O 1
ATOM 2807 N N . LEU A 1 351 ? -0.752 4.688 15.197 1.00 79.31 351 LEU A N 1
ATOM 2808 C CA . LEU A 1 351 ? 0.655 5.079 15.383 1.00 79.31 351 LEU A CA 1
ATOM 2809 C C . LEU A 1 351 ? 1.496 5.028 14.089 1.00 79.31 351 LEU A C 1
ATOM 2811 O O . LEU A 1 351 ? 2.128 6.046 13.796 1.00 79.31 351 LEU A O 1
ATOM 2815 N N . PRO A 1 352 ? 1.445 3.965 13.253 1.00 80.19 352 PRO A N 1
ATOM 2816 C CA . PRO A 1 352 ? 2.211 3.925 12.002 1.00 80.19 352 PRO A CA 1
ATOM 2817 C C . PRO A 1 352 ? 1.875 5.074 11.041 1.00 80.19 352 PRO A C 1
ATOM 2819 O O . PRO A 1 352 ? 2.741 5.560 10.319 1.00 80.19 352 PRO A O 1
ATOM 2822 N N . ALA A 1 353 ? 0.631 5.569 11.059 1.00 81.12 353 ALA A N 1
ATOM 2823 C CA . ALA A 1 353 ? 0.237 6.714 10.243 1.00 81.12 353 ALA A CA 1
ATOM 2824 C C . ALA A 1 353 ? 0.880 8.014 10.731 1.00 81.12 353 ALA A C 1
ATOM 2826 O O . ALA A 1 353 ? 1.283 8.844 9.921 1.00 81.12 353 ALA A O 1
ATOM 2827 N N . ILE A 1 354 ? 0.978 8.216 12.048 1.00 75.69 354 ILE A N 1
ATOM 2828 C CA . ILE A 1 354 ? 1.678 9.379 12.612 1.00 75.69 354 ILE A CA 1
ATOM 2829 C C . ILE A 1 354 ? 3.159 9.300 12.285 1.00 75.69 354 ILE A C 1
ATOM 2831 O O . ILE A 1 354 ? 3.727 10.292 11.834 1.00 75.69 354 ILE A O 1
ATOM 2835 N N . GLU A 1 355 ? 3.765 8.132 12.477 1.00 76.25 355 GLU A N 1
ATOM 2836 C CA . GLU A 1 355 ? 5.169 7.916 12.149 1.00 76.25 355 GLU A CA 1
ATOM 2837 C C . GLU A 1 355 ? 5.462 8.262 10.696 1.00 76.25 355 GLU A C 1
ATOM 2839 O O . GLU A 1 355 ? 6.362 9.051 10.412 1.00 76.25 355 GLU A O 1
ATOM 2844 N N . TYR A 1 356 ? 4.617 7.789 9.788 1.00 78.81 356 TYR A N 1
ATOM 2845 C CA . TYR A 1 356 ? 4.800 8.043 8.375 1.00 78.81 356 TYR A CA 1
ATOM 2846 C C . TYR A 1 356 ? 4.489 9.490 7.960 1.00 78.81 356 TYR A C 1
ATOM 2848 O O . TYR A 1 356 ? 5.344 10.176 7.406 1.00 78.81 356 TYR A O 1
ATOM 2856 N N . TYR A 1 357 ? 3.290 10.002 8.243 1.00 75.62 357 TYR A N 1
ATOM 2857 C CA . TYR A 1 357 ? 2.855 11.298 7.707 1.00 75.62 357 TYR A CA 1
ATOM 2858 C C . TYR A 1 357 ? 3.326 12.506 8.526 1.00 75.62 357 TYR A C 1
ATOM 2860 O O . TYR A 1 357 ? 3.438 13.602 7.973 1.00 75.62 357 TYR A O 1
ATOM 2868 N N . ALA A 1 358 ? 3.573 12.348 9.832 1.00 69.00 358 ALA A N 1
ATOM 2869 C CA . ALA A 1 358 ? 3.991 13.451 10.703 1.00 69.00 358 ALA A CA 1
ATOM 2870 C C . ALA A 1 358 ? 5.509 13.516 10.919 1.00 69.00 358 ALA A C 1
ATOM 2872 O O . ALA A 1 358 ? 6.022 14.614 11.129 1.00 69.00 358 ALA A O 1
ATOM 2873 N N . PHE A 1 359 ? 6.216 12.380 10.869 1.00 61.28 359 PHE A N 1
ATOM 2874 C CA . PHE A 1 359 ? 7.674 12.323 11.052 1.00 61.28 359 PHE A CA 1
ATOM 2875 C C . PHE A 1 359 ? 8.445 11.936 9.779 1.00 61.28 359 PHE A C 1
ATOM 2877 O O . PHE A 1 359 ? 9.639 12.229 9.672 1.00 61.28 359 PHE A O 1
ATOM 2884 N N . GLY A 1 360 ? 7.772 11.355 8.783 1.00 59.81 360 GLY A N 1
ATOM 2885 C CA . GLY A 1 360 ? 8.377 10.958 7.511 1.00 59.81 360 GLY A CA 1
ATOM 2886 C C . GLY A 1 360 ? 8.718 12.108 6.560 1.00 59.81 360 GLY A C 1
ATOM 2887 O O . GLY A 1 360 ? 9.312 11.851 5.522 1.00 59.81 360 GLY A O 1
ATOM 2888 N N . SER A 1 361 ? 8.438 13.376 6.898 1.00 56.22 361 SER A N 1
ATOM 2889 C CA . SER A 1 361 ? 8.908 14.549 6.128 1.00 56.22 361 SER A CA 1
ATOM 2890 C C . SER A 1 361 ? 10.428 14.575 5.936 1.00 56.22 361 SER A C 1
ATOM 2892 O O . SER A 1 361 ? 10.909 15.117 4.942 1.00 56.22 361 SER A O 1
ATOM 2894 N N . SER A 1 362 ? 11.155 13.950 6.863 1.00 52.28 362 SER A N 1
ATOM 2895 C CA . SER A 1 362 ? 12.607 13.787 6.832 1.00 52.28 362 SER A CA 1
ATOM 2896 C C . SER A 1 362 ? 13.093 12.603 5.984 1.00 52.28 362 SER A C 1
ATOM 2898 O O . SER A 1 362 ? 14.281 12.534 5.681 1.00 52.28 362 SER A O 1
ATOM 2900 N N . ASP A 1 363 ? 12.214 11.679 5.567 1.00 63.12 363 ASP A N 1
ATOM 2901 C CA . ASP A 1 363 ? 12.600 10.569 4.693 1.00 63.12 363 ASP A CA 1
ATOM 2902 C C . ASP A 1 363 ? 12.802 11.093 3.256 1.00 63.12 363 ASP A C 1
ATOM 2904 O O . ASP A 1 363 ? 11.852 11.589 2.630 1.00 63.12 363 ASP A O 1
ATOM 2908 N N . PRO A 1 364 ? 14.013 10.960 2.678 1.00 59.31 364 PRO A N 1
ATOM 2909 C CA . PRO A 1 364 ? 14.290 11.390 1.313 1.00 59.31 364 PRO A CA 1
ATOM 2910 C C . PRO A 1 364 ? 13.340 10.788 0.271 1.00 59.31 364 PRO A C 1
ATOM 2912 O O . PRO A 1 364 ? 13.078 11.433 -0.742 1.00 59.31 364 PRO A O 1
ATOM 2915 N N . PHE A 1 365 ? 12.826 9.573 0.491 1.00 62.41 365 PHE A N 1
ATOM 2916 C CA . PHE A 1 365 ? 11.887 8.920 -0.423 1.00 62.41 365 PHE A CA 1
ATOM 2917 C C . PHE A 1 365 ? 10.464 9.478 -0.299 1.00 62.41 365 PHE A C 1
ATOM 2919 O O . PHE A 1 365 ? 9.770 9.595 -1.310 1.00 62.41 365 PHE A O 1
ATOM 2926 N N . TYR A 1 366 ? 10.055 9.903 0.898 1.00 60.53 366 TYR A N 1
ATOM 2927 C CA . TYR A 1 366 ? 8.771 10.571 1.121 1.00 60.53 366 TYR A CA 1
ATOM 2928 C C . TYR A 1 366 ? 8.762 11.989 0.526 1.00 60.53 366 TYR A C 1
ATOM 2930 O O . TYR A 1 366 ? 7.842 12.367 -0.206 1.00 60.53 366 TYR A O 1
ATOM 2938 N N . ALA A 1 367 ? 9.824 12.764 0.770 1.00 51.53 367 ALA A N 1
ATOM 2939 C CA . ALA A 1 367 ? 9.954 14.132 0.269 1.00 51.53 367 ALA A CA 1
ATOM 2940 C C . ALA A 1 367 ? 10.092 14.199 -1.265 1.00 51.53 367 ALA A C 1
ATOM 2942 O O . ALA A 1 367 ? 9.497 15.068 -1.911 1.00 51.53 367 ALA A O 1
ATOM 2943 N N . GLU A 1 368 ? 10.846 13.281 -1.879 1.00 53.12 368 GLU A N 1
ATOM 2944 C CA . GLU A 1 368 ? 11.018 13.218 -3.338 1.00 53.12 368 GLU A CA 1
ATOM 2945 C C . GLU A 1 368 ? 9.711 12.856 -4.058 1.00 53.12 368 GLU A C 1
ATOM 2947 O O . GLU A 1 368 ? 9.443 13.383 -5.139 1.00 53.12 368 GLU A O 1
ATOM 2952 N N . PHE A 1 369 ? 8.854 12.039 -3.441 1.00 55.81 369 PHE A N 1
ATOM 2953 C CA . PHE A 1 369 ? 7.533 11.714 -3.977 1.00 55.81 369 PHE A CA 1
ATOM 2954 C C . PHE A 1 369 ? 6.600 12.937 -3.989 1.00 55.81 369 PHE A C 1
ATOM 2956 O O . PHE A 1 369 ? 6.084 13.317 -5.044 1.00 55.81 369 PHE A O 1
ATOM 2963 N N . GLN A 1 370 ? 6.458 13.622 -2.848 1.00 52.69 370 GLN A N 1
ATOM 2964 C CA . GLN A 1 370 ? 5.604 14.813 -2.730 1.00 52.69 370 GLN A CA 1
ATOM 2965 C C . GLN A 1 370 ? 6.070 15.951 -3.660 1.00 52.69 370 GLN A C 1
ATOM 2967 O O . GLN A 1 370 ? 5.264 16.614 -4.315 1.00 52.69 370 GLN A O 1
ATOM 2972 N N . THR A 1 371 ? 7.384 16.159 -3.787 1.00 40.50 371 THR A N 1
ATOM 2973 C CA . THR A 1 371 ? 7.952 17.227 -4.631 1.00 40.50 371 THR A CA 1
ATOM 2974 C C . THR A 1 371 ? 7.931 16.905 -6.128 1.00 40.50 371 THR A C 1
ATOM 2976 O O . THR A 1 371 ? 7.689 17.803 -6.943 1.00 40.50 371 THR A O 1
ATOM 2979 N N . THR A 1 372 ? 8.114 15.640 -6.523 1.00 43.06 372 THR A N 1
ATOM 2980 C CA . THR A 1 372 ? 8.006 15.233 -7.935 1.00 43.06 372 THR A CA 1
ATOM 2981 C C . THR A 1 372 ? 6.564 15.364 -8.428 1.00 43.06 372 THR A C 1
ATOM 2983 O O . THR A 1 372 ? 6.355 15.877 -9.530 1.00 43.06 372 THR A O 1
ATOM 2986 N N . ALA A 1 373 ? 5.579 15.029 -7.585 1.00 40.41 373 ALA A N 1
ATOM 2987 C CA . ALA A 1 373 ? 4.155 15.226 -7.860 1.00 40.41 373 ALA A CA 1
ATOM 2988 C C . ALA A 1 373 ? 3.791 16.711 -8.054 1.00 40.41 373 ALA A C 1
ATOM 2990 O O . ALA A 1 373 ? 3.085 17.066 -8.998 1.00 40.41 373 ALA A O 1
ATOM 2991 N N . MET A 1 374 ? 4.334 17.606 -7.218 1.00 31.34 374 MET A N 1
ATOM 2992 C CA . MET A 1 374 ? 4.090 19.050 -7.331 1.00 31.34 374 MET A CA 1
ATOM 2993 C C . MET A 1 374 ? 4.772 19.698 -8.545 1.00 31.34 374 MET A C 1
ATOM 2995 O O . MET A 1 374 ? 4.217 20.635 -9.118 1.00 31.34 374 MET A O 1
ATOM 2999 N N . SER A 1 375 ? 5.945 19.215 -8.974 1.00 31.00 375 SER A N 1
ATOM 3000 C CA . SER A 1 375 ? 6.629 19.788 -10.148 1.00 31.00 375 SER A CA 1
ATOM 3001 C C . SER A 1 375 ? 6.027 19.341 -11.488 1.00 31.00 375 SER A C 1
ATOM 3003 O O . SER A 1 375 ? 6.146 20.063 -12.475 1.00 31.00 375 SER A O 1
ATOM 3005 N N . GLN A 1 376 ? 5.333 18.196 -11.526 1.00 37.94 376 GLN A N 1
ATOM 3006 C CA . GLN A 1 376 ? 4.611 17.715 -12.715 1.00 37.94 376 GLN A CA 1
ATOM 3007 C C . GLN A 1 376 ? 3.145 18.181 -12.780 1.00 37.94 376 GLN A C 1
ATOM 3009 O O . GLN A 1 376 ? 2.485 17.973 -13.797 1.00 37.94 376 GLN A O 1
ATOM 3014 N N . GLY A 1 377 ? 2.647 18.831 -11.721 1.00 29.28 377 GLY A N 1
ATOM 3015 C CA . GLY A 1 377 ? 1.299 19.398 -11.625 1.00 29.28 377 GLY A CA 1
ATOM 3016 C C . GLY A 1 377 ? 1.183 20.889 -11.970 1.00 29.28 377 GLY A C 1
ATOM 3017 O O . GLY A 1 377 ? 0.098 21.449 -11.819 1.00 29.28 377 GLY A O 1
ATOM 3018 N N . GLN A 1 378 ? 2.254 21.556 -12.418 1.00 22.39 378 GLN A N 1
ATOM 3019 C CA . GLN A 1 378 ? 2.125 22.897 -13.002 1.00 22.39 378 GLN A CA 1
ATOM 3020 C C . GLN A 1 378 ? 1.882 22.802 -14.521 1.00 22.39 378 GLN A C 1
ATOM 3022 O O . GLN A 1 378 ? 2.569 22.021 -15.180 1.00 22.39 378 GLN A O 1
ATOM 3027 N N . PRO A 1 379 ? 0.894 23.547 -15.058 1.00 30.28 379 PRO A N 1
ATOM 3028 C CA . PRO A 1 379 ? 0.471 23.470 -16.459 1.00 30.28 379 PRO A CA 1
ATOM 3029 C C . PRO A 1 379 ? 1.568 23.787 -17.480 1.00 30.28 379 PRO A C 1
ATOM 3031 O O . PRO A 1 379 ? 2.457 24.616 -17.170 1.00 30.28 379 PRO A O 1
#

Secondary structure (DSSP, 8-state):
--HHHHHHHHHHHHHHHHHHHHHHTTS---------------TTTHHHHHHHHHHHHHHHHHHHHHHHHHHHHHHHHHHHHHHHHHHHHTTS-S---TT-HHHHHHTT-B------SSSSS-----SS--GGGTT--SPPPHHHHHHHHHHHHHHHHTT--S-S------HHHHHHHHHHH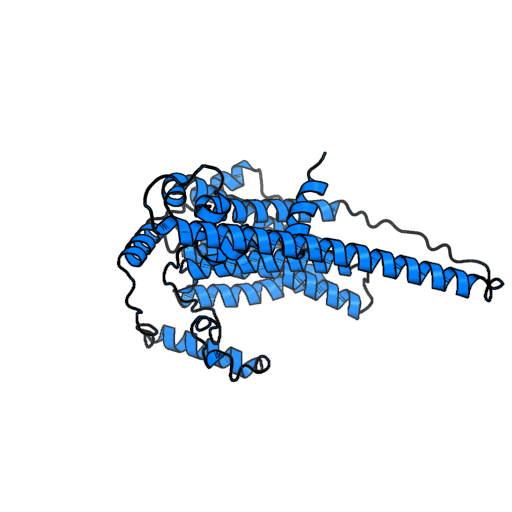T----HHHHHHHHHHT------HHHHHHHHHHHHHHHHHHTTS-HHHHHHHHHHHHHHHHHHHHHHHHHHHHTTS----HHHHHHHHHHHHHHHHHHHHHHHTTTT-SHHHHHHHHHHHHHHHHHHHHHHHH-HHHHHHHHHHHHHHHHHHHHHHHHHHHHHHTTSPPBHHHHIIIIIGGG-HHHHHHHHHHHHHS--

pLDDT: mean 73.15, std 19.84, range [22.39, 96.44]

InterPro domains:
  IPR002680 Alternative oxidase [PF01786] (226-359)
  IPR002680 Alternative oxidase [PTHR31803] (34-358)
  IPR038659 Alternative oxidase superfamily [G3DSA:1.20.1260.140] (57-367)

Foldseek 3Di:
DFLLVLLVVVLVLLVLLLVVLVVVVVPPPDPDDDDDDDDDDPPPPVVVVVVVVVVVVVVVVVVVVVVLVVVLVVVVVVLVVLLVVVVVVVVDPDDDDPPNPLNVLLVLADQLPFDQPLDQLDPPPPPPPDCSPVDDDPDDDPCVRVVSNVVSLVCVVVVVPPDPPPDPDDPVSVVLLVLLQPAAFALVQLVVLLPVVDDDDADPVLVVVLVVVSVVLCVVQHGGLVLLSQLLLLLQLLLLLVLLLVLLVVCVVVVVDDPCVVVNLLSVLSSVVSVLSNVQSSSSVNNVDSVSSVNSVVNNVVSNVVLNVLVVVPVSNSSSSSSSSSSSVSSRSVRSCVRCVVSRRVHRGHNSSSCCPSSVCSPPSSVCSVVVSVVSPDD

Organism: Phaeodactylum tricornutum (NCBI:txid2850)

Sequence (379 aa):
MKLLDMMVACQLFFQIATISAFSFRRVSFGTISSRRTQHQSQLFSKTENSRSARAEAATRSLENLRERQMEELAETDRLLQQIRQVEVSSHSPTNISSTNKAAASILAGVDYGFQSRSEGASFSDLNGGSPAFEGYGPPSNLWKLGTQQFMRNLNAMKGEYADETDFALTDSQKELHAQLDALTLNATGIWDREMQNGPIEAPLVIKIPYFGLCYMLDEVFDGKYIPSRFFLLETVARMPYFSYITMLHLYETLGFWRRSAGMKRIHFAEELNEFHHLLIMESLGGDQAWWVRFLAQHSAIVYYVALCLLWGISPSLSYRFSELLETHAVSTYGQFLDENEEALKKLPPPLPAIEYYAFGSSDPFYAEFQTTAMSQGQP